Protein AF-A0A2U9QY41-F1 (afdb_monomer)

InterPro domains:
  IPR001680 WD40 repeat [PS50082] (68-99)
  IPR001680 WD40 repeat [SM00320] (6-50)
  IPR001680 WD40 repeat [SM00320] (61-100)
  IPR001680 WD40 repeat [SM00320] (115-162)
  IPR001680 WD40 repeat [SM00320] (165-204)
  IPR001680 WD40 repeat [SM00320] (346-385)
  IPR015943 WD40/YVTN repeat-like-containing domain superfamily [G3DSA:2.130.10.10] (5-254)
  IPR015943 WD40/YVTN repeat-like-containing domain superfamily [G3DSA:2.130.10.10] (294-390)
  IPR036322 WD40-repeat-containing domain superfamily [SSF50978] (14-386)
  IPR045145 Chromatin assembly factor 1 subunit Cac2/CHAF1B/FAS2 [PTHR15271] (7-205)
  IPR055410 CAF1B/HIR1, beta-propeller domain [PF24105] (12-386)

pLDDT: mean 88.95, std 13.66, range [40.69, 98.75]

Radius of gyration: 20.65 Å; Cα contacts (8 Å, |Δi|>4): 1100; chains: 1; bounding box: 47×62×73 Å

Secondary structure (DSSP, 8-state):
-EEEEEEEEE-S-SSGGGPPEEEEEEPPPPTT---EEEEEETTS-EEEEEEEE-TTS-EEEEEEEEEE---SS-EEEEEE-TTSSEEEEEETTS-EEEEEE-SS----TT--SS-----EEEEEEE-PPTTS----EEEEEE-TTSSEEEEEETTSEEEEEETTT--EEEEEE--SS-EEEEEE-TTSS-EEEEETTSEEEEEEEETTEEEEEEEEESSB--TTS--S--B-EE-TTSSEEEEEEEEEEEEEEEETTEEEEEEEEEEEEEEHHHHHSSSS---SEEEEESS---EEEEEEEEE---TT---TT-PPPSS--S-TT--EEEEEEE-SSEEEEEETTT--EEEEEE--SSS-EEEEEEEETTEEEEEETTS-EEEEEEEEE-

Organism: Pichia kudriavzevii (NCBI:txid4909)

Foldseek 3Di:
DAKDKDKFWAPDQLDPPLFFFQEKEWQPDDPPDFTKMWTWTQNQKIWIKGFDADPVRDGPHIDTADIDNDGPGGWNYWYQAPNRQKIWTFFQQLKIWIWGWDPDDDDDPPPPDDDHHTDIDTQEIADDDPPDDRWGWNYWEAALVRQWIWTWTQCQKIWIAGGRHNDTLEMDSQANGTFQEWEAQNVRAWIWTDGLQQKIWIWGADPSYIDTDAMDGPQFHHPPPPASHFYWYAANVRFKTKTFRGWDFPDWDDDPVDTDTDIWGWIFMFTPCQVNPPYHRDGPDIDTDPATWGHKDKDNDFDDDPPVPPPVPPQAFSDDPPDPPPTKTKMWIDGQFKIWIAIPGRRDTSDMDGRSDPTGWNYKYASHVQWIWTTGSSSIIMIMGIDDDD

Structure (mmCIF, N/CA/C/O backbone):
data_AF-A0A2U9QY41-F1
#
_entry.id   AF-A0A2U9QY41-F1
#
loop_
_atom_site.group_PDB
_atom_site.id
_atom_site.type_symbol
_atom_site.label_atom_id
_atom_site.label_alt_id
_atom_site.label_comp_id
_atom_site.label_asym_id
_atom_site.label_entity_id
_atom_site.label_seq_id
_atom_site.pdbx_PDB_ins_code
_atom_site.Cartn_x
_atom_site.Cartn_y
_atom_site.Cartn_z
_atom_site.occupancy
_atom_site.B_iso_or_equiv
_atom_site.auth_seq_id
_atom_site.auth_comp_id
_atom_site.auth_asym_id
_atom_site.auth_atom_id
_atom_site.pdbx_PDB_model_num
ATOM 1 N N . MET A 1 1 ? -12.806 -30.308 -2.531 1.00 54.72 1 MET A N 1
ATOM 2 C CA . MET A 1 1 ? -12.185 -29.032 -2.144 1.00 54.72 1 MET A CA 1
ATOM 3 C C . MET A 1 1 ? -12.555 -27.880 -3.059 1.00 54.72 1 MET A C 1
ATOM 5 O O . MET A 1 1 ? -12.173 -27.876 -4.226 1.00 54.72 1 MET A O 1
ATOM 9 N N . GLY A 1 2 ? -13.315 -26.924 -2.525 1.00 68.69 2 GLY A N 1
ATOM 10 C CA . GLY A 1 2 ? -13.665 -25.660 -3.178 1.00 68.69 2 GLY A CA 1
ATOM 11 C C . GLY A 1 2 ? -13.060 -24.473 -2.426 1.00 68.69 2 GLY A C 1
ATOM 12 O O . GLY A 1 2 ? -12.772 -24.569 -1.234 1.00 68.69 2 GLY A O 1
ATOM 13 N N . ILE A 1 3 ? -12.848 -23.359 -3.124 1.00 81.00 3 ILE A N 1
ATOM 14 C CA . ILE A 1 3 ? -12.461 -22.090 -2.499 1.00 81.00 3 ILE A CA 1
ATOM 15 C C . ILE A 1 3 ? -13.745 -21.325 -2.216 1.00 81.00 3 ILE A C 1
ATOM 17 O O . ILE A 1 3 ? -14.503 -21.027 -3.139 1.00 81.00 3 ILE A O 1
ATOM 21 N N . VAL A 1 4 ? -13.989 -21.016 -0.947 1.00 84.62 4 VAL A N 1
ATOM 22 C CA . VAL A 1 4 ? -15.112 -20.182 -0.525 1.00 84.62 4 VAL A CA 1
ATOM 23 C C . VAL A 1 4 ? -14.602 -18.770 -0.311 1.00 84.62 4 VAL A C 1
ATOM 25 O O . VAL A 1 4 ? -13.657 -18.535 0.447 1.00 84.62 4 VAL A O 1
ATOM 28 N N . VAL A 1 5 ? -15.239 -17.829 -1.001 1.00 89.00 5 VAL A N 1
ATOM 29 C CA . VAL A 1 5 ? -14.925 -16.408 -0.906 1.00 89.00 5 VAL A CA 1
ATOM 30 C C . VAL A 1 5 ? -16.165 -15.665 -0.456 1.00 89.00 5 VAL A C 1
ATOM 32 O O . VAL A 1 5 ? -17.196 -15.715 -1.126 1.00 89.00 5 VAL A O 1
ATOM 35 N N . THR A 1 6 ? -16.058 -14.961 0.667 1.00 90.50 6 THR A N 1
ATOM 36 C CA . THR A 1 6 ? -17.101 -14.054 1.152 1.00 90.50 6 THR A CA 1
ATOM 37 C C . THR A 1 6 ? -16.565 -12.631 1.161 1.00 90.50 6 THR A C 1
ATOM 39 O O . THR A 1 6 ? -15.405 -12.388 1.490 1.00 90.50 6 THR A O 1
ATOM 42 N N . ALA A 1 7 ? -17.393 -11.675 0.752 1.00 90.12 7 ALA A N 1
ATOM 43 C CA . ALA A 1 7 ? -17.046 -10.262 0.754 1.00 90.12 7 ALA A CA 1
ATOM 44 C C . ALA A 1 7 ? -18.138 -9.480 1.480 1.00 90.12 7 ALA A C 1
ATOM 46 O O . ALA A 1 7 ? -19.325 -9.678 1.219 1.00 90.12 7 ALA A O 1
ATOM 47 N N . LYS A 1 8 ? -17.734 -8.602 2.398 1.00 90.62 8 LYS A N 1
ATOM 48 C CA . LYS A 1 8 ? -18.638 -7.767 3.188 1.00 90.62 8 LYS A CA 1
ATOM 49 C C . LYS A 1 8 ? -18.110 -6.341 3.251 1.00 90.62 8 LYS A C 1
ATOM 51 O O . LYS A 1 8 ? -17.019 -6.107 3.771 1.00 90.62 8 LYS A O 1
ATOM 56 N N . THR A 1 9 ? -18.908 -5.391 2.777 1.00 90.50 9 THR A N 1
ATOM 57 C CA . THR A 1 9 ? -18.647 -3.962 2.977 1.00 90.50 9 THR A CA 1
ATOM 58 C C . THR A 1 9 ? -18.956 -3.581 4.420 1.00 90.50 9 THR A C 1
ATOM 60 O O . THR A 1 9 ? -20.021 -3.902 4.953 1.00 90.50 9 THR A O 1
ATOM 63 N N . LEU A 1 10 ? -18.019 -2.898 5.069 1.00 89.94 10 LEU A N 1
ATOM 64 C CA . LEU A 1 10 ? -18.165 -2.397 6.430 1.00 89.94 10 LEU A CA 1
ATOM 65 C C . LEU A 1 10 ? -18.702 -0.964 6.338 1.00 89.94 10 LEU A C 1
ATOM 67 O O . LEU A 1 10 ? -17.944 0.007 6.312 1.00 89.94 10 LEU A O 1
ATOM 71 N N . ALA A 1 11 ? -20.026 -0.860 6.217 1.00 82.31 11 ALA A N 1
ATOM 72 C CA . ALA A 1 11 ? -20.740 0.394 5.991 1.00 82.31 11 ALA A CA 1
ATOM 73 C C . ALA A 1 11 ? -20.851 1.233 7.278 1.00 82.31 11 ALA A C 1
ATOM 75 O O . ALA A 1 11 ? -21.855 1.189 7.985 1.00 82.31 11 ALA A O 1
ATOM 76 N N . LEU A 1 12 ? -19.798 1.989 7.574 1.00 86.44 12 LEU A N 1
ATOM 77 C CA . LEU A 1 12 ? -19.740 3.027 8.605 1.00 86.44 12 LEU A CA 1
ATOM 78 C C . LEU A 1 12 ? -18.948 4.225 8.071 1.00 86.44 12 LEU A C 1
ATOM 80 O O . LEU A 1 12 ? -18.279 4.116 7.045 1.00 86.44 12 LEU A O 1
ATOM 84 N N . HIS A 1 13 ? -18.991 5.351 8.776 1.00 84.19 13 HIS A N 1
ATOM 85 C CA . HIS A 1 13 ? -18.144 6.495 8.454 1.00 84.19 13 HIS A CA 1
ATOM 86 C C . HIS A 1 13 ? -16.722 6.246 8.958 1.00 84.19 13 HIS A C 1
ATOM 88 O O . HIS A 1 13 ? -16.451 6.326 10.153 1.00 84.19 13 HIS A O 1
ATOM 94 N N . TRP A 1 14 ? -15.825 5.910 8.033 1.00 90.81 14 TRP A N 1
ATOM 95 C CA . TRP A 1 14 ? -14.406 5.718 8.329 1.00 90.81 14 TRP A CA 1
ATOM 96 C C . TRP A 1 14 ? -13.652 7.038 8.442 1.00 90.81 14 TRP A C 1
ATOM 98 O O . TRP A 1 14 ? -12.623 7.092 9.090 1.00 90.81 14 TRP A O 1
ATOM 108 N N . HIS A 1 15 ? -14.124 8.088 7.783 1.00 92.25 15 HIS A N 1
ATOM 109 C CA . HIS A 1 15 ? -13.533 9.421 7.787 1.00 92.25 15 HIS A CA 1
ATOM 110 C C . HIS A 1 15 ? -14.660 10.459 7.692 1.00 92.25 15 HIS A C 1
ATOM 112 O O . HIS A 1 15 ? -15.788 10.125 7.297 1.00 92.25 15 HIS A O 1
ATOM 118 N N . ASP A 1 16 ? -14.376 11.703 8.075 1.00 88.56 16 ASP A N 1
ATOM 119 C CA . ASP A 1 16 ? -15.396 12.746 8.195 1.00 88.56 16 ASP A CA 1
ATOM 120 C C . ASP A 1 16 ? -16.038 13.040 6.844 1.00 88.56 16 ASP A C 1
ATOM 122 O O . ASP A 1 16 ? -15.373 13.019 5.808 1.00 88.56 16 ASP A O 1
ATOM 126 N N . GLY A 1 17 ? -17.349 13.293 6.827 1.00 83.94 17 GLY A N 1
ATOM 127 C CA . GLY A 1 17 ? -18.067 13.656 5.601 1.00 83.94 17 GLY A CA 1
ATOM 128 C C . GLY A 1 17 ? -17.997 12.614 4.475 1.00 83.94 17 GLY A C 1
ATOM 129 O O . GLY A 1 17 ? -18.189 12.981 3.320 1.00 83.94 17 GLY A O 1
ATOM 130 N N . ALA A 1 18 ? -17.713 11.343 4.796 1.00 82.38 18 ALA A N 1
ATOM 131 C CA . ALA A 1 18 ? -17.460 10.276 3.820 1.00 82.38 18 ALA A CA 1
ATOM 132 C C . ALA A 1 18 ? -16.294 10.586 2.857 1.00 82.38 18 ALA A C 1
ATOM 134 O O . ALA A 1 18 ? -16.312 10.184 1.694 1.00 82.38 18 ALA A O 1
ATOM 135 N N . ASN A 1 19 ? -15.272 11.301 3.344 1.00 92.62 19 ASN A N 1
ATOM 136 C CA . ASN A 1 19 ? -14.043 11.526 2.591 1.00 92.62 19 ASN A CA 1
ATOM 137 C C . ASN A 1 19 ? -13.367 10.205 2.192 1.00 92.62 19 ASN A C 1
ATOM 139 O O . ASN A 1 19 ? -13.440 9.195 2.897 1.00 92.62 19 ASN A O 1
ATOM 143 N N . ALA A 1 20 ? -12.669 10.245 1.057 1.00 94.50 20 ALA A N 1
ATOM 144 C CA . ALA A 1 20 ? -11.948 9.108 0.504 1.00 94.50 20 ALA A CA 1
ATOM 145 C C . ALA A 1 20 ? -10.934 8.527 1.500 1.00 94.50 20 ALA A C 1
ATOM 147 O O . ALA A 1 20 ? -10.209 9.268 2.168 1.00 94.50 20 ALA A O 1
ATOM 148 N N . ILE A 1 21 ? -10.825 7.196 1.529 1.00 97.06 21 ILE A N 1
ATOM 149 C CA . ILE A 1 21 ? -9.721 6.506 2.199 1.00 97.06 21 ILE A CA 1
ATOM 150 C C . ILE A 1 21 ? -8.624 6.310 1.163 1.00 97.06 21 ILE A C 1
ATOM 152 O O . ILE A 1 21 ? -8.821 5.589 0.187 1.00 97.06 21 ILE A O 1
ATOM 156 N N . TYR A 1 22 ? -7.460 6.923 1.354 1.00 97.81 22 TYR A N 1
ATOM 157 C CA . TYR A 1 22 ? -6.345 6.809 0.409 1.00 97.81 22 TYR A CA 1
ATOM 158 C C . TYR A 1 22 ? -5.411 5.650 0.727 1.00 97.81 22 TYR A C 1
ATOM 160 O O . TYR A 1 22 ? -4.769 5.100 -0.174 1.00 97.81 22 TYR A O 1
ATOM 168 N N . SER A 1 23 ? -5.340 5.251 1.997 1.00 98.25 23 SER A N 1
ATOM 169 C CA . SER A 1 23 ? -4.481 4.157 2.418 1.00 98.25 23 SER A CA 1
ATOM 170 C C . SER A 1 23 ? -5.023 3.407 3.621 1.00 98.25 23 SER A C 1
ATOM 172 O O . SER A 1 23 ? -5.647 3.986 4.508 1.00 98.25 23 SER A O 1
ATOM 174 N N . ILE A 1 24 ? -4.742 2.107 3.653 1.00 98.62 24 ILE A N 1
ATOM 175 C CA . ILE A 1 24 ? -5.069 1.216 4.760 1.00 98.62 24 ILE A CA 1
ATOM 176 C C . ILE A 1 24 ? -3.862 0.336 5.081 1.00 98.62 24 ILE A C 1
ATOM 178 O O . ILE A 1 24 ? -3.178 -0.154 4.181 1.00 98.62 24 ILE A O 1
ATOM 182 N N . SER A 1 25 ? -3.601 0.109 6.366 1.00 98.69 25 SER A N 1
ATOM 183 C CA . SER A 1 25 ? -2.572 -0.824 6.826 1.00 98.69 25 SER A CA 1
ATOM 184 C C . SER A 1 25 ? -3.072 -1.608 8.023 1.00 98.69 25 SER A C 1
ATOM 186 O O . SER A 1 25 ? -3.479 -1.021 9.022 1.00 98.69 25 SER A O 1
ATOM 188 N N . ALA A 1 26 ? -2.994 -2.933 7.953 1.00 98.12 26 ALA A N 1
ATOM 189 C CA . ALA A 1 26 ? -3.167 -3.774 9.122 1.00 98.12 26 ALA A CA 1
ATOM 190 C C . ALA A 1 26 ? -1.881 -3.815 9.944 1.00 98.12 26 ALA A C 1
ATOM 192 O O . ALA A 1 26 ? -0.781 -3.845 9.387 1.00 98.12 26 ALA A O 1
ATOM 193 N N . GLN A 1 27 ? -2.030 -3.789 11.263 1.00 97.44 27 GLN A N 1
ATOM 194 C CA . GLN A 1 27 ? -0.928 -4.026 12.179 1.00 97.44 27 GLN A CA 1
ATOM 195 C C . GLN A 1 27 ? -0.601 -5.526 12.157 1.00 97.44 27 GLN A C 1
ATOM 197 O O . GLN A 1 27 ? -1.528 -6.335 12.273 1.00 97.44 27 GLN A O 1
ATOM 202 N N . PRO A 1 28 ? 0.677 -5.919 12.004 1.00 94.31 28 PRO A N 1
ATOM 203 C CA . PRO A 1 28 ? 1.091 -7.309 12.135 1.00 94.31 28 PRO A CA 1
ATOM 204 C C . PRO A 1 28 ? 0.547 -7.940 13.418 1.00 94.31 28 PRO A C 1
ATOM 206 O O . PRO A 1 28 ? 0.744 -7.416 14.513 1.00 94.31 28 PRO A O 1
ATOM 209 N N . LEU A 1 29 ? -0.157 -9.060 13.264 1.00 89.44 29 LEU A N 1
ATOM 210 C CA . LEU A 1 29 ? -0.800 -9.757 14.371 1.00 89.44 29 LEU A CA 1
ATOM 211 C C . LEU A 1 29 ? 0.253 -10.435 15.260 1.00 89.44 29 LEU A C 1
ATOM 213 O O . LEU A 1 29 ? 0.983 -11.306 14.787 1.00 89.44 29 LEU A O 1
ATOM 217 N N . LYS A 1 30 ? 0.293 -10.061 16.541 1.00 85.25 30 LYS A N 1
ATOM 218 C CA . LYS A 1 30 ? 1.031 -10.771 17.596 1.00 85.25 30 LYS A CA 1
ATOM 219 C C . LYS A 1 30 ? 0.087 -11.689 18.369 1.00 85.25 30 LYS A C 1
ATOM 221 O O . LYS A 1 30 ? -1.122 -11.450 18.410 1.00 85.25 30 LYS A O 1
ATOM 226 N N . ASP A 1 31 ? 0.635 -12.733 18.983 1.00 76.38 31 ASP A N 1
ATOM 227 C CA . ASP A 1 31 ? -0.154 -13.697 19.751 1.00 76.38 31 ASP A CA 1
ATOM 228 C C . ASP A 1 31 ? -0.981 -12.999 20.841 1.00 76.38 31 ASP A C 1
ATOM 230 O O . ASP A 1 31 ? -0.456 -12.260 21.672 1.00 76.38 31 ASP A O 1
ATOM 234 N N . GLY A 1 32 ? -2.297 -13.229 20.822 1.00 72.06 32 GLY A N 1
ATOM 235 C CA . GLY A 1 32 ? -3.241 -12.649 21.781 1.00 72.06 32 GLY A CA 1
ATOM 236 C C . GLY A 1 32 ? -3.687 -11.211 21.489 1.00 72.06 32 GLY A C 1
ATOM 237 O O . GLY A 1 32 ? -4.564 -10.708 22.193 1.00 72.06 32 GLY A O 1
ATOM 238 N N . GLU A 1 33 ? -3.155 -10.548 20.457 1.00 82.19 33 GLU A N 1
ATOM 239 C CA . GLU A 1 33 ? -3.606 -9.208 20.073 1.00 82.19 33 GLU A CA 1
ATOM 240 C C . GLU A 1 33 ? -4.844 -9.236 19.163 1.00 82.19 33 GLU A C 1
ATOM 242 O O . GLU A 1 33 ? -5.096 -10.170 18.403 1.00 82.19 33 GLU A O 1
ATOM 247 N N . SER A 1 34 ? -5.651 -8.176 19.236 1.00 87.31 34 SER A N 1
ATOM 248 C CA . SER A 1 34 ? -6.787 -7.975 18.334 1.00 87.31 34 SER A CA 1
ATOM 249 C C . SER A 1 34 ? -6.334 -7.451 16.972 1.00 87.31 34 SER A C 1
ATOM 251 O O . SER A 1 34 ? -5.420 -6.632 16.910 1.00 87.31 34 SER A O 1
ATOM 253 N N . LEU A 1 35 ? -7.059 -7.799 15.905 1.00 94.19 35 LEU A N 1
ATOM 254 C CA . LEU A 1 35 ? -6.845 -7.247 14.564 1.00 94.19 35 LEU A CA 1
ATOM 255 C C . LEU A 1 35 ? -7.038 -5.725 14.560 1.00 94.19 35 LEU A C 1
ATOM 257 O O . LEU A 1 35 ? -8.168 -5.238 14.621 1.00 94.19 35 LEU A O 1
ATOM 261 N N . ARG A 1 36 ? -5.936 -4.981 14.478 1.00 96.56 36 ARG A N 1
ATOM 262 C CA . ARG A 1 36 ? -5.928 -3.518 14.423 1.00 96.56 36 ARG A CA 1
ATOM 263 C C . ARG A 1 36 ? -5.543 -3.044 13.029 1.00 96.56 36 ARG A C 1
ATOM 265 O O . ARG A 1 36 ? -4.669 -3.624 12.387 1.00 96.56 36 ARG A O 1
ATOM 272 N N . ILE A 1 37 ? -6.186 -1.978 12.571 1.00 97.94 37 ILE A N 1
ATOM 273 C CA . ILE A 1 37 ? -5.891 -1.341 11.289 1.00 97.94 37 ILE A CA 1
ATOM 274 C C . ILE A 1 37 ? -5.798 0.174 11.448 1.00 97.94 37 ILE A C 1
ATOM 276 O O . ILE A 1 37 ? -6.450 0.753 12.316 1.00 97.94 37 ILE A O 1
ATOM 280 N N . ALA A 1 38 ? -5.003 0.797 10.586 1.00 98.56 38 ALA A N 1
ATOM 281 C CA . ALA A 1 38 ? -4.915 2.239 10.421 1.00 98.56 38 ALA A CA 1
ATOM 282 C C . ALA A 1 38 ? -5.437 2.627 9.034 1.00 98.56 38 ALA A C 1
ATOM 284 O O . ALA A 1 38 ? -5.114 1.955 8.048 1.00 98.56 38 ALA A O 1
ATOM 285 N N . THR A 1 39 ? -6.210 3.707 8.957 1.00 98.62 39 THR A N 1
ATOM 286 C CA . THR A 1 39 ? -6.671 4.320 7.704 1.00 98.62 39 THR A CA 1
ATOM 287 C C . THR A 1 39 ? -6.175 5.756 7.613 1.00 98.62 39 THR A C 1
ATOM 289 O O . THR A 1 39 ? -6.230 6.484 8.599 1.00 98.62 39 THR A O 1
ATOM 292 N N . GLY A 1 40 ? -5.669 6.151 6.444 1.00 98.12 40 GLY A N 1
ATOM 293 C CA . GLY A 1 40 ? -5.345 7.539 6.106 1.00 98.12 40 GLY A CA 1
ATOM 294 C C . GLY A 1 40 ? -6.353 8.071 5.093 1.00 98.12 40 GLY A C 1
ATOM 295 O O . GLY A 1 40 ? -6.619 7.400 4.087 1.00 98.12 40 GLY A O 1
ATOM 296 N N . GLY A 1 41 ? -6.932 9.238 5.377 1.00 95.12 41 GLY A N 1
ATOM 297 C CA . GLY A 1 41 ? -8.044 9.790 4.608 1.00 95.12 41 GLY A CA 1
ATOM 298 C C . GLY A 1 41 ? -7.783 11.167 4.005 1.00 95.12 41 GLY A C 1
ATOM 299 O O . GLY A 1 41 ? -6.806 11.853 4.317 1.00 95.12 41 GLY A O 1
ATOM 300 N N . GLY A 1 42 ? -8.703 11.575 3.129 1.00 95.94 42 GLY A N 1
ATOM 301 C CA . GLY A 1 42 ? -8.740 12.914 2.533 1.00 95.94 42 GLY A CA 1
ATOM 302 C C . GLY A 1 42 ? -9.169 14.030 3.489 1.00 95.94 42 GLY A C 1
ATOM 303 O O . GLY A 1 42 ? -9.086 15.195 3.124 1.00 95.94 42 GLY A O 1
ATOM 304 N N . ASP A 1 43 ? -9.583 13.685 4.707 1.00 95.44 43 ASP A N 1
ATOM 305 C CA . ASP A 1 43 ? -9.905 14.613 5.797 1.00 95.44 43 ASP A CA 1
ATOM 306 C C . ASP A 1 43 ? -8.689 14.955 6.680 1.00 95.44 43 ASP A C 1
ATOM 308 O O . ASP A 1 43 ? -8.850 15.505 7.763 1.00 95.44 43 ASP A O 1
ATOM 312 N N . ASN A 1 44 ? -7.476 14.634 6.212 1.00 96.50 44 ASN A N 1
ATOM 313 C CA . ASN A 1 44 ? -6.186 14.879 6.873 1.00 96.50 44 ASN A CA 1
ATOM 314 C C . ASN A 1 44 ? -5.915 14.008 8.110 1.00 96.50 44 ASN A C 1
ATOM 316 O O . ASN A 1 44 ? -4.858 14.126 8.729 1.00 96.50 44 ASN A O 1
ATOM 320 N N . ASN A 1 45 ? -6.829 13.105 8.453 1.00 96.50 45 ASN A N 1
ATOM 321 C CA . ASN A 1 45 ? -6.740 12.325 9.676 1.00 96.50 45 ASN A CA 1
ATOM 322 C C . ASN A 1 45 ? -6.201 10.918 9.422 1.00 96.50 45 ASN A C 1
ATOM 324 O O . ASN A 1 45 ? -6.374 10.328 8.348 1.00 96.50 45 ASN A O 1
ATOM 328 N N . ILE A 1 46 ? -5.576 10.354 10.457 1.00 98.12 46 ILE A N 1
ATOM 329 C CA . ILE A 1 46 ? -5.317 8.916 10.549 1.00 98.12 46 ILE A CA 1
ATOM 330 C C . ILE A 1 46 ? -6.245 8.353 11.615 1.00 98.12 46 ILE A C 1
ATOM 332 O O . ILE A 1 46 ? -6.247 8.835 12.745 1.00 98.12 46 ILE A O 1
ATOM 336 N N . ARG A 1 47 ? -7.000 7.304 11.292 1.00 97.19 47 ARG A N 1
ATOM 337 C CA . ARG A 1 47 ? -7.873 6.639 12.266 1.00 97.19 47 ARG A CA 1
ATOM 338 C C . ARG A 1 47 ? -7.448 5.212 12.525 1.00 97.19 47 ARG A C 1
ATOM 340 O O . ARG A 1 47 ? -7.018 4.497 11.620 1.00 97.19 47 ARG A O 1
ATOM 347 N N . ILE A 1 48 ? -7.581 4.809 13.783 1.00 97.56 48 ILE A N 1
ATOM 348 C CA . ILE A 1 48 ? -7.219 3.482 14.265 1.00 97.56 48 ILE A CA 1
ATOM 349 C C . ILE A 1 48 ? -8.488 2.722 14.624 1.00 97.56 48 ILE A C 1
ATOM 351 O O . ILE A 1 48 ? -9.343 3.211 15.365 1.00 97.56 48 ILE A O 1
ATOM 355 N N . TRP A 1 49 ? -8.577 1.492 14.128 1.00 97.12 49 TRP A N 1
ATOM 356 C CA . TRP A 1 49 ? -9.755 0.645 14.260 1.00 97.12 49 TRP A CA 1
ATOM 357 C C . TRP A 1 49 ? -9.371 -0.745 14.734 1.00 97.12 49 TRP A C 1
ATOM 359 O O . TRP A 1 49 ? -8.316 -1.271 14.379 1.00 97.12 49 TRP A O 1
ATOM 369 N N . ARG A 1 50 ? -10.271 -1.378 15.481 1.00 96.12 50 ARG A N 1
ATOM 370 C CA . ARG A 1 50 ? -10.223 -2.802 15.806 1.00 96.12 50 ARG A CA 1
ATOM 371 C C . ARG A 1 50 ? -11.279 -3.535 14.994 1.00 96.12 50 ARG A C 1
ATOM 373 O O . ARG A 1 50 ? -12.455 -3.190 15.072 1.00 96.12 50 ARG A O 1
ATOM 380 N N . LEU A 1 51 ? -10.883 -4.560 14.251 1.00 95.44 51 LEU A N 1
ATOM 381 C CA . LEU A 1 51 ? -11.830 -5.455 13.595 1.00 95.44 51 LEU A CA 1
ATOM 382 C C . LEU A 1 51 ? -12.402 -6.433 14.619 1.00 95.44 51 LEU A C 1
ATOM 384 O O . LEU A 1 51 ? -11.668 -7.003 15.428 1.00 95.44 51 LEU A O 1
ATOM 388 N N . LEU A 1 52 ? -13.710 -6.638 14.557 1.00 93.75 52 LEU A N 1
ATOM 389 C CA . LEU A 1 52 ? -14.418 -7.644 15.333 1.00 93.75 52 LEU A CA 1
ATOM 390 C C . LEU A 1 52 ? -14.687 -8.827 14.409 1.00 93.75 52 LEU A C 1
ATOM 392 O O . LEU A 1 52 ? -15.139 -8.642 13.277 1.00 93.75 52 LEU A O 1
ATOM 396 N N . THR A 1 53 ? -14.342 -10.030 14.864 1.00 90.50 53 THR A N 1
ATOM 397 C CA . THR A 1 53 ? -14.605 -11.255 14.112 1.00 90.50 53 THR A CA 1
ATOM 398 C C . THR A 1 53 ? -15.534 -12.171 14.877 1.00 90.50 53 THR A C 1
ATOM 400 O O . THR A 1 53 ? -15.322 -12.406 16.068 1.00 90.50 53 THR A O 1
ATOM 403 N N . ASN A 1 54 ? -16.494 -12.756 14.167 1.00 89.69 54 ASN A N 1
ATOM 404 C CA . ASN A 1 54 ? -17.396 -13.757 14.720 1.00 89.69 54 ASN A CA 1
ATOM 405 C C . ASN A 1 54 ? -16.681 -15.097 14.985 1.00 89.69 54 ASN A C 1
ATOM 407 O O . ASN A 1 54 ? -15.508 -15.283 14.652 1.00 89.69 54 ASN A O 1
ATOM 411 N N . SER A 1 55 ? -17.410 -16.070 15.538 1.00 85.62 55 SER A N 1
ATOM 412 C CA . SER A 1 55 ? -16.905 -17.429 15.801 1.00 85.62 55 SER A CA 1
ATOM 413 C C . SER A 1 55 ? -16.398 -18.149 14.552 1.00 85.62 55 SER A C 1
ATOM 415 O O . SER A 1 55 ? -15.524 -19.006 14.644 1.00 85.62 55 SER A O 1
ATOM 417 N N . ASN A 1 56 ? -16.919 -17.789 13.378 1.00 83.25 56 ASN A N 1
ATOM 418 C CA . ASN A 1 56 ? -16.470 -18.341 12.108 1.00 83.25 56 ASN A CA 1
ATOM 419 C C . ASN A 1 56 ? -15.197 -17.650 11.616 1.00 83.25 56 ASN A C 1
ATOM 421 O O . ASN A 1 56 ? -14.638 -18.097 10.626 1.00 83.25 56 ASN A O 1
ATOM 425 N N . GLY A 1 57 ? -14.731 -16.562 12.235 1.00 81.88 57 GLY A N 1
ATOM 426 C CA . GLY A 1 57 ? -13.591 -15.772 11.776 1.00 81.88 57 GLY A CA 1
ATOM 427 C C . GLY A 1 57 ? -13.916 -14.797 10.633 1.00 81.88 57 GLY A C 1
ATOM 428 O O . GLY A 1 57 ? -13.022 -14.356 9.908 1.00 81.88 57 GLY A O 1
ATOM 429 N N . GLU A 1 58 ? -15.180 -14.481 10.394 1.00 88.31 58 GLU A N 1
ATOM 430 C CA . GLU A 1 58 ? -15.555 -13.405 9.472 1.00 88.31 58 GLU A CA 1
ATOM 431 C C . GLU A 1 58 ? -15.612 -12.078 10.213 1.00 88.31 58 GLU A C 1
ATOM 433 O O . GLU A 1 58 ? -15.977 -12.049 11.385 1.00 88.31 58 GLU A O 1
ATOM 438 N N . VAL A 1 59 ? -15.257 -10.986 9.532 1.00 91.94 59 VAL A N 1
ATOM 439 C CA . VAL A 1 59 ? -15.372 -9.644 10.110 1.00 91.94 59 VAL A CA 1
ATOM 440 C C . VAL A 1 59 ? -16.848 -9.270 10.148 1.00 91.94 59 VAL A C 1
ATOM 442 O O . VAL A 1 59 ? -17.484 -9.116 9.103 1.00 91.94 59 VAL A O 1
ATOM 445 N N . ASP A 1 60 ? -17.408 -9.138 11.344 1.00 90.31 60 ASP A N 1
ATOM 446 C CA . ASP A 1 60 ? -18.820 -8.823 11.537 1.00 90.31 60 ASP A CA 1
ATOM 447 C C . ASP A 1 60 ? -19.060 -7.400 12.048 1.00 90.31 60 ASP A C 1
ATOM 449 O O . ASP A 1 60 ? -20.142 -6.865 11.801 1.00 90.31 60 ASP A O 1
ATOM 453 N N . GLY A 1 61 ? -18.034 -6.753 12.600 1.00 91.94 61 GLY A N 1
ATOM 454 C CA . GLY A 1 61 ? -18.063 -5.352 12.996 1.00 91.94 61 GLY A CA 1
ATOM 455 C C . GLY A 1 61 ? -16.676 -4.722 13.073 1.00 91.94 61 GLY A C 1
ATOM 456 O O . GLY A 1 61 ? -15.648 -5.373 12.881 1.00 91.94 61 GLY A O 1
ATOM 457 N N . VAL A 1 62 ? -16.654 -3.429 13.376 1.00 94.81 62 VAL A N 1
ATOM 458 C CA . VAL A 1 62 ? -15.433 -2.679 13.676 1.00 94.81 62 VAL A CA 1
ATOM 459 C C . VAL A 1 62 ? -15.677 -1.769 14.865 1.00 94.81 62 VAL A C 1
ATOM 461 O O . VAL A 1 62 ? -16.797 -1.316 15.094 1.00 94.81 62 VAL A O 1
ATOM 464 N N . LYS A 1 63 ? -14.619 -1.506 15.623 1.00 95.00 63 LYS A N 1
ATOM 465 C CA . LYS A 1 63 ? -14.623 -0.582 16.748 1.00 95.00 63 LYS A CA 1
ATOM 466 C C . LYS A 1 63 ? -13.614 0.526 16.479 1.00 95.00 63 LYS A C 1
ATOM 468 O O . LYS A 1 63 ? -12.440 0.237 16.254 1.00 95.00 63 LYS A O 1
ATOM 473 N N . TYR A 1 64 ? -14.074 1.768 16.507 1.00 95.06 64 TYR A N 1
ATOM 474 C CA . TYR A 1 64 ? -13.207 2.942 16.501 1.00 95.06 64 TYR A CA 1
ATOM 475 C C . TYR A 1 64 ? -12.355 2.972 17.780 1.00 95.06 64 TYR A C 1
ATOM 477 O O . TYR A 1 64 ? -12.868 2.662 18.856 1.00 95.06 64 TYR A O 1
ATOM 485 N N . LEU A 1 65 ? -11.056 3.268 17.662 1.00 95.12 65 LEU A N 1
ATOM 486 C CA . LEU A 1 65 ? -10.129 3.319 18.801 1.00 95.12 65 LEU A CA 1
ATOM 487 C C . LEU A 1 65 ? -9.527 4.708 19.021 1.00 95.12 65 LEU A C 1
ATOM 489 O O . LEU A 1 65 ? -9.326 5.092 20.172 1.00 95.12 65 LEU A O 1
ATOM 493 N N . SER A 1 66 ? -9.166 5.408 17.943 1.00 94.69 66 SER A N 1
ATOM 494 C CA . SER A 1 66 ? -8.390 6.648 18.019 1.00 94.69 66 SER A CA 1
ATOM 495 C C . SER A 1 66 ? -8.455 7.447 16.717 1.00 94.69 66 SER A C 1
ATOM 497 O O . SER A 1 66 ? -8.533 6.854 15.633 1.00 94.69 66 SER A O 1
ATOM 499 N N . ASN A 1 67 ? -8.320 8.766 16.836 1.00 94.06 67 ASN A N 1
ATOM 500 C CA . ASN A 1 67 ? -8.073 9.706 15.749 1.00 94.06 67 ASN A CA 1
ATOM 501 C C . ASN A 1 67 ? -6.729 10.407 15.996 1.00 94.06 67 ASN A C 1
ATOM 503 O O . ASN A 1 67 ? -6.442 10.848 17.106 1.00 94.06 67 ASN A O 1
ATOM 507 N N . ILE A 1 68 ? -5.894 10.490 14.962 1.00 95.25 68 ILE A N 1
ATOM 508 C CA . ILE A 1 68 ? -4.579 11.128 14.994 1.00 95.25 68 ILE A CA 1
ATOM 509 C C . ILE A 1 68 ? -4.605 12.298 14.005 1.00 95.25 68 ILE A C 1
ATOM 511 O O . ILE A 1 68 ? -4.387 12.128 12.802 1.00 95.25 68 ILE A O 1
ATOM 515 N N . SER A 1 69 ? -4.828 13.495 14.544 1.00 94.31 69 SER A N 1
ATOM 516 C CA . SER A 1 69 ? -4.960 14.750 13.791 1.00 94.31 69 SER A CA 1
ATOM 517 C C . SER A 1 69 ? -3.644 15.535 13.800 1.00 94.31 69 SER A C 1
ATOM 519 O O . SER A 1 69 ? -3.503 16.533 14.506 1.00 94.31 69 SER A O 1
ATOM 521 N N . LYS A 1 70 ? -2.620 15.035 13.093 1.00 95.31 70 LYS A N 1
ATOM 522 C CA . LYS A 1 70 ? -1.260 15.632 13.081 1.00 95.31 70 LYS A CA 1
ATOM 523 C C . LYS A 1 70 ? -0.777 16.131 11.718 1.00 95.31 70 LYS A C 1
ATOM 525 O O . LYS A 1 70 ? 0.315 16.708 11.652 1.00 95.31 70 LYS A O 1
ATOM 530 N N . HIS A 1 71 ? -1.563 15.888 10.675 1.00 95.75 71 HIS A N 1
ATOM 531 C CA . HIS A 1 71 ? -1.322 16.364 9.320 1.00 95.75 71 HIS A CA 1
ATOM 532 C C . HIS A 1 71 ? -2.231 17.544 8.990 1.00 95.75 71 HIS A C 1
ATOM 534 O O . HIS A 1 71 ? -3.378 17.593 9.427 1.00 95.75 71 HIS A O 1
ATOM 540 N N . ASP A 1 72 ? -1.725 18.463 8.168 1.00 94.56 72 ASP A N 1
ATOM 541 C CA . ASP A 1 72 ? -2.474 19.655 7.737 1.00 94.56 72 ASP A CA 1
ATOM 542 C C . ASP A 1 72 ? -3.163 19.456 6.374 1.00 94.56 72 ASP A C 1
ATOM 544 O O . ASP A 1 72 ? -3.896 20.325 5.894 1.00 94.56 72 ASP A O 1
ATOM 548 N N . ARG A 1 73 ? -2.888 18.326 5.711 1.00 95.94 73 ARG A N 1
ATOM 549 C CA . ARG A 1 73 ? -3.440 17.935 4.408 1.00 95.94 73 ARG A CA 1
ATOM 550 C C . ARG A 1 73 ? -3.651 16.423 4.337 1.00 95.94 73 ARG A C 1
ATOM 552 O O . ARG A 1 73 ? -3.217 15.684 5.222 1.00 95.94 73 ARG A O 1
ATOM 559 N N . ALA A 1 74 ? -4.281 15.974 3.254 1.00 96.50 74 ALA A N 1
ATOM 560 C CA . ALA A 1 74 ? -4.654 14.588 3.018 1.00 96.50 74 ALA A CA 1
ATOM 561 C C . ALA A 1 74 ? -3.522 13.594 3.313 1.00 96.50 74 ALA A C 1
ATOM 563 O O . ALA A 1 74 ? -2.366 13.807 2.940 1.00 96.50 74 ALA A O 1
ATOM 564 N N . VAL A 1 75 ? -3.872 12.483 3.963 1.00 98.19 75 VAL A N 1
ATOM 565 C CA . VAL A 1 75 ? -2.923 11.420 4.303 1.00 98.19 75 VAL A CA 1
ATOM 566 C C . VAL A 1 75 ? -2.955 10.355 3.213 1.00 98.19 75 VAL A C 1
ATOM 568 O O . VAL A 1 75 ? -3.816 9.477 3.196 1.00 98.19 75 VAL A O 1
ATOM 571 N N . ASN A 1 76 ? -1.993 10.421 2.296 1.00 97.94 76 ASN A N 1
ATOM 572 C CA . ASN A 1 76 ? -1.927 9.556 1.116 1.00 97.94 76 ASN A CA 1
ATOM 573 C C . ASN A 1 76 ? -1.484 8.125 1.421 1.00 97.94 76 ASN A C 1
ATOM 575 O O . ASN A 1 76 ? -1.789 7.195 0.666 1.00 97.94 76 ASN A O 1
ATOM 579 N N . CYS A 1 77 ? -0.708 7.927 2.487 1.00 98.19 77 CYS A N 1
ATOM 580 C CA . CYS A 1 77 ? -0.170 6.617 2.823 1.00 98.19 77 CYS A CA 1
ATOM 581 C C . CYS A 1 77 ? -0.032 6.429 4.331 1.00 98.19 77 CYS A C 1
ATOM 583 O O . CYS A 1 77 ? 0.491 7.305 5.010 1.00 98.19 77 CYS A O 1
ATOM 585 N N . VAL A 1 78 ? -0.452 5.266 4.836 1.00 98.75 78 VAL A N 1
ATOM 586 C CA . VAL A 1 78 ? -0.171 4.798 6.200 1.00 98.75 78 VAL A CA 1
ATOM 587 C C . VAL A 1 78 ? 0.397 3.382 6.151 1.00 98.75 78 VAL A C 1
ATOM 589 O O . VAL A 1 78 ? -0.084 2.544 5.385 1.00 98.75 78 VAL A O 1
ATOM 592 N N . ARG A 1 79 ? 1.436 3.092 6.939 1.00 98.50 79 ARG A N 1
ATOM 593 C CA . ARG A 1 79 ? 2.113 1.783 6.959 1.00 98.50 79 ARG A CA 1
ATOM 594 C C . ARG A 1 79 ? 2.603 1.431 8.354 1.00 98.50 79 ARG A C 1
ATOM 596 O O . ARG A 1 79 ? 3.466 2.122 8.893 1.00 98.50 79 ARG A O 1
ATOM 603 N N . PHE A 1 80 ? 2.127 0.317 8.898 1.00 98.50 80 PHE A N 1
ATOM 604 C CA . PHE A 1 80 ? 2.810 -0.324 10.020 1.00 98.50 80 PHE A CA 1
ATOM 605 C C . PHE A 1 80 ? 4.154 -0.896 9.560 1.00 98.50 80 PHE A C 1
ATOM 607 O O . PHE A 1 80 ? 4.276 -1.373 8.427 1.00 98.50 80 PHE A O 1
ATOM 614 N N . ASN A 1 81 ? 5.164 -0.843 10.425 1.00 97.56 81 ASN A N 1
ATOM 615 C CA . ASN A 1 81 ? 6.407 -1.576 10.203 1.00 97.56 81 ASN A CA 1
ATOM 616 C C . ASN A 1 81 ? 6.192 -3.090 10.414 1.00 97.56 81 ASN A C 1
ATOM 618 O O . ASN A 1 81 ? 5.141 -3.528 10.883 1.00 97.56 81 ASN A O 1
ATOM 622 N N . GLY A 1 82 ? 7.199 -3.907 10.090 1.00 94.31 82 GLY A N 1
ATOM 623 C CA . GLY A 1 82 ? 7.096 -5.369 10.202 1.00 94.31 82 GLY A CA 1
ATOM 624 C C . GLY A 1 82 ? 6.859 -5.890 11.627 1.00 94.31 82 GLY A C 1
ATOM 625 O O . GLY A 1 82 ? 6.300 -6.970 11.790 1.00 94.31 82 GLY A O 1
ATOM 626 N N . GLN A 1 83 ? 7.242 -5.118 12.649 1.00 94.12 83 GLN A N 1
ATOM 627 C CA . GLN A 1 83 ? 7.032 -5.452 14.064 1.00 94.12 83 GLN A CA 1
ATOM 628 C C . GLN A 1 83 ? 5.688 -4.948 14.616 1.00 94.12 83 GLN A C 1
ATOM 630 O O . GLN A 1 83 ? 5.290 -5.332 15.717 1.00 94.12 83 GLN A O 1
ATOM 635 N N . GLY A 1 84 ? 4.990 -4.086 13.876 1.00 95.50 84 GLY A N 1
ATOM 636 C CA . GLY A 1 84 ? 3.722 -3.476 14.258 1.00 95.50 84 GLY A CA 1
ATOM 637 C C . GLY A 1 84 ? 3.790 -2.466 15.402 1.00 95.50 84 GLY A C 1
ATOM 638 O O . GLY A 1 84 ? 2.744 -2.011 15.842 1.00 95.50 84 GLY A O 1
ATOM 639 N N . ASP A 1 85 ? 4.961 -2.111 15.918 1.00 95.06 85 ASP A N 1
ATOM 640 C CA . ASP A 1 85 ? 5.119 -1.147 17.015 1.00 95.06 85 ASP A CA 1
ATOM 641 C C . ASP A 1 85 ? 5.167 0.312 16.534 1.00 95.06 85 ASP A C 1
ATOM 643 O O . ASP A 1 85 ? 4.793 1.215 17.285 1.00 95.06 85 ASP A O 1
ATOM 647 N N . LEU A 1 86 ? 5.552 0.536 15.273 1.00 97.38 86 LEU A N 1
ATOM 648 C CA . LEU A 1 86 ? 5.563 1.853 14.639 1.00 97.38 86 LEU A CA 1
ATOM 649 C C . LEU A 1 86 ? 4.577 1.931 13.474 1.00 97.38 86 LEU A C 1
ATOM 651 O O . LEU A 1 86 ? 4.530 1.056 12.604 1.00 97.38 86 LEU A O 1
ATOM 655 N N . LEU A 1 87 ? 3.839 3.037 13.428 1.00 98.62 87 LEU A N 1
ATOM 656 C CA . LEU A 1 87 ? 2.999 3.447 12.310 1.00 98.62 87 LEU A CA 1
ATOM 657 C C . LEU A 1 87 ? 3.631 4.656 11.621 1.00 98.62 87 LEU A C 1
ATOM 659 O O . LEU A 1 87 ? 3.829 5.690 12.251 1.00 98.62 87 LEU A O 1
ATOM 663 N N . ALA A 1 88 ? 3.916 4.539 10.328 1.00 98.50 88 ALA A N 1
ATOM 664 C CA . ALA A 1 88 ? 4.320 5.660 9.491 1.00 98.50 88 ALA A CA 1
ATOM 665 C C . ALA A 1 88 ? 3.145 6.207 8.689 1.00 98.50 88 ALA A C 1
ATOM 667 O O . ALA A 1 88 ? 2.235 5.466 8.314 1.00 98.50 88 ALA A O 1
ATOM 668 N N . SER A 1 89 ? 3.222 7.490 8.366 1.00 98.62 89 SER A N 1
ATOM 669 C CA . SER A 1 89 ? 2.257 8.208 7.539 1.00 98.62 89 SER A CA 1
ATOM 670 C C . SER A 1 89 ? 2.970 9.156 6.584 1.00 98.62 89 SER A C 1
ATOM 672 O O . SER A 1 89 ? 4.049 9.639 6.911 1.00 98.62 89 SER A O 1
ATOM 674 N N . GLY A 1 90 ? 2.397 9.394 5.406 1.00 97.62 90 GLY A N 1
ATOM 675 C CA . GLY A 1 90 ? 2.870 10.371 4.426 1.00 97.62 90 GLY A CA 1
ATOM 676 C C . GLY A 1 90 ? 1.700 11.181 3.874 1.00 97.62 90 GLY A C 1
ATOM 677 O O . GLY A 1 90 ? 0.643 10.609 3.589 1.00 97.62 90 GLY A O 1
ATOM 678 N N . SER A 1 91 ? 1.886 12.494 3.741 1.00 97.12 91 SER A N 1
ATOM 679 C CA . SER A 1 91 ? 0.815 13.449 3.427 1.00 97.12 91 SER A CA 1
ATOM 680 C C . SER A 1 91 ? 1.187 14.428 2.308 1.00 97.12 91 SER A C 1
ATOM 682 O O . SER A 1 91 ? 2.361 14.653 1.990 1.00 97.12 91 SER A O 1
ATOM 684 N N . ASP A 1 92 ? 0.158 15.048 1.734 1.00 95.50 92 ASP A N 1
ATOM 685 C CA . ASP A 1 92 ? 0.261 16.213 0.852 1.00 95.50 92 ASP A CA 1
ATOM 686 C C . ASP A 1 92 ? 0.906 17.433 1.533 1.00 95.50 92 ASP A C 1
ATOM 688 O O . ASP A 1 92 ? 1.408 18.332 0.862 1.00 95.50 92 ASP A O 1
ATOM 692 N N . ASP A 1 93 ? 0.947 17.489 2.868 1.00 94.56 93 ASP A N 1
ATOM 693 C CA . ASP A 1 93 ? 1.686 18.534 3.594 1.00 94.56 93 ASP A CA 1
ATOM 694 C C . ASP A 1 93 ? 3.219 18.378 3.476 1.00 94.56 93 ASP A C 1
ATOM 696 O O . ASP A 1 93 ? 3.984 19.237 3.923 1.00 94.56 93 ASP A O 1
ATOM 700 N N . GLY A 1 94 ? 3.666 17.295 2.832 1.00 93.31 94 GLY A N 1
ATOM 701 C CA . GLY A 1 94 ? 5.059 16.954 2.584 1.00 93.31 94 GLY A CA 1
ATOM 702 C C . GLY A 1 94 ? 5.792 16.391 3.795 1.00 93.31 94 GLY A C 1
ATOM 703 O O . GLY A 1 94 ? 7.019 16.276 3.769 1.00 93.31 94 GLY A O 1
ATOM 704 N N . SER A 1 95 ? 5.067 16.048 4.858 1.00 95.12 95 SER A N 1
ATOM 705 C CA . SER A 1 95 ? 5.621 15.377 6.022 1.00 95.12 95 SER A CA 1
ATOM 706 C C . SER A 1 95 ? 5.467 13.860 5.948 1.00 95.12 95 SER A C 1
ATOM 708 O O . SER A 1 95 ? 4.530 13.314 5.358 1.00 95.12 95 SER A O 1
ATOM 710 N N . VAL A 1 96 ? 6.419 13.181 6.585 1.00 96.62 96 VAL A N 1
ATOM 711 C CA . VAL A 1 96 ? 6.343 11.771 6.950 1.00 96.62 96 VAL A CA 1
ATOM 712 C C . VAL A 1 96 ? 6.407 11.684 8.464 1.00 96.62 96 VAL A C 1
ATOM 714 O O . VAL A 1 96 ? 7.436 12.033 9.039 1.00 96.62 96 VAL A O 1
ATOM 717 N N . LEU A 1 97 ? 5.337 11.242 9.119 1.00 97.69 97 LEU A N 1
ATOM 718 C CA . LEU A 1 97 ? 5.246 11.201 10.583 1.00 97.69 97 LEU A CA 1
ATOM 719 C C . LEU A 1 97 ? 5.201 9.767 11.100 1.00 97.69 97 LEU A C 1
ATOM 721 O O . LEU A 1 97 ? 4.648 8.882 10.442 1.00 97.69 97 LEU A O 1
ATOM 725 N N . LEU A 1 98 ? 5.782 9.560 12.281 1.00 98.00 98 LEU A N 1
ATOM 726 C CA . LEU A 1 98 ? 5.888 8.269 12.947 1.00 98.00 98 LEU A CA 1
ATOM 727 C C . LEU A 1 98 ? 5.190 8.286 14.295 1.00 98.00 98 LEU A C 1
ATOM 729 O O . LEU A 1 98 ? 5.421 9.175 15.116 1.00 98.00 98 LEU A O 1
ATOM 733 N N . PHE A 1 99 ? 4.405 7.248 14.541 1.00 97.94 99 PHE A N 1
ATOM 734 C CA . PHE A 1 99 ? 3.611 7.105 15.747 1.00 97.94 99 PHE A CA 1
ATOM 735 C C . PHE A 1 99 ? 3.869 5.764 16.417 1.00 97.94 99 PHE A C 1
ATOM 737 O O . PHE A 1 99 ? 3.992 4.743 15.737 1.00 97.94 99 PHE A O 1
ATOM 744 N N . CYS A 1 100 ? 3.883 5.759 17.746 1.00 96.50 100 CYS A N 1
ATOM 745 C CA . CYS A 1 100 ? 3.781 4.537 18.535 1.00 96.50 100 CYS A CA 1
ATOM 746 C C . CYS A 1 100 ? 2.539 4.595 19.425 1.00 96.50 100 CYS A C 1
ATOM 748 O O . CYS A 1 100 ? 2.026 5.670 19.750 1.00 96.50 100 CYS A O 1
ATOM 750 N N . ARG A 1 101 ? 2.038 3.425 19.813 1.00 95.62 101 ARG A N 1
ATOM 751 C CA . ARG A 1 101 ? 0.917 3.335 20.745 1.00 95.62 101 ARG A CA 1
ATOM 752 C C . ARG A 1 101 ? 1.391 3.688 22.158 1.00 95.62 101 ARG A C 1
ATOM 754 O O . ARG A 1 101 ? 2.372 3.125 22.632 1.00 95.62 101 ARG A O 1
ATOM 761 N N . SER A 1 102 ? 0.663 4.576 22.825 1.00 95.12 102 SER A N 1
ATOM 762 C CA . SER A 1 102 ? 0.861 4.898 24.240 1.00 95.12 102 SER A CA 1
ATOM 763 C C . SER A 1 102 ? 0.225 3.834 25.141 1.00 95.12 102 SER A C 1
ATOM 765 O O . SER A 1 102 ? -0.818 3.266 24.801 1.00 95.12 102 SER A O 1
ATOM 767 N N . GLU A 1 103 ? 0.835 3.578 26.300 1.00 92.19 103 GLU A N 1
ATOM 768 C CA . GLU A 1 103 ? 0.250 2.732 27.353 1.00 92.19 103 GLU A CA 1
ATOM 769 C C . GLU A 1 103 ? -0.918 3.432 28.063 1.00 92.19 103 GLU A C 1
ATOM 771 O O . GLU A 1 103 ? -1.870 2.783 28.493 1.00 92.19 103 GLU A O 1
ATOM 776 N N . GLU A 1 104 ? -0.868 4.763 28.131 1.00 92.88 104 GLU A N 1
ATOM 777 C CA . GLU A 1 104 ? -1.896 5.603 28.737 1.00 92.88 104 GLU A CA 1
ATOM 778 C C . GLU A 1 104 ? -2.721 6.334 27.675 1.00 92.88 104 GLU A C 1
ATOM 780 O O . GLU A 1 104 ? -2.237 6.633 26.575 1.00 92.88 104 GLU A O 1
ATOM 785 N N . ILE A 1 105 ? -3.965 6.669 28.023 1.00 92.25 105 ILE A N 1
ATOM 786 C CA . ILE A 1 105 ? -4.792 7.560 27.209 1.00 92.25 105 ILE A CA 1
ATOM 787 C C . ILE A 1 105 ? -4.294 8.992 27.398 1.00 92.25 105 ILE A C 1
ATOM 789 O O . ILE A 1 105 ? -4.497 9.608 28.442 1.00 92.25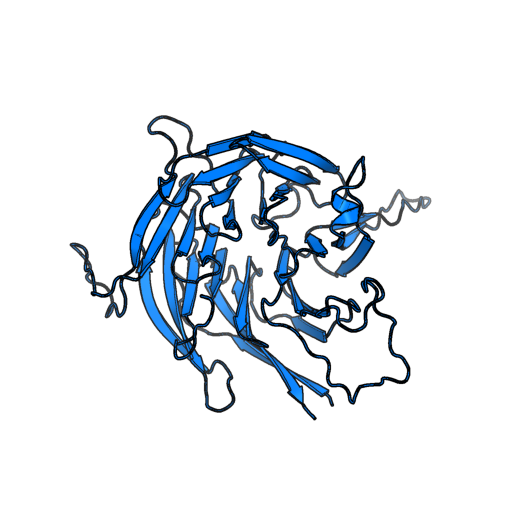 105 ILE A O 1
ATOM 793 N N . VAL A 1 106 ? -3.656 9.515 26.358 1.00 88.31 106 VAL A N 1
ATOM 794 C CA . VAL A 1 106 ? -3.243 10.912 26.241 1.00 88.31 106 VAL A CA 1
ATOM 795 C C . VAL A 1 106 ? -4.390 11.686 25.600 1.00 88.31 106 VAL A C 1
ATOM 797 O O . VAL A 1 106 ? -4.818 11.325 24.504 1.00 88.31 106 VAL A O 1
ATOM 800 N N . ARG A 1 107 ? -4.875 12.727 26.285 1.00 81.19 107 ARG A N 1
ATOM 801 C CA . ARG A 1 107 ? -5.876 13.673 25.770 1.00 81.19 107 ARG A CA 1
ATOM 802 C C . ARG A 1 107 ? -5.225 15.021 25.517 1.00 81.19 107 ARG A C 1
ATOM 804 O O . ARG A 1 107 ? -4.490 15.514 26.377 1.00 81.19 107 ARG A O 1
ATOM 811 N N . GLU A 1 108 ? -5.495 15.611 24.364 1.00 76.25 108 GLU A N 1
ATOM 812 C CA . GLU A 1 108 ? -5.033 16.955 24.032 1.00 76.25 108 GLU A CA 1
ATOM 813 C C . GLU A 1 108 ? -6.074 18.004 24.449 1.00 76.25 108 GLU A C 1
ATOM 815 O O . GLU A 1 108 ? -7.249 17.715 24.683 1.00 76.25 108 GLU A O 1
ATOM 820 N N . PHE A 1 109 ? -5.627 19.247 24.634 1.00 69.88 109 PHE A N 1
ATOM 821 C CA . PHE A 1 109 ? -6.523 20.335 25.013 1.00 69.88 109 PHE A CA 1
ATOM 822 C C . PHE A 1 109 ? -7.527 20.594 23.880 1.00 69.88 109 PHE A C 1
ATOM 824 O O . PHE A 1 109 ? -7.118 20.975 22.785 1.00 69.88 109 PHE A O 1
ATOM 831 N N . GLY A 1 110 ? -8.822 20.422 24.160 1.00 68.69 110 GLY A N 1
ATOM 832 C CA . GLY A 1 110 ? -9.896 20.553 23.167 1.00 68.69 110 GLY A CA 1
ATOM 833 C C . GLY A 1 110 ? -10.420 19.229 22.595 1.00 68.69 110 G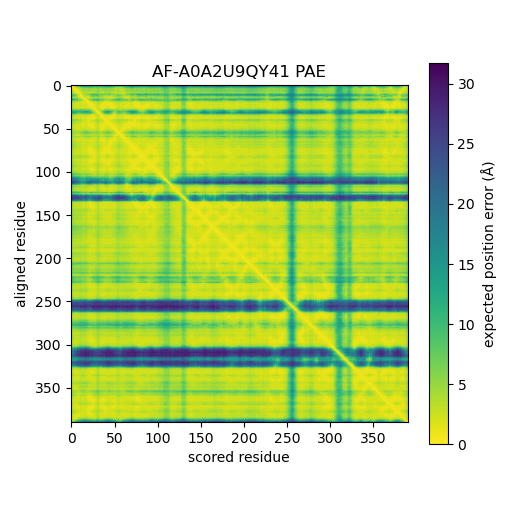LY A C 1
ATOM 834 O O . GLY A 1 110 ? -11.229 19.278 21.673 1.00 68.69 110 GLY A O 1
ATOM 835 N N . ASP A 1 111 ? -10.000 18.072 23.126 1.00 66.81 111 ASP A N 1
ATOM 836 C CA . ASP A 1 111 ? -10.621 16.772 22.822 1.00 66.81 111 ASP A CA 1
ATOM 837 C C . ASP A 1 111 ? -12.043 16.693 23.414 1.00 66.81 111 ASP A C 1
ATOM 839 O O . ASP A 1 111 ? -12.249 16.189 24.522 1.00 66.81 111 ASP A O 1
ATOM 843 N N . ASP A 1 112 ? -13.022 17.200 22.664 1.00 64.44 112 ASP A N 1
ATOM 844 C CA . ASP A 1 112 ? -14.459 17.065 22.948 1.00 64.44 112 ASP A CA 1
ATOM 845 C C . ASP A 1 112 ? -15.110 15.893 22.167 1.00 64.44 112 ASP A C 1
ATOM 847 O O . ASP A 1 112 ? -16.323 15.689 22.254 1.00 64.44 112 ASP A O 1
ATOM 851 N N . GLU A 1 113 ? -14.329 15.131 21.386 1.00 64.19 113 GLU A N 1
ATOM 852 C CA . GLU A 1 113 ? -14.811 13.999 20.572 1.00 64.19 113 GLU A CA 1
ATOM 853 C C . GLU A 1 113 ? -15.075 12.713 21.388 1.00 64.19 113 GLU A C 1
ATOM 855 O O . GLU A 1 113 ? -14.770 12.629 22.580 1.00 64.19 113 GLU A O 1
ATOM 860 N N . ASP A 1 114 ? -15.686 11.723 20.719 1.00 62.62 114 ASP A N 1
ATOM 861 C CA . ASP A 1 114 ? -16.060 10.388 21.209 1.00 62.62 114 ASP A CA 1
ATOM 862 C C . ASP A 1 114 ? -15.037 9.732 22.157 1.00 62.62 114 ASP A C 1
ATOM 864 O O . ASP A 1 114 ? -13.851 10.046 22.161 1.00 62.62 114 ASP A O 1
ATOM 868 N N . GLU A 1 115 ? -15.486 8.737 22.932 1.00 79.44 115 GLU A N 1
ATOM 869 C CA . GLU A 1 115 ? -14.644 7.966 23.856 1.00 79.44 115 GLU A CA 1
ATOM 870 C C . GLU A 1 115 ? -13.375 7.411 23.162 1.00 79.44 115 GLU A C 1
ATOM 872 O O . GLU A 1 115 ? -13.403 6.356 22.527 1.00 79.44 115 GLU A O 1
ATOM 877 N N . ILE A 1 116 ? -12.245 8.122 23.288 1.00 86.62 116 ILE A N 1
ATOM 878 C CA . ILE A 1 116 ? -10.928 7.675 22.819 1.00 86.62 116 ILE A CA 1
ATOM 879 C C . ILE A 1 116 ? -10.520 6.455 23.648 1.00 86.62 116 ILE A C 1
ATOM 881 O O . ILE A 1 116 ? -10.408 6.528 24.874 1.00 86.62 116 ILE A O 1
ATOM 885 N N . LEU A 1 117 ? -10.272 5.331 22.973 1.00 93.19 117 LEU A N 1
ATOM 886 C CA . LEU A 1 117 ? -9.954 4.053 23.617 1.00 93.19 117 LEU A CA 1
ATOM 887 C C . LEU A 1 117 ? -8.465 3.719 23.596 1.00 93.19 117 LEU A C 1
ATOM 889 O O . LEU A 1 117 ? -8.029 2.850 24.350 1.00 93.19 117 LEU A O 1
ATOM 893 N N . GLU A 1 118 ? -7.695 4.354 22.712 1.00 93.44 118 GLU A N 1
ATOM 894 C CA . GLU A 1 118 ? -6.241 4.221 22.610 1.00 93.44 118 GLU A CA 1
ATOM 895 C C . GLU A 1 118 ? -5.632 5.552 22.139 1.00 93.44 118 GLU A C 1
ATOM 897 O O . GLU A 1 118 ? -6.245 6.268 21.348 1.00 93.44 118 GLU A O 1
ATOM 902 N N . SER A 1 119 ? -4.403 5.854 22.561 1.00 94.31 119 SER A N 1
ATOM 903 C CA . SER A 1 119 ? -3.659 7.035 22.099 1.00 94.31 119 SER A CA 1
ATOM 904 C C . SER A 1 119 ? -2.401 6.627 21.343 1.00 94.31 119 SER A C 1
ATOM 906 O O . SER A 1 119 ? -1.736 5.646 21.685 1.00 94.31 119 SER A O 1
ATOM 908 N N . TRP A 1 120 ? -2.070 7.403 20.315 1.00 96.06 120 TRP A N 1
ATOM 909 C CA . TRP A 1 120 ? -0.893 7.208 19.476 1.00 96.06 120 TRP A CA 1
ATOM 910 C C . TRP A 1 120 ? -0.062 8.483 19.488 1.00 96.06 120 TRP A C 1
ATOM 912 O O . TRP A 1 120 ? -0.528 9.544 19.080 1.00 96.06 120 TRP A O 1
ATOM 922 N N . VAL A 1 121 ? 1.162 8.381 19.994 1.00 95.50 121 VAL A N 1
ATOM 923 C CA . VAL A 1 121 ? 2.037 9.531 20.218 1.00 95.50 121 VAL A CA 1
ATOM 924 C C . VAL A 1 121 ? 3.009 9.689 19.062 1.00 95.50 121 VAL A C 1
ATOM 926 O O . VAL A 1 121 ? 3.554 8.710 18.553 1.00 95.50 121 VAL A O 1
ATOM 929 N N . LEU A 1 122 ? 3.222 10.936 18.643 1.00 95.56 122 LEU A N 1
ATOM 930 C CA . LEU A 1 122 ? 4.225 11.284 17.643 1.00 95.56 122 LEU A CA 1
ATOM 931 C C . LEU A 1 122 ? 5.619 11.052 18.240 1.00 95.56 122 LEU A C 1
ATOM 933 O O . LEU A 1 122 ? 6.009 11.742 19.178 1.00 95.56 122 LEU A O 1
ATOM 937 N N . VAL A 1 123 ? 6.369 10.103 17.683 1.00 95.25 123 VAL A N 1
ATOM 938 C CA . VAL A 1 123 ? 7.726 9.753 18.150 1.00 95.25 123 VAL A CA 1
ATOM 939 C C . VAL A 1 123 ? 8.832 10.287 17.253 1.00 95.25 123 VAL A C 1
ATOM 941 O O . VAL A 1 123 ? 9.992 10.324 17.650 1.00 95.25 123 VAL A O 1
ATOM 944 N N . GLY A 1 124 ? 8.488 10.716 16.044 1.00 91.81 124 GLY A N 1
ATOM 945 C CA . GLY A 1 124 ? 9.449 11.236 15.089 1.00 91.81 124 GLY A CA 1
ATOM 946 C C . GLY A 1 124 ? 8.802 11.517 13.747 1.00 91.81 124 GLY A C 1
ATOM 947 O O . GLY A 1 124 ? 7.592 11.375 13.567 1.00 91.81 124 GLY A O 1
ATOM 948 N N . GLY A 1 125 ? 9.620 11.926 12.788 1.00 89.88 125 GLY A N 1
ATOM 949 C CA . GLY A 1 125 ? 9.159 12.159 11.432 1.00 89.88 125 GLY A CA 1
ATOM 950 C C . GLY A 1 125 ? 9.999 13.178 10.686 1.00 89.88 125 GLY A C 1
ATOM 951 O O . GLY A 1 125 ? 10.623 14.057 11.279 1.00 89.88 125 GLY A O 1
ATOM 952 N N . HIS A 1 126 ? 9.983 13.066 9.366 1.00 91.12 126 HIS A N 1
ATOM 953 C CA . HIS A 1 126 ? 10.537 14.070 8.483 1.00 91.12 126 HIS A CA 1
ATOM 954 C C . HIS A 1 126 ? 9.474 15.124 8.189 1.00 91.12 126 HIS A C 1
ATOM 956 O O . HIS A 1 126 ? 8.477 14.851 7.527 1.00 91.12 126 HIS A O 1
ATOM 962 N N . ARG A 1 127 ? 9.703 16.350 8.649 1.00 87.25 127 ARG A N 1
ATOM 963 C CA . ARG A 1 127 ? 9.023 17.539 8.131 1.00 87.25 127 ARG A CA 1
ATOM 964 C C . ARG A 1 127 ? 10.069 18.260 7.288 1.00 87.25 127 ARG A C 1
ATOM 966 O O . ARG A 1 127 ? 11.183 18.466 7.770 1.00 87.25 127 ARG A O 1
ATOM 973 N N . GLY A 1 128 ? 9.763 18.567 6.028 1.00 69.25 128 GLY A N 1
ATOM 974 C CA . GLY A 1 128 ? 10.699 19.305 5.178 1.00 69.25 128 GLY A CA 1
ATOM 975 C C . GLY A 1 128 ? 11.195 20.587 5.864 1.00 69.25 128 GLY A C 1
ATOM 976 O O . GLY A 1 128 ? 10.557 21.120 6.776 1.00 69.25 128 GLY A O 1
ATOM 977 N N . SER A 1 129 ? 12.380 21.060 5.480 1.00 60.91 129 SER A N 1
ATOM 978 C CA . SER A 1 129 ? 13.010 22.203 6.145 1.00 60.91 129 SER A CA 1
ATOM 979 C C . SER A 1 129 ? 12.140 23.459 6.047 1.00 60.91 129 SER A C 1
ATOM 981 O O . SER A 1 129 ? 11.675 23.821 4.963 1.00 60.91 129 SER A O 1
ATOM 983 N N . ALA A 1 130 ? 11.952 24.147 7.177 1.00 51.31 130 ALA A N 1
ATOM 984 C CA . ALA A 1 130 ? 11.201 25.397 7.235 1.00 51.31 130 ALA A CA 1
ATOM 985 C C . ALA A 1 130 ? 11.731 26.400 6.191 1.00 51.31 130 ALA A C 1
ATOM 987 O O . ALA A 1 130 ? 12.924 26.697 6.155 1.00 51.31 130 ALA A O 1
ATOM 988 N N . GLY A 1 131 ? 10.844 26.901 5.326 1.00 46.22 131 GLY A N 1
ATOM 989 C CA . GLY A 1 131 ? 11.190 27.842 4.251 1.00 46.22 131 GLY A CA 1
ATOM 990 C C . GLY A 1 131 ? 11.557 27.209 2.901 1.00 46.22 131 GLY A C 1
ATOM 991 O O . GLY A 1 131 ? 11.830 27.946 1.955 1.00 46.22 131 GLY A O 1
ATOM 992 N N . MET A 1 132 ? 11.530 25.878 2.767 1.00 55.97 132 MET A N 1
ATOM 993 C CA . MET A 1 132 ? 11.653 25.180 1.480 1.00 55.97 132 MET A CA 1
ATOM 994 C C . MET A 1 132 ? 10.298 24.639 1.003 1.00 55.97 132 MET A C 1
ATOM 996 O O . MET A 1 132 ? 9.383 24.419 1.792 1.00 55.97 132 MET A O 1
ATOM 1000 N N . SER A 1 133 ? 10.155 24.425 -0.310 1.00 61.12 133 SER A N 1
ATOM 1001 C CA . SER A 1 133 ? 8.946 23.824 -0.890 1.00 61.12 133 SER A CA 1
ATOM 1002 C C . SER A 1 133 ? 8.778 22.392 -0.379 1.00 61.12 133 SER A C 1
ATOM 1004 O O . SER A 1 133 ? 9.503 21.496 -0.814 1.00 61.12 133 SER A O 1
ATOM 1006 N N . MET A 1 134 ? 7.802 22.198 0.511 1.00 76.38 134 MET A N 1
ATOM 1007 C CA . MET A 1 134 ? 7.314 20.884 0.930 1.00 76.38 134 MET A CA 1
ATOM 1008 C C . MET A 1 134 ? 6.800 20.139 -0.304 1.00 76.38 134 MET A C 1
ATOM 1010 O O . MET A 1 134 ? 6.090 20.718 -1.130 1.00 76.38 134 MET A O 1
ATOM 1014 N N . LYS A 1 135 ? 7.229 18.888 -0.475 1.00 88.56 135 LYS A N 1
ATOM 1015 C CA . LYS A 1 135 ? 6.850 18.051 -1.616 1.00 88.56 135 LYS A CA 1
ATOM 1016 C C . LYS A 1 135 ? 5.871 17.002 -1.128 1.00 88.56 135 LYS A C 1
ATOM 1018 O O . LYS A 1 135 ? 6.229 16.242 -0.237 1.00 88.56 135 LYS A O 1
ATOM 1023 N N . GLU A 1 136 ? 4.684 16.964 -1.724 1.00 94.50 136 GLU A N 1
ATOM 1024 C CA . GLU A 1 136 ? 3.653 15.969 -1.411 1.00 94.50 136 GLU A CA 1
ATOM 1025 C C . GLU A 1 136 ? 4.245 14.556 -1.459 1.00 94.50 136 GLU A C 1
ATOM 1027 O O . GLU A 1 136 ? 4.984 14.213 -2.394 1.00 94.50 136 GLU A O 1
ATOM 1032 N N . VAL A 1 137 ? 3.931 13.754 -0.442 1.00 96.62 137 VAL A N 1
ATOM 1033 C CA . VAL A 1 137 ? 4.371 12.362 -0.321 1.00 96.62 137 VAL A CA 1
ATOM 1034 C C . VAL A 1 137 ? 3.227 11.455 -0.756 1.00 96.62 137 VAL A C 1
ATOM 1036 O O . VAL A 1 137 ? 2.175 11.448 -0.121 1.00 96.62 137 VAL A O 1
ATOM 1039 N N . TYR A 1 138 ? 3.425 10.665 -1.813 1.00 97.38 138 TYR A N 1
ATOM 1040 C CA . TYR A 1 138 ? 2.376 9.788 -2.355 1.00 97.38 138 TYR A CA 1
ATOM 1041 C C . TYR A 1 138 ? 2.444 8.354 -1.831 1.00 97.38 138 TYR A C 1
ATOM 1043 O O . TYR A 1 138 ? 1.410 7.711 -1.642 1.00 97.38 138 TYR A O 1
ATOM 1051 N N . ASP A 1 139 ? 3.643 7.833 -1.573 1.00 98.19 139 ASP A N 1
ATOM 1052 C CA . ASP A 1 139 ? 3.807 6.486 -1.031 1.00 98.19 139 ASP A CA 1
ATOM 1053 C C . ASP A 1 139 ? 5.062 6.385 -0.163 1.00 98.19 139 ASP A C 1
ATOM 1055 O O . ASP A 1 139 ? 6.037 7.117 -0.365 1.00 98.19 139 ASP A O 1
ATOM 1059 N N . ILE A 1 140 ? 5.025 5.460 0.795 1.00 98.31 140 ILE A N 1
ATOM 1060 C CA . ILE A 1 140 ? 6.116 5.174 1.728 1.00 98.31 140 ILE A CA 1
ATOM 1061 C C . ILE A 1 140 ? 6.282 3.660 1.893 1.00 98.31 140 ILE A C 1
ATOM 1063 O O . ILE A 1 140 ? 5.305 2.909 1.829 1.00 98.31 140 ILE A O 1
ATOM 1067 N N . ALA A 1 141 ? 7.508 3.206 2.151 1.00 98.50 141 ALA A N 1
ATOM 1068 C CA . ALA A 1 141 ? 7.784 1.819 2.514 1.00 98.50 141 ALA A CA 1
ATOM 1069 C C . ALA A 1 141 ? 8.921 1.718 3.538 1.00 98.50 141 ALA A C 1
ATOM 1071 O O . ALA A 1 141 ? 9.944 2.393 3.426 1.00 98.50 141 ALA A O 1
ATOM 1072 N N . TRP A 1 142 ? 8.727 0.857 4.536 1.00 98.50 142 TRP A N 1
ATOM 1073 C CA . TRP A 1 142 ? 9.706 0.570 5.583 1.00 98.50 142 TRP A CA 1
ATOM 1074 C C . TRP A 1 142 ? 10.863 -0.270 5.059 1.00 98.50 142 TRP A C 1
ATOM 1076 O O . TRP A 1 142 ? 10.643 -1.202 4.286 1.00 98.50 142 TRP A O 1
ATOM 1086 N N . SER A 1 143 ? 12.072 0.002 5.546 1.00 98.06 143 SER A N 1
ATOM 1087 C CA . SER A 1 143 ? 13.150 -0.980 5.498 1.00 98.06 143 SER A CA 1
ATOM 1088 C C . SER A 1 143 ? 12.801 -2.205 6.359 1.00 98.06 143 SER A C 1
ATOM 1090 O O . SER A 1 143 ? 12.029 -2.088 7.317 1.00 98.06 143 SER A O 1
ATOM 1092 N N . PRO A 1 144 ? 13.368 -3.390 6.069 1.00 96.44 144 PRO A N 1
ATOM 1093 C CA . PRO A 1 144 ? 13.024 -4.627 6.783 1.00 96.44 144 PRO A CA 1
ATOM 1094 C C . PRO A 1 144 ? 13.325 -4.582 8.286 1.00 96.44 144 PRO A C 1
ATOM 1096 O O . PRO A 1 144 ? 12.640 -5.216 9.083 1.00 96.44 144 PRO A O 1
ATOM 1099 N N . ASP A 1 145 ? 14.340 -3.809 8.671 1.00 96.19 145 ASP A N 1
ATOM 1100 C CA . ASP A 1 145 ? 14.761 -3.582 10.055 1.00 96.19 145 ASP A CA 1
ATOM 1101 C C . ASP A 1 145 ? 14.013 -2.425 10.746 1.00 96.19 145 ASP A C 1
ATOM 1103 O O . ASP A 1 145 ? 14.329 -2.089 11.885 1.00 96.19 145 ASP A O 1
ATOM 1107 N N . ALA A 1 146 ? 13.046 -1.805 10.059 1.00 96.75 146 ALA A N 1
ATOM 1108 C CA . ALA A 1 146 ? 12.271 -0.649 10.506 1.00 96.75 146 ALA A CA 1
ATOM 1109 C C . ALA A 1 146 ? 13.094 0.595 10.896 1.00 96.75 146 ALA A C 1
ATOM 1111 O O . ALA A 1 146 ? 12.570 1.510 11.530 1.00 96.75 146 ALA A O 1
ATOM 1112 N N . ARG A 1 147 ? 14.375 0.667 10.516 1.00 96.56 147 ARG A N 1
ATOM 1113 C CA . ARG A 1 147 ? 15.230 1.825 10.820 1.00 96.56 147 ARG A CA 1
ATOM 1114 C C . ARG A 1 147 ? 15.047 2.970 9.837 1.00 96.56 147 ARG A C 1
ATOM 1116 O O . ARG A 1 147 ? 15.305 4.119 10.185 1.00 96.56 147 ARG A O 1
ATOM 1123 N N . LEU A 1 148 ? 14.643 2.661 8.611 1.00 97.69 148 LEU A N 1
ATOM 1124 C CA . LEU A 1 148 ? 14.552 3.608 7.513 1.00 97.69 148 LEU A CA 1
ATOM 1125 C C . LEU A 1 148 ? 13.178 3.537 6.844 1.00 97.69 148 LEU A C 1
ATOM 1127 O O . LEU A 1 148 ? 12.500 2.509 6.845 1.00 97.69 148 LEU A O 1
ATOM 1131 N N . LEU A 1 149 ? 12.801 4.641 6.215 1.00 97.69 149 LEU A N 1
ATOM 1132 C CA . LEU A 1 149 ? 11.658 4.740 5.316 1.00 97.69 149 LEU A CA 1
ATOM 1133 C C . LEU A 1 149 ? 12.126 5.252 3.967 1.00 97.69 149 LEU A C 1
ATOM 1135 O O . LEU A 1 149 ? 12.867 6.231 3.910 1.00 97.69 149 LEU A O 1
ATOM 1139 N N . CYS A 1 150 ? 11.679 4.625 2.883 1.00 97.75 150 CYS A N 1
ATOM 1140 C CA . CYS A 1 150 ? 11.760 5.235 1.566 1.00 97.75 150 CYS A CA 1
ATOM 1141 C C . CYS A 1 150 ? 10.426 5.901 1.244 1.00 97.75 150 CYS A C 1
ATOM 1143 O O . CYS A 1 150 ? 9.366 5.417 1.644 1.00 97.75 150 CYS A O 1
ATOM 1145 N N . LEU A 1 151 ? 10.487 7.031 0.550 1.00 96.44 151 LEU A N 1
ATOM 1146 C CA . LEU A 1 151 ? 9.325 7.844 0.208 1.00 96.44 151 LEU A CA 1
ATOM 1147 C C . LEU A 1 151 ? 9.394 8.285 -1.250 1.00 96.44 151 LEU A C 1
ATOM 1149 O O . LEU A 1 151 ? 10.479 8.565 -1.764 1.00 96.44 151 LEU A O 1
ATOM 1153 N N . GLY A 1 152 ? 8.240 8.325 -1.910 1.00 97.25 152 GLY A N 1
ATOM 1154 C CA . GLY A 1 152 ? 8.072 8.836 -3.268 1.00 97.25 152 GLY A CA 1
ATOM 1155 C C . GLY A 1 152 ? 7.287 10.143 -3.268 1.00 97.25 152 GLY A C 1
ATOM 1156 O O . GLY A 1 152 ? 6.220 10.217 -2.657 1.00 97.25 152 GLY A O 1
ATOM 1157 N N . THR A 1 153 ? 7.812 11.166 -3.944 1.00 96.38 153 THR A N 1
ATOM 1158 C CA . THR A 1 153 ? 7.239 12.520 -3.937 1.00 96.38 153 THR A CA 1
ATOM 1159 C C . THR A 1 153 ? 6.645 12.942 -5.281 1.00 96.38 153 THR A C 1
ATOM 1161 O O . THR A 1 153 ? 6.987 12.414 -6.348 1.00 96.38 153 THR A O 1
ATOM 1164 N N . MET A 1 154 ? 5.805 13.981 -5.239 1.00 95.38 154 MET A N 1
ATOM 1165 C CA . MET A 1 154 ? 5.230 14.634 -6.423 1.00 95.38 154 MET A CA 1
ATOM 1166 C C . MET A 1 154 ? 6.284 15.121 -7.425 1.00 95.38 154 MET A C 1
ATOM 1168 O O . MET A 1 154 ? 6.065 15.067 -8.632 1.00 95.38 154 MET A O 1
ATOM 1172 N N . ASP A 1 155 ? 7.448 15.579 -6.963 1.00 93.81 155 ASP A N 1
ATOM 1173 C CA . ASP A 1 155 ? 8.462 16.149 -7.853 1.00 93.81 155 ASP A CA 1
ATOM 1174 C C . ASP A 1 155 ? 9.349 15.106 -8.551 1.00 93.81 155 ASP A C 1
ATOM 1176 O O . ASP A 1 155 ? 10.279 15.492 -9.260 1.00 93.81 155 ASP A O 1
ATOM 1180 N N . GLY A 1 156 ? 9.067 13.810 -8.392 1.00 95.75 156 GLY A N 1
ATOM 1181 C CA . GLY A 1 156 ? 9.826 12.720 -9.015 1.00 95.75 156 GLY A CA 1
ATOM 1182 C C . GLY A 1 156 ? 11.057 12.275 -8.224 1.00 95.75 156 GLY A C 1
ATOM 1183 O O . GLY A 1 156 ? 11.904 11.536 -8.742 1.00 95.75 156 GLY A O 1
ATOM 1184 N N . THR A 1 157 ? 11.171 12.722 -6.975 1.00 96.75 157 THR A N 1
ATOM 1185 C CA . THR A 1 157 ? 12.254 12.354 -6.065 1.00 96.75 157 THR A CA 1
ATOM 1186 C C . THR A 1 157 ? 11.886 11.110 -5.259 1.00 96.75 157 THR A C 1
ATOM 1188 O O . THR A 1 157 ? 10.739 10.905 -4.863 1.00 96.75 157 THR A O 1
ATOM 1191 N N . VAL A 1 158 ? 12.884 10.263 -5.012 1.00 98.25 158 VAL A N 1
ATOM 1192 C CA . VAL A 1 158 ? 12.824 9.220 -3.986 1.00 98.25 158 VAL A CA 1
ATOM 1193 C C . VAL A 1 158 ? 13.757 9.634 -2.860 1.00 98.25 158 VAL A C 1
ATOM 1195 O O . VAL A 1 158 ? 14.920 9.963 -3.111 1.00 98.25 158 VAL A O 1
ATOM 1198 N N . GLY A 1 159 ? 13.240 9.652 -1.636 1.00 96.56 159 GLY A N 1
ATOM 1199 C CA . GLY A 1 159 ? 13.997 9.959 -0.425 1.00 96.56 159 GLY A CA 1
ATOM 1200 C C . GLY A 1 159 ? 14.145 8.740 0.478 1.00 96.56 159 GLY A C 1
ATOM 1201 O O . GLY A 1 159 ? 13.320 7.831 0.426 1.00 96.56 159 GLY A O 1
ATOM 1202 N N . VAL A 1 160 ? 15.182 8.741 1.315 1.00 97.81 160 VAL A N 1
ATOM 1203 C CA . VAL A 1 160 ? 15.347 7.819 2.445 1.00 97.81 160 VAL A CA 1
ATOM 1204 C C . VAL A 1 160 ? 15.456 8.635 3.724 1.00 97.81 160 VAL A C 1
ATOM 1206 O O . VAL A 1 160 ? 16.302 9.524 3.818 1.00 97.81 160 VAL A O 1
ATOM 1209 N N . VAL A 1 161 ? 14.608 8.327 4.699 1.00 96.38 161 VAL A N 1
ATOM 1210 C CA . VAL A 1 161 ? 14.526 8.994 6.001 1.00 96.38 161 VAL A CA 1
ATOM 1211 C C . VAL A 1 161 ? 14.897 8.007 7.098 1.00 96.38 161 VAL A C 1
ATOM 1213 O O . VAL A 1 161 ? 14.479 6.851 7.055 1.00 96.38 161 VAL A O 1
ATOM 1216 N N . ASP A 1 162 ? 15.663 8.466 8.082 1.00 95.69 162 ASP A N 1
ATOM 1217 C CA . ASP A 1 162 ? 15.923 7.718 9.308 1.00 95.69 162 ASP A CA 1
ATOM 1218 C C . ASP A 1 162 ? 14.735 7.843 10.263 1.00 95.69 162 ASP A C 1
ATOM 1220 O O . ASP A 1 162 ? 14.321 8.945 10.625 1.00 95.69 162 ASP A O 1
ATOM 1224 N N . ALA A 1 163 ? 14.176 6.704 10.665 1.00 94.81 163 ALA A N 1
ATOM 1225 C CA . ALA A 1 163 ? 12.959 6.665 11.461 1.00 94.81 163 ALA A CA 1
ATOM 1226 C C . ALA A 1 163 ? 13.166 7.186 12.892 1.00 94.81 163 ALA A C 1
ATOM 1228 O O . ALA A 1 163 ? 12.253 7.751 13.482 1.00 94.81 163 ALA A O 1
ATOM 1229 N N . SER A 1 164 ? 14.365 7.035 13.456 1.00 93.38 164 SER A N 1
ATOM 1230 C CA . SER A 1 164 ? 14.635 7.465 14.832 1.00 93.38 164 SER A CA 1
ATOM 1231 C C . SER A 1 164 ? 14.797 8.980 14.959 1.00 93.38 164 SER A C 1
ATOM 1233 O O . SER A 1 164 ? 14.324 9.587 15.913 1.00 93.38 164 SER A O 1
ATOM 1235 N N . SER A 1 165 ? 15.457 9.598 13.981 1.00 91.94 165 SER A N 1
ATOM 1236 C CA . SER A 1 165 ? 15.809 11.019 13.997 1.00 91.94 165 SER A CA 1
ATOM 1237 C C . SER A 1 165 ? 14.892 11.889 13.137 1.00 91.94 165 SER A C 1
ATOM 1239 O O . SER A 1 165 ? 14.919 13.110 13.269 1.00 91.94 165 SER A O 1
ATOM 1241 N N . GLY A 1 166 ? 14.116 11.298 12.221 1.00 90.62 166 GLY A N 1
ATOM 1242 C CA . GLY A 1 166 ? 13.368 12.036 11.197 1.00 90.62 166 GLY A CA 1
ATOM 1243 C C . GLY A 1 166 ? 14.256 12.698 10.135 1.00 90.62 166 GLY A C 1
ATOM 1244 O O . GLY A 1 166 ? 13.771 13.471 9.302 1.00 90.62 166 GLY A O 1
ATOM 1245 N N . ALA A 1 167 ? 15.563 12.424 10.150 1.00 91.94 167 ALA A N 1
ATOM 1246 C CA . ALA A 1 167 ? 16.513 13.036 9.237 1.00 91.94 167 ALA A CA 1
ATOM 1247 C C . ALA A 1 167 ? 16.372 12.456 7.827 1.00 91.94 167 ALA A C 1
ATOM 1249 O O . ALA A 1 167 ? 16.324 11.240 7.635 1.00 91.94 167 ALA A O 1
ATOM 1250 N N . LEU A 1 168 ? 16.368 13.334 6.825 1.00 93.31 168 LEU A N 1
ATOM 1251 C CA . LEU A 1 168 ? 16.483 12.936 5.427 1.00 93.31 168 LEU A CA 1
ATOM 1252 C C . LEU A 1 168 ? 17.935 12.536 5.146 1.00 93.31 168 LEU A C 1
ATOM 1254 O O . LEU A 1 168 ? 18.821 13.385 5.104 1.00 93.31 168 LEU A O 1
ATOM 1258 N N . VAL A 1 169 ? 18.172 11.237 4.981 1.00 95.44 169 VAL A N 1
ATOM 1259 C CA . VAL A 1 169 ? 19.510 10.649 4.834 1.00 95.44 169 VAL A CA 1
ATOM 1260 C C . VAL A 1 169 ? 20.020 10.787 3.405 1.00 95.44 169 VAL A C 1
ATOM 1262 O O . VAL A 1 169 ? 21.190 11.085 3.181 1.00 95.44 169 VAL A O 1
ATOM 1265 N N . SER A 1 170 ? 19.152 10.549 2.421 1.00 96.00 170 SER A N 1
ATOM 1266 C CA . SER A 1 170 ? 19.533 10.560 1.009 1.00 96.00 170 SER A CA 1
ATOM 1267 C C . SER A 1 170 ? 18.343 10.864 0.115 1.00 96.00 170 SER A C 1
ATOM 1269 O O . SER A 1 170 ? 17.209 10.521 0.448 1.00 96.00 170 SER A O 1
ATOM 1271 N N . THR A 1 171 ? 18.602 11.465 -1.044 1.00 95.62 171 THR A N 1
ATOM 1272 C CA . THR A 1 171 ? 17.597 11.688 -2.085 1.00 95.62 171 THR A CA 1
ATOM 1273 C C . THR A 1 171 ? 18.173 11.433 -3.465 1.00 95.62 171 THR A C 1
ATOM 1275 O O . THR A 1 171 ? 19.363 11.619 -3.717 1.00 95.62 171 THR A O 1
ATOM 1278 N N . VAL A 1 172 ? 17.308 11.026 -4.390 1.00 97.12 172 VAL A N 1
ATOM 1279 C CA . VAL A 1 172 ? 17.645 10.917 -5.807 1.00 97.12 172 VAL A CA 1
ATOM 1280 C C . VAL A 1 172 ? 16.450 11.334 -6.655 1.00 97.12 172 VAL A C 1
ATOM 1282 O O . VAL A 1 172 ? 15.320 10.907 -6.417 1.00 97.12 172 VAL A O 1
ATOM 1285 N N . ARG A 1 173 ? 16.687 12.147 -7.691 1.00 96.94 173 ARG A N 1
ATOM 1286 C CA . ARG A 1 173 ? 15.673 12.441 -8.713 1.00 96.94 173 ARG A CA 1
ATOM 1287 C C . ARG A 1 173 ? 15.525 11.231 -9.639 1.00 96.94 173 ARG A C 1
ATOM 1289 O O . ARG A 1 173 ? 16.146 11.160 -10.697 1.00 96.94 173 ARG A O 1
ATOM 1296 N N . ALA A 1 174 ? 14.757 10.240 -9.192 1.00 96.94 174 ALA A N 1
ATOM 1297 C CA . ALA A 1 174 ? 14.595 8.956 -9.871 1.00 96.94 174 ALA A CA 1
ATOM 1298 C C . ALA A 1 174 ? 13.689 9.038 -11.110 1.00 96.94 174 ALA A C 1
ATOM 1300 O O . ALA A 1 174 ? 13.863 8.252 -12.052 1.00 96.94 174 ALA A O 1
ATOM 1301 N N . HIS A 1 175 ? 12.734 9.970 -11.120 1.00 97.62 175 HIS A N 1
ATOM 1302 C CA . HIS A 1 175 ? 11.697 10.082 -12.140 1.00 97.62 175 HIS A CA 1
ATOM 1303 C C . HIS A 1 175 ? 11.577 11.508 -12.688 1.00 97.62 175 HIS A C 1
ATOM 1305 O O . HIS A 1 175 ? 11.909 12.488 -12.022 1.00 97.62 175 HIS A O 1
ATOM 1311 N N . ALA A 1 176 ? 11.131 11.618 -13.943 1.00 96.81 176 ALA A N 1
ATOM 1312 C CA . ALA A 1 176 ? 10.840 12.915 -14.565 1.00 96.81 176 ALA A CA 1
ATOM 1313 C C . ALA A 1 176 ? 9.498 13.505 -14.096 1.00 96.81 176 ALA A C 1
ATOM 1315 O O . ALA A 1 176 ? 9.297 14.710 -14.206 1.00 96.81 176 ALA A O 1
ATOM 1316 N N . GLN A 1 177 ? 8.625 12.649 -13.565 1.00 95.69 177 GLN A N 1
ATOM 1317 C CA . GLN A 1 177 ? 7.294 12.949 -13.039 1.00 95.69 177 GLN A CA 1
ATOM 1318 C C . GLN A 1 177 ? 7.132 12.321 -11.656 1.00 95.69 177 GLN A C 1
ATOM 1320 O O . GLN A 1 177 ? 8.022 11.597 -11.206 1.00 95.69 177 GLN A O 1
ATOM 1325 N N . ASN A 1 178 ? 5.993 12.566 -11.015 1.00 95.56 178 ASN A N 1
ATOM 1326 C CA . ASN A 1 178 ? 5.666 12.063 -9.687 1.00 95.56 178 ASN A CA 1
ATOM 1327 C C . ASN A 1 178 ? 5.959 10.571 -9.468 1.00 95.56 178 ASN A C 1
ATOM 1329 O O . ASN A 1 178 ? 5.712 9.724 -10.331 1.00 95.56 178 ASN A O 1
ATOM 1333 N N . VAL A 1 179 ? 6.452 10.250 -8.271 1.00 97.81 179 VAL A N 1
ATOM 1334 C CA . VAL A 1 179 ? 6.655 8.873 -7.811 1.00 97.81 179 VAL A CA 1
ATOM 1335 C C . VAL A 1 179 ? 5.404 8.422 -7.073 1.00 97.81 179 VAL A C 1
ATOM 1337 O O . VAL A 1 179 ? 5.099 8.932 -6.004 1.00 97.81 179 VAL A O 1
ATOM 1340 N N . GLN A 1 180 ? 4.674 7.471 -7.648 1.00 97.31 180 GLN A N 1
ATOM 1341 C CA . GLN A 1 180 ? 3.337 7.072 -7.182 1.00 97.31 180 GLN A CA 1
ATOM 1342 C C . GLN A 1 180 ? 3.330 5.716 -6.470 1.00 97.31 180 GLN A C 1
ATOM 1344 O O . GLN A 1 180 ? 2.292 5.251 -5.998 1.00 97.31 180 GLN A O 1
ATOM 1349 N N . GLY A 1 181 ? 4.484 5.054 -6.429 1.00 97.94 181 GLY A N 1
ATOM 1350 C CA . GLY A 1 181 ? 4.685 3.835 -5.671 1.00 97.94 181 GLY A CA 1
ATOM 1351 C C . GLY A 1 181 ? 6.148 3.650 -5.322 1.00 97.94 181 GLY A C 1
ATOM 1352 O O . GLY A 1 181 ? 7.023 3.863 -6.167 1.00 97.94 181 GLY A O 1
ATOM 1353 N N . VAL A 1 182 ? 6.403 3.216 -4.092 1.00 98.69 182 VAL A N 1
ATOM 1354 C CA . VAL A 1 182 ? 7.728 2.789 -3.635 1.00 98.69 182 VAL A CA 1
ATOM 1355 C C . VAL A 1 182 ? 7.626 1.452 -2.912 1.00 98.69 182 VAL A C 1
ATOM 1357 O O . VAL A 1 182 ? 6.616 1.132 -2.290 1.00 98.69 182 VAL A O 1
ATOM 1360 N N . SER A 1 183 ? 8.670 0.638 -3.003 1.00 98.31 183 SER A N 1
ATOM 1361 C CA . SER A 1 183 ? 8.748 -0.620 -2.271 1.00 98.31 183 SER A CA 1
ATOM 1362 C C . SER A 1 183 ? 10.184 -0.914 -1.872 1.00 98.31 183 SER A C 1
ATOM 1364 O O . SER A 1 183 ? 11.091 -0.881 -2.709 1.00 98.31 183 SER A O 1
ATOM 1366 N N . TRP A 1 184 ? 10.379 -1.200 -0.588 1.00 98.31 184 TRP A N 1
ATOM 1367 C CA . TRP A 1 184 ? 11.648 -1.674 -0.058 1.00 98.31 184 TRP A CA 1
ATOM 1368 C C . TRP A 1 184 ? 11.680 -3.199 -0.131 1.00 98.31 184 TRP A C 1
ATOM 1370 O O . TRP A 1 184 ? 10.725 -3.877 0.246 1.00 98.31 184 TRP A O 1
ATOM 1380 N N . ASP A 1 185 ? 12.774 -3.731 -0.651 1.00 96.94 185 ASP A N 1
ATOM 1381 C CA . ASP A 1 185 ? 13.037 -5.161 -0.691 1.00 96.94 185 ASP A CA 1
ATOM 1382 C C . ASP A 1 185 ? 13.129 -5.758 0.725 1.00 96.94 185 ASP A C 1
ATOM 1384 O O . ASP A 1 185 ? 13.882 -5.227 1.545 1.00 96.94 185 ASP A O 1
ATOM 1388 N N . PRO A 1 186 ? 12.444 -6.878 1.025 1.00 96.19 186 PRO A N 1
ATOM 1389 C CA . PRO A 1 186 ? 12.529 -7.541 2.328 1.00 96.19 186 PRO A CA 1
ATOM 1390 C C . PRO A 1 186 ? 13.934 -8.060 2.675 1.00 96.19 186 PRO A C 1
ATOM 1392 O O . PRO A 1 186 ? 14.217 -8.270 3.851 1.00 96.19 186 PRO A O 1
ATOM 1395 N N . LEU A 1 187 ? 14.825 -8.241 1.692 1.00 95.31 187 LEU A N 1
ATOM 1396 C CA . LEU A 1 187 ? 16.236 -8.578 1.933 1.00 95.31 187 LEU A CA 1
ATOM 1397 C C . LEU A 1 187 ? 17.128 -7.337 2.131 1.00 95.31 187 LEU A C 1
ATOM 1399 O O . LEU A 1 187 ? 18.311 -7.470 2.430 1.00 95.31 187 LEU A O 1
ATOM 1403 N N . GLY A 1 188 ? 16.569 -6.132 1.990 1.00 95.50 188 GLY A N 1
ATOM 1404 C CA . GLY A 1 188 ? 17.244 -4.863 2.261 1.00 95.50 188 GLY A CA 1
ATOM 1405 C C . GLY A 1 188 ? 18.213 -4.391 1.176 1.00 95.50 188 GLY A C 1
ATOM 1406 O O . GLY A 1 188 ? 18.855 -3.361 1.365 1.00 95.50 188 GLY A O 1
ATOM 1407 N N . GLU A 1 189 ? 18.320 -5.086 0.041 1.00 94.81 189 GLU A N 1
ATOM 1408 C CA . GLU A 1 189 ? 19.319 -4.758 -0.986 1.00 94.81 189 GLU A CA 1
ATOM 1409 C C . GLU A 1 189 ? 18.822 -3.695 -1.975 1.00 94.81 189 GLU A C 1
ATOM 1411 O O . GLU A 1 189 ? 19.617 -2.907 -2.500 1.00 94.81 189 GLU A O 1
ATOM 1416 N N . TYR A 1 190 ? 17.508 -3.658 -2.228 1.00 97.44 190 TYR A N 1
ATOM 1417 C CA . TYR A 1 190 ? 16.919 -2.822 -3.273 1.00 97.44 190 TYR A CA 1
ATOM 1418 C C . TYR A 1 190 ? 15.770 -1.941 -2.783 1.00 97.44 190 TYR A C 1
ATOM 1420 O O . TYR A 1 190 ? 14.942 -2.327 -1.961 1.00 97.44 190 TYR A O 1
ATOM 1428 N N . ILE A 1 191 ? 15.672 -0.760 -3.383 1.00 98.44 191 ILE A N 1
ATOM 1429 C CA . ILE A 1 191 ? 14.483 0.090 -3.335 1.00 98.44 191 ILE A CA 1
ATOM 1430 C C . ILE A 1 191 ? 13.974 0.210 -4.764 1.00 98.44 191 ILE A C 1
ATOM 1432 O O . ILE A 1 191 ? 14.754 0.446 -5.689 1.00 98.44 191 ILE A O 1
ATOM 1436 N N . VAL A 1 192 ? 12.670 0.044 -4.953 1.00 98.38 192 VAL A N 1
ATOM 1437 C CA . VAL A 1 192 ? 12.046 0.145 -6.270 1.00 98.38 192 VAL A CA 1
ATOM 1438 C C . VAL A 1 192 ? 10.978 1.217 -6.259 1.00 98.38 192 VAL A C 1
ATOM 1440 O O . VAL A 1 192 ? 10.158 1.265 -5.345 1.00 98.38 192 VAL A O 1
ATOM 1443 N N . SER A 1 193 ? 10.978 2.062 -7.283 1.00 98.44 193 SER A N 1
ATOM 1444 C CA . SER A 1 193 ? 9.994 3.126 -7.451 1.00 98.44 193 SER A CA 1
ATOM 1445 C C . SER A 1 193 ? 9.313 3.063 -8.813 1.00 98.44 193 SER A C 1
ATOM 1447 O O . SER A 1 193 ? 9.921 2.678 -9.814 1.00 98.44 193 SER A O 1
ATOM 1449 N N . LEU A 1 194 ? 8.040 3.451 -8.845 1.00 97.94 194 LEU A N 1
ATOM 1450 C CA . LEU A 1 194 ? 7.205 3.512 -10.041 1.00 97.94 194 LEU A CA 1
ATOM 1451 C C . LEU A 1 194 ? 6.639 4.927 -10.187 1.00 97.94 194 LEU A C 1
ATOM 1453 O O . LEU A 1 194 ? 6.016 5.450 -9.262 1.00 97.94 194 LEU A O 1
ATOM 1457 N N . GLY A 1 195 ? 6.867 5.547 -11.346 1.00 96.06 195 GLY A N 1
ATOM 1458 C CA . GLY A 1 195 ? 6.505 6.945 -11.584 1.00 96.06 195 GLY A CA 1
ATOM 1459 C C . GLY A 1 195 ? 5.541 7.166 -12.749 1.00 96.06 195 GLY A C 1
ATOM 1460 O O . GLY A 1 195 ? 5.377 6.311 -13.625 1.00 96.06 195 GLY A O 1
ATOM 1461 N N . GLY A 1 196 ? 4.949 8.363 -12.786 1.00 95.88 196 GLY A N 1
ATOM 1462 C CA . GLY A 1 196 ? 4.121 8.852 -13.896 1.00 95.88 196 GLY A CA 1
ATOM 1463 C C . GLY A 1 196 ? 4.892 9.011 -15.215 1.00 95.88 196 GLY A C 1
ATOM 1464 O O . GLY A 1 196 ? 4.295 9.054 -16.289 1.00 95.88 196 GLY A O 1
ATOM 1465 N N . ASP A 1 197 ? 6.231 8.978 -15.164 1.00 95.19 197 ASP A N 1
ATOM 1466 C CA . ASP A 1 197 ? 7.129 9.017 -16.326 1.00 95.19 197 ASP A CA 1
ATOM 1467 C C . ASP A 1 197 ? 7.172 7.694 -17.116 1.00 95.19 197 ASP A C 1
ATOM 1469 O O . ASP A 1 197 ? 7.962 7.545 -18.054 1.00 95.19 197 ASP A O 1
ATOM 1473 N N . ARG A 1 198 ? 6.281 6.748 -16.779 1.00 95.69 198 ARG A N 1
ATOM 1474 C CA . ARG A 1 198 ? 6.153 5.410 -17.378 1.00 95.69 198 ARG A CA 1
ATOM 1475 C C . ARG A 1 198 ? 7.343 4.509 -17.104 1.00 95.69 198 ARG A C 1
ATOM 1477 O O . ARG A 1 198 ? 7.615 3.605 -17.905 1.00 95.69 198 ARG A O 1
ATOM 1484 N N . CYS A 1 199 ? 8.072 4.770 -16.025 1.00 95.75 199 CYS A N 1
ATOM 1485 C CA . CYS A 1 199 ? 9.262 4.020 -15.687 1.00 95.75 199 CYS A CA 1
ATOM 1486 C C . CYS A 1 199 ? 9.172 3.376 -14.309 1.00 95.75 199 CYS A C 1
ATOM 1488 O O . CYS A 1 199 ? 8.635 3.956 -13.368 1.00 95.75 199 CYS A O 1
ATOM 1490 N N . ILE A 1 200 ? 9.793 2.206 -14.200 1.00 97.12 200 ILE A N 1
ATOM 1491 C CA . ILE A 1 200 ? 10.208 1.605 -12.937 1.00 97.12 200 ILE A CA 1
ATOM 1492 C C . ILE A 1 200 ? 11.712 1.830 -12.772 1.00 97.12 200 ILE A C 1
ATOM 1494 O O . ILE A 1 200 ? 12.470 1.691 -13.739 1.00 97.12 200 ILE A O 1
ATOM 1498 N N . ASN A 1 201 ? 12.142 2.217 -11.576 1.00 97.50 201 ASN A N 1
ATOM 1499 C CA . ASN A 1 201 ? 13.540 2.485 -11.256 1.00 97.50 201 ASN A CA 1
ATOM 1500 C C . ASN A 1 201 ? 13.985 1.589 -10.097 1.00 97.50 201 ASN A C 1
ATOM 1502 O O . ASN A 1 201 ? 13.326 1.545 -9.061 1.00 97.50 201 ASN A O 1
ATOM 1506 N N . ILE A 1 202 ? 15.087 0.870 -10.294 1.00 97.69 202 ILE A N 1
ATOM 1507 C CA . ILE A 1 202 ? 15.718 -0.004 -9.309 1.00 97.69 202 ILE A CA 1
ATOM 1508 C C . ILE A 1 202 ? 16.909 0.744 -8.734 1.00 97.69 202 ILE A C 1
ATOM 1510 O O . ILE A 1 202 ? 17.780 1.214 -9.473 1.00 97.69 202 ILE A O 1
ATOM 1514 N N . MET A 1 203 ? 16.949 0.851 -7.414 1.00 97.81 203 MET A N 1
ATOM 1515 C CA . MET A 1 203 ? 17.972 1.577 -6.680 1.00 97.81 203 MET A CA 1
ATOM 1516 C C . MET A 1 203 ? 18.590 0.693 -5.606 1.00 97.81 203 MET A C 1
ATOM 1518 O O . MET A 1 203 ? 17.953 -0.230 -5.101 1.00 97.81 203 MET A O 1
ATOM 1522 N N . THR A 1 204 ? 19.819 1.016 -5.228 1.00 97.19 204 THR A N 1
ATOM 1523 C CA . THR A 1 204 ? 20.468 0.487 -4.029 1.00 97.19 204 THR A CA 1
ATOM 1524 C C . THR A 1 204 ? 20.642 1.607 -3.018 1.00 97.19 204 THR A C 1
ATOM 1526 O O . THR A 1 204 ? 20.837 2.769 -3.386 1.00 97.19 204 THR A O 1
ATOM 1529 N N . PHE A 1 205 ? 20.587 1.252 -1.739 1.00 97.31 205 PHE A N 1
ATOM 1530 C CA . PHE A 1 205 ? 20.904 2.156 -0.644 1.00 97.31 205 PHE A CA 1
ATOM 1531 C C . PHE A 1 205 ? 22.032 1.551 0.185 1.00 97.31 205 PHE A C 1
ATOM 1533 O O . PHE A 1 205 ? 21.855 0.523 0.830 1.00 97.31 205 PHE A O 1
ATOM 1540 N N . SER A 1 206 ? 23.214 2.160 0.133 1.00 95.00 206 SER A N 1
ATOM 1541 C CA . SER A 1 206 ? 24.383 1.686 0.875 1.00 95.00 206 SER A CA 1
ATOM 1542 C C . SER A 1 206 ? 25.220 2.864 1.339 1.00 95.00 206 SER A C 1
ATOM 1544 O O . SER A 1 206 ? 25.376 3.845 0.612 1.00 95.00 206 SER A O 1
ATOM 1546 N N . MET A 1 207 ? 25.733 2.778 2.570 1.00 93.06 207 MET A N 1
ATOM 1547 C CA . MET A 1 207 ? 26.561 3.820 3.189 1.00 93.06 207 MET A CA 1
ATOM 1548 C C . MET A 1 207 ? 25.913 5.219 3.145 1.00 93.06 207 MET A C 1
ATOM 1550 O O . MET A 1 207 ? 26.592 6.219 2.933 1.00 93.06 207 MET A O 1
ATOM 1554 N N . GLY A 1 208 ? 24.586 5.292 3.309 1.00 93.56 208 GLY A N 1
ATOM 1555 C CA . GLY A 1 208 ? 23.837 6.554 3.283 1.00 93.56 208 GLY A CA 1
ATOM 1556 C C . GLY A 1 208 ? 23.577 7.125 1.884 1.00 93.56 208 GLY A C 1
ATOM 1557 O O . GLY A 1 208 ? 23.044 8.225 1.767 1.00 93.56 208 GLY A O 1
ATOM 1558 N N . ILE A 1 209 ? 23.927 6.405 0.816 1.00 96.12 209 ILE A N 1
ATOM 1559 C CA . ILE A 1 209 ? 23.772 6.875 -0.562 1.00 96.12 209 ILE A CA 1
ATOM 1560 C C . ILE A 1 209 ? 22.708 6.044 -1.271 1.00 96.12 209 ILE A C 1
ATOM 1562 O O . ILE A 1 209 ? 22.857 4.832 -1.435 1.00 96.12 209 ILE A O 1
ATOM 1566 N N . LEU A 1 210 ? 21.658 6.721 -1.736 1.00 97.75 210 LEU A N 1
ATOM 1567 C CA . LEU A 1 210 ? 20.658 6.168 -2.638 1.00 97.75 210 LEU A CA 1
ATOM 1568 C C . LEU A 1 210 ? 21.109 6.352 -4.091 1.00 97.75 210 LEU A C 1
ATOM 1570 O O . LEU A 1 210 ? 21.363 7.472 -4.536 1.00 97.75 210 LEU A O 1
ATOM 1574 N N . LYS A 1 211 ? 21.191 5.260 -4.855 1.00 96.88 211 LYS A N 1
ATOM 1575 C CA . LYS A 1 211 ? 21.659 5.293 -6.246 1.00 96.88 211 LYS A CA 1
ATOM 1576 C C . LYS A 1 211 ? 20.779 4.454 -7.162 1.00 96.88 211 LYS A C 1
ATOM 1578 O O . LYS A 1 211 ? 20.543 3.283 -6.892 1.00 96.88 211 LYS A O 1
ATOM 1583 N N . SER A 1 212 ? 20.368 5.033 -8.290 1.00 95.31 212 SER A N 1
ATOM 1584 C CA . SER A 1 212 ? 19.726 4.297 -9.389 1.00 95.31 212 SER A CA 1
ATOM 1585 C C . SER A 1 212 ? 20.730 3.381 -10.094 1.00 95.31 212 SER A C 1
ATOM 1587 O O . SER A 1 212 ? 21.835 3.811 -10.439 1.00 95.31 212 SER A O 1
ATOM 1589 N N . ILE A 1 213 ? 20.342 2.120 -10.297 1.00 94.69 213 ILE A N 1
ATOM 1590 C CA . ILE A 1 213 ? 21.166 1.084 -10.937 1.00 94.69 213 ILE A CA 1
ATOM 1591 C C . ILE A 1 213 ? 20.544 0.527 -12.222 1.00 94.69 213 ILE A C 1
ATOM 1593 O O . ILE A 1 213 ? 21.275 0.121 -13.122 1.00 94.69 213 ILE A O 1
ATOM 1597 N N . SER A 1 214 ? 19.214 0.533 -12.344 1.00 94.19 214 SER A N 1
ATOM 1598 C CA . SER A 1 214 ? 18.507 0.128 -13.562 1.00 94.19 214 SER A CA 1
ATOM 1599 C C . SER A 1 214 ? 17.194 0.888 -13.682 1.00 94.19 214 SER A C 1
ATOM 1601 O O . SER A 1 214 ? 16.520 1.144 -12.687 1.00 94.19 214 SER A O 1
ATOM 1603 N N . LYS A 1 215 ? 16.813 1.253 -14.907 1.00 94.00 215 LYS A N 1
ATOM 1604 C CA . LYS A 1 215 ? 15.549 1.933 -15.191 1.00 94.00 215 LYS A CA 1
ATOM 1605 C C . LYS A 1 215 ? 14.926 1.352 -16.456 1.00 94.00 215 LYS A C 1
ATOM 1607 O O . LYS A 1 215 ? 15.561 1.331 -17.509 1.00 94.00 215 LYS A O 1
ATOM 1612 N N . SER A 1 216 ? 13.673 0.919 -16.352 1.00 94.19 216 SER A N 1
ATOM 1613 C CA . SER A 1 216 ? 12.874 0.419 -17.478 1.00 94.19 216 SER A CA 1
ATOM 1614 C C . SER A 1 216 ? 11.697 1.342 -17.716 1.00 94.19 216 SER A C 1
ATOM 1616 O O . SER A 1 216 ? 10.957 1.637 -16.786 1.00 94.19 216 SER A O 1
ATOM 1618 N N . CYS A 1 217 ? 11.516 1.789 -18.957 1.00 94.12 217 CYS A N 1
ATOM 1619 C CA . CYS A 1 217 ? 10.561 2.835 -19.318 1.00 94.12 217 CYS A CA 1
ATOM 1620 C C . CYS A 1 217 ? 9.632 2.417 -20.458 1.00 94.12 217 CYS A C 1
ATOM 1622 O O . CYS A 1 217 ? 9.944 1.500 -21.215 1.00 94.12 217 CYS A O 1
ATOM 1624 N N . LYS A 1 218 ? 8.537 3.171 -20.633 1.00 89.94 218 LYS A N 1
ATOM 1625 C CA . LYS A 1 218 ? 7.548 3.047 -21.729 1.00 89.94 218 LYS A CA 1
ATOM 1626 C C . LYS A 1 218 ? 6.726 1.753 -21.719 1.00 89.94 218 LYS A C 1
ATOM 1628 O O . LYS A 1 218 ? 6.014 1.487 -22.682 1.00 89.94 218 LYS A O 1
ATOM 1633 N N . ILE A 1 219 ? 6.811 0.988 -20.638 1.00 91.12 219 ILE A N 1
ATOM 1634 C CA . ILE A 1 219 ? 6.039 -0.242 -20.433 1.00 91.12 219 ILE A CA 1
ATOM 1635 C C . ILE A 1 219 ? 4.902 -0.042 -19.415 1.00 91.12 219 ILE A C 1
ATOM 1637 O O . ILE A 1 219 ? 4.079 -0.927 -19.238 1.00 91.12 219 ILE A O 1
ATOM 1641 N N . PHE A 1 220 ? 4.823 1.127 -18.771 1.00 95.50 220 PHE A N 1
ATOM 1642 C CA . PHE A 1 220 ? 3.761 1.483 -17.826 1.00 95.50 220 PHE A CA 1
ATOM 1643 C C . PHE A 1 220 ? 2.892 2.631 -18.355 1.00 95.50 220 PHE A C 1
ATOM 1645 O O . PHE A 1 220 ? 3.310 3.382 -19.244 1.00 95.50 220 PHE A O 1
ATOM 1652 N N . TYR A 1 221 ? 1.702 2.797 -17.776 1.00 94.81 221 TYR A N 1
ATOM 1653 C CA . TYR A 1 221 ? 0.853 3.973 -17.983 1.00 94.81 221 TYR A CA 1
ATOM 1654 C C . TYR A 1 221 ? 1.585 5.277 -17.670 1.00 94.81 221 TYR A C 1
ATOM 1656 O O . TYR A 1 221 ? 2.469 5.313 -16.815 1.00 94.81 221 TYR A O 1
ATOM 1664 N N . GLY A 1 222 ? 1.238 6.350 -18.381 1.00 92.19 222 GLY A N 1
ATOM 1665 C CA . GLY A 1 222 ? 1.763 7.691 -18.117 1.00 92.19 222 GLY A CA 1
ATOM 1666 C C . GLY A 1 222 ? 0.839 8.482 -17.210 1.00 92.19 222 GLY A C 1
ATOM 1667 O O . GLY A 1 222 ? -0.028 7.915 -16.553 1.00 92.19 222 GLY A O 1
ATOM 1668 N N . GLU A 1 223 ? 1.000 9.796 -17.223 1.00 86.44 223 GLU A N 1
ATOM 1669 C CA . GLU A 1 223 ? 0.177 10.772 -16.491 1.00 86.44 223 GLU A CA 1
ATOM 1670 C C . GLU A 1 223 ? -1.317 10.715 -16.859 1.00 86.44 223 GLU A C 1
ATOM 1672 O O . GLU A 1 223 ? -2.161 11.178 -16.107 1.00 86.44 223 GLU A O 1
ATOM 1677 N N . ASN A 1 224 ? -1.658 10.110 -18.000 1.00 86.88 224 ASN A N 1
ATOM 1678 C CA . ASN A 1 224 ? -3.035 9.947 -18.461 1.00 86.88 224 ASN A CA 1
ATOM 1679 C C . ASN A 1 224 ? -3.854 8.915 -17.669 1.00 86.88 224 ASN A C 1
ATOM 1681 O O . ASN A 1 224 ? -5.061 8.820 -17.872 1.00 86.88 224 ASN A O 1
ATOM 1685 N N . LEU A 1 225 ? -3.215 8.103 -16.823 1.00 91.00 225 LEU A N 1
ATOM 1686 C CA . LEU A 1 225 ? -3.932 7.250 -15.885 1.00 91.00 225 LEU A CA 1
ATOM 1687 C C . LEU A 1 225 ? -4.259 8.069 -14.635 1.00 91.00 225 LEU A C 1
ATOM 1689 O O . LEU A 1 225 ? -3.362 8.356 -13.842 1.00 91.00 225 LEU A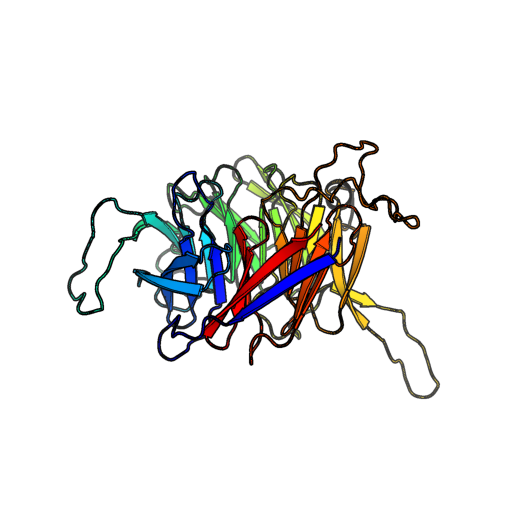 O 1
ATOM 1693 N N . GLU A 1 226 ? -5.538 8.403 -14.470 1.00 87.44 226 GLU A N 1
ATOM 1694 C CA . GLU A 1 226 ? -6.086 9.168 -13.344 1.00 87.44 226 GLU A CA 1
ATOM 1695 C C . GLU A 1 226 ? -6.036 8.361 -12.036 1.00 87.44 226 GLU A C 1
ATOM 1697 O O . GLU A 1 226 ? -7.021 7.803 -11.561 1.00 87.44 226 GLU A O 1
ATOM 1702 N N . THR A 1 227 ? -4.845 8.252 -11.460 1.00 88.44 227 THR A N 1
ATOM 1703 C CA . THR A 1 227 ? -4.610 7.661 -10.143 1.00 88.44 227 THR A CA 1
ATOM 1704 C C . THR A 1 227 ? -3.436 8.363 -9.488 1.00 88.44 227 THR A C 1
ATOM 1706 O O . THR A 1 227 ? -2.481 8.731 -10.172 1.00 88.44 227 THR A O 1
ATOM 1709 N N . LEU A 1 228 ? -3.475 8.496 -8.165 1.00 85.31 228 LEU A N 1
ATOM 1710 C CA . LEU A 1 228 ? -2.337 8.936 -7.357 1.00 85.31 228 LEU A CA 1
ATOM 1711 C C . LEU A 1 228 ? -1.507 7.752 -6.837 1.00 85.31 228 LEU A C 1
ATOM 1713 O O . LEU A 1 228 ? -0.390 7.948 -6.366 1.00 85.31 228 LEU A O 1
ATOM 1717 N N . PHE A 1 229 ? -2.015 6.521 -6.978 1.00 88.50 229 PHE A N 1
ATOM 1718 C CA . PHE A 1 229 ? -1.468 5.329 -6.333 1.00 88.50 229 PHE A CA 1
ATOM 1719 C C . PHE A 1 229 ? -1.088 4.264 -7.365 1.00 88.50 229 PHE A C 1
ATOM 1721 O O . PHE A 1 229 ? -1.928 3.786 -8.131 1.00 88.50 229 PHE A O 1
ATOM 1728 N N . ARG A 1 230 ? 0.190 3.868 -7.362 1.00 96.06 230 ARG A N 1
ATOM 1729 C CA . ARG A 1 230 ? 0.743 2.781 -8.189 1.00 96.06 230 ARG A CA 1
ATOM 1730 C C . ARG A 1 230 ? 1.562 1.828 -7.336 1.00 96.06 230 ARG A C 1
ATOM 1732 O O . ARG A 1 230 ? 2.774 1.681 -7.490 1.00 96.06 230 ARG A O 1
ATOM 1739 N N . ARG A 1 231 ? 0.882 1.213 -6.377 1.00 97.25 231 ARG A N 1
ATOM 1740 C CA . ARG A 1 231 ? 1.502 0.517 -5.249 1.00 97.25 231 ARG A CA 1
ATOM 1741 C C . ARG A 1 231 ? 2.014 -0.860 -5.677 1.00 97.25 231 ARG A C 1
ATOM 1743 O O . ARG A 1 231 ? 1.267 -1.835 -5.698 1.00 97.25 231 ARG A O 1
ATOM 1750 N N . LEU A 1 232 ? 3.292 -0.922 -6.031 1.00 98.38 232 LEU A N 1
ATOM 1751 C CA . LEU A 1 232 ? 4.056 -2.153 -6.245 1.00 98.38 232 LEU A CA 1
ATOM 1752 C C . LEU A 1 232 ? 4.473 -2.806 -4.918 1.00 98.38 232 LEU A C 1
ATOM 1754 O O . LEU A 1 232 ? 4.475 -2.164 -3.866 1.00 98.38 232 LEU A O 1
ATOM 1758 N N . THR A 1 233 ? 4.812 -4.094 -4.953 1.00 98.19 233 THR A N 1
ATOM 1759 C CA . THR A 1 233 ? 5.196 -4.839 -3.745 1.00 98.19 233 THR A CA 1
ATOM 1760 C C . THR A 1 233 ? 6.121 -6.010 -4.063 1.00 98.19 233 THR A C 1
ATOM 1762 O O . THR A 1 233 ? 5.997 -6.663 -5.105 1.00 98.19 233 THR A O 1
ATOM 1765 N N . TRP A 1 234 ? 7.054 -6.276 -3.153 1.00 97.81 234 TRP A N 1
ATOM 1766 C CA . TRP A 1 234 ? 7.847 -7.498 -3.143 1.00 97.81 234 TRP A CA 1
ATOM 1767 C C . TRP A 1 234 ? 7.071 -8.654 -2.507 1.00 97.81 234 TRP A C 1
ATOM 1769 O O . TRP A 1 234 ? 6.317 -8.465 -1.554 1.00 97.81 234 TRP A O 1
ATOM 1779 N N . SER A 1 235 ? 7.312 -9.872 -2.991 1.00 96.75 235 SER A N 1
ATOM 1780 C CA . SER A 1 235 ? 6.970 -11.091 -2.253 1.00 96.75 235 SER A CA 1
ATOM 1781 C C . SER A 1 235 ? 7.673 -11.082 -0.891 1.00 96.75 235 SER A C 1
ATOM 1783 O O . SER A 1 235 ? 8.823 -10.640 -0.862 1.00 96.75 235 SER A O 1
ATOM 1785 N N . PRO A 1 236 ? 7.095 -11.638 0.191 1.00 95.06 236 PRO A N 1
ATOM 1786 C CA . PRO A 1 236 ? 7.684 -11.559 1.534 1.00 95.06 236 PRO A CA 1
ATOM 1787 C C . PRO A 1 236 ? 9.105 -12.129 1.631 1.00 95.06 236 PRO A C 1
ATOM 1789 O O . PRO A 1 236 ? 9.913 -11.655 2.419 1.00 95.06 236 PRO A O 1
ATOM 1792 N N . GLN A 1 237 ? 9.429 -13.107 0.786 1.00 91.88 237 GLN A N 1
ATOM 1793 C CA . GLN A 1 237 ? 10.755 -13.726 0.701 1.00 91.88 237 GLN A CA 1
ATOM 1794 C C . GLN A 1 237 ? 11.747 -13.007 -0.240 1.00 91.88 237 GLN A C 1
ATOM 1796 O O . GLN A 1 237 ? 12.858 -13.480 -0.441 1.00 91.88 237 GLN A O 1
ATOM 1801 N N . GLY A 1 238 ? 11.351 -11.903 -0.883 1.00 93.56 238 GLY A N 1
ATOM 1802 C CA . GLY A 1 238 ? 12.226 -11.098 -1.754 1.00 93.56 238 GLY A CA 1
ATOM 1803 C C . GLY A 1 238 ? 12.542 -11.690 -3.132 1.00 93.56 238 GLY A C 1
ATOM 1804 O O . GLY A 1 238 ? 13.404 -11.171 -3.843 1.00 93.56 238 GLY A O 1
ATOM 1805 N N . SER A 1 239 ? 11.858 -12.766 -3.534 1.00 91.81 239 SER A N 1
ATOM 1806 C CA . SER A 1 239 ? 12.092 -13.450 -4.817 1.00 91.81 239 SER A CA 1
ATOM 1807 C C . SER A 1 239 ? 11.429 -12.773 -6.019 1.00 91.81 239 SER A C 1
ATOM 1809 O O . SER A 1 239 ? 11.982 -12.791 -7.121 1.00 91.81 239 SER A O 1
ATOM 1811 N N . LEU A 1 240 ? 10.249 -12.185 -5.810 1.00 95.06 240 LEU A N 1
ATOM 1812 C CA . LEU A 1 240 ? 9.428 -11.578 -6.850 1.00 95.06 240 LEU A CA 1
ATOM 1813 C C . LEU A 1 240 ? 9.120 -10.130 -6.490 1.00 95.06 240 LEU A C 1
ATOM 1815 O O . LEU A 1 240 ? 8.838 -9.822 -5.334 1.00 95.06 240 LEU A O 1
ATOM 1819 N N . LEU A 1 241 ? 9.096 -9.270 -7.500 1.00 97.69 241 LEU A N 1
ATOM 1820 C CA . LEU A 1 241 ? 8.489 -7.949 -7.437 1.00 97.69 241 LEU A CA 1
ATOM 1821 C C . LEU A 1 241 ? 7.313 -7.923 -8.405 1.00 97.69 241 LEU A C 1
ATOM 1823 O O . LEU A 1 241 ? 7.450 -8.310 -9.566 1.00 97.69 241 LEU A O 1
ATOM 1827 N N . VAL A 1 242 ? 6.175 -7.421 -7.943 1.00 98.50 242 VAL A N 1
ATOM 1828 C CA . VAL A 1 242 ? 4.966 -7.323 -8.754 1.00 98.50 242 VAL A CA 1
ATOM 1829 C C . VAL A 1 242 ? 4.567 -5.854 -8.877 1.00 98.50 242 VAL A C 1
ATOM 1831 O O . VAL A 1 242 ? 4.312 -5.178 -7.878 1.00 98.50 242 VAL A O 1
ATOM 1834 N N . ALA A 1 243 ? 4.560 -5.350 -10.112 1.00 98.38 243 ALA A N 1
ATOM 1835 C CA . ALA A 1 243 ? 4.349 -3.945 -10.438 1.00 98.38 243 ALA A CA 1
ATOM 1836 C C . ALA A 1 243 ? 3.018 -3.737 -11.193 1.00 98.38 243 ALA A C 1
ATOM 1838 O O . ALA A 1 243 ? 2.809 -4.365 -12.239 1.00 98.38 243 ALA A O 1
ATOM 1839 N N . PRO A 1 244 ? 2.123 -2.862 -10.695 1.00 98.12 244 PRO A N 1
ATOM 1840 C CA . PRO A 1 244 ? 0.871 -2.520 -11.364 1.00 98.12 244 PRO A CA 1
ATOM 1841 C C . PRO A 1 244 ? 1.093 -1.603 -12.579 1.00 98.12 244 PRO A C 1
ATOM 1843 O O . PRO A 1 244 ? 2.219 -1.228 -12.905 1.00 98.12 244 PRO A O 1
ATOM 1846 N N . CYS A 1 245 ? -0.003 -1.212 -13.235 1.00 97.00 245 CYS A N 1
ATOM 1847 C CA . CYS A 1 245 ? -0.039 -0.207 -14.302 1.00 97.00 245 CYS A CA 1
ATOM 1848 C C . CYS A 1 245 ? 0.793 -0.530 -15.559 1.00 97.00 245 CYS A C 1
ATOM 1850 O O . CYS A 1 245 ? 1.195 0.393 -16.270 1.00 97.00 245 CYS A O 1
ATOM 1852 N N . GLY A 1 246 ? 1.070 -1.802 -15.847 1.00 96.31 246 GLY A N 1
ATOM 1853 C CA . GLY A 1 246 ? 1.747 -2.234 -17.070 1.00 96.31 246 GLY A CA 1
ATOM 1854 C C . GLY A 1 246 ? 0.850 -2.129 -18.309 1.00 96.31 246 GLY A C 1
ATOM 1855 O O . GLY A 1 246 ? -0.374 -2.248 -18.215 1.00 96.31 246 GLY A O 1
ATOM 1856 N N . ILE A 1 247 ? 1.466 -1.928 -19.475 1.00 94.00 247 ILE A N 1
ATOM 1857 C CA . ILE A 1 247 ? 0.807 -1.873 -20.785 1.00 94.00 247 ILE A CA 1
ATOM 1858 C C . ILE A 1 247 ? 1.482 -2.860 -21.734 1.00 94.00 247 ILE A C 1
ATOM 1860 O O . ILE A 1 247 ? 2.638 -2.686 -22.120 1.00 94.00 247 ILE A O 1
ATOM 1864 N N . ILE A 1 248 ? 0.744 -3.872 -22.180 1.00 91.50 248 ILE A N 1
ATOM 1865 C CA . ILE A 1 248 ? 1.212 -4.798 -23.213 1.00 91.50 248 ILE A CA 1
ATOM 1866 C C . ILE A 1 248 ? 0.796 -4.245 -24.576 1.00 91.50 248 ILE A C 1
ATOM 1868 O O . ILE A 1 248 ? -0.388 -4.187 -24.899 1.00 91.50 248 ILE A O 1
ATOM 1872 N N . ASN A 1 249 ? 1.774 -3.833 -25.382 1.00 84.25 249 ASN A N 1
ATOM 1873 C CA . ASN A 1 249 ? 1.533 -3.374 -26.748 1.00 84.25 249 ASN A CA 1
ATOM 1874 C C . ASN A 1 249 ? 1.529 -4.573 -27.703 1.00 84.25 249 ASN A C 1
ATOM 1876 O O . ASN A 1 249 ? 2.593 -5.084 -28.056 1.00 84.25 249 ASN A O 1
ATOM 1880 N N . ASN A 1 250 ? 0.350 -4.990 -28.168 1.00 69.06 250 ASN A N 1
ATOM 1881 C CA . ASN A 1 250 ? 0.202 -6.097 -29.119 1.00 69.06 250 ASN A CA 1
ATOM 1882 C C . ASN A 1 250 ? 0.439 -5.641 -30.568 1.00 69.06 250 ASN A C 1
ATOM 1884 O O . ASN A 1 250 ? -0.404 -5.843 -31.434 1.00 69.06 250 ASN A O 1
ATOM 1888 N N . GLY A 1 251 ? 1.571 -4.982 -30.829 1.00 60.50 251 GLY A N 1
ATOM 1889 C CA . GLY A 1 251 ? 1.904 -4.465 -32.157 1.00 60.50 251 GLY A CA 1
ATOM 1890 C C . GLY A 1 251 ? 0.876 -3.475 -32.730 1.00 60.50 251 GLY A C 1
ATOM 1891 O O . GLY A 1 251 ? -0.119 -3.108 -32.109 1.00 60.50 251 GLY A O 1
ATOM 1892 N N . ALA A 1 252 ? 1.157 -2.992 -33.934 1.00 58.22 252 ALA A N 1
ATOM 1893 C CA . ALA A 1 252 ? 0.258 -2.151 -34.709 1.00 58.22 252 ALA A CA 1
ATOM 1894 C C . ALA A 1 252 ? -0.326 -2.999 -35.842 1.00 58.22 252 ALA A C 1
ATOM 1896 O O . ALA A 1 252 ? 0.419 -3.410 -36.728 1.00 58.22 252 ALA A O 1
ATOM 1897 N N . ASN A 1 253 ? -1.638 -3.241 -35.846 1.00 54.31 253 ASN A N 1
ATOM 1898 C CA . ASN A 1 253 ? -2.295 -3.759 -37.043 1.00 54.31 253 ASN A CA 1
ATOM 1899 C C . ASN A 1 253 ? -2.633 -2.569 -37.945 1.00 54.31 253 ASN A C 1
ATOM 1901 O O . ASN A 1 253 ? -3.556 -1.801 -37.670 1.00 54.31 253 ASN A O 1
ATOM 1905 N N . THR A 1 254 ? -1.862 -2.392 -39.018 1.00 53.84 254 THR A N 1
ATOM 1906 C CA . THR A 1 254 ? -2.196 -1.433 -40.074 1.00 53.84 254 THR A CA 1
ATOM 1907 C C . THR A 1 254 ? -3.354 -1.986 -40.887 1.00 53.84 254 THR A C 1
ATOM 1909 O O . THR A 1 254 ? -3.183 -2.911 -41.678 1.00 53.84 254 THR A O 1
ATOM 1912 N N . THR A 1 255 ? -4.538 -1.419 -40.686 1.00 55.94 255 THR A N 1
ATOM 1913 C CA . THR A 1 255 ? -5.676 -1.615 -41.588 1.00 55.94 255 THR A CA 1
A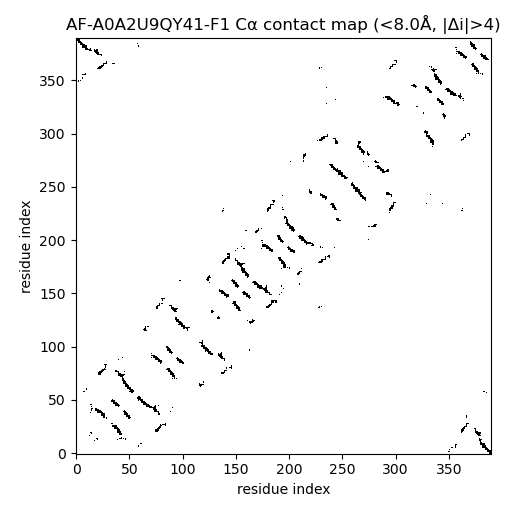TOM 1914 C C . THR A 1 255 ? -5.816 -0.385 -42.482 1.00 55.94 255 THR A C 1
ATOM 1916 O O . THR A 1 255 ? -5.357 0.701 -42.126 1.00 55.94 255 THR A O 1
ATOM 1919 N N . ASN A 1 256 ? -6.475 -0.531 -43.634 1.00 54.09 256 ASN A N 1
ATOM 1920 C CA . ASN A 1 256 ? -6.672 0.545 -44.620 1.00 54.09 256 ASN A CA 1
ATOM 1921 C C . ASN A 1 256 ? -7.456 1.775 -44.084 1.00 54.09 256 ASN A C 1
ATOM 1923 O O . ASN A 1 256 ? -7.684 2.713 -44.840 1.00 54.09 256 ASN A O 1
ATOM 1927 N N . GLY A 1 257 ? -7.865 1.783 -42.806 1.00 56.81 257 GLY A N 1
ATOM 1928 C CA . GLY A 1 257 ? -8.548 2.886 -42.119 1.00 56.81 257 GLY A CA 1
ATOM 1929 C C . GLY A 1 257 ? -7.779 3.515 -40.945 1.00 56.81 257 GLY A C 1
ATOM 1930 O O . GLY A 1 257 ? -8.357 4.326 -40.230 1.00 56.81 257 GLY A O 1
ATOM 1931 N N . GLY A 1 258 ? -6.506 3.158 -40.726 1.00 53.84 258 GLY A N 1
ATOM 1932 C CA . GLY A 1 258 ? -5.662 3.714 -39.660 1.00 53.84 258 GLY A CA 1
ATOM 1933 C C . GLY A 1 258 ? -4.994 2.656 -38.776 1.00 53.84 258 GLY A C 1
ATOM 1934 O O . GLY A 1 258 ? -5.324 1.468 -38.813 1.00 53.84 258 GLY A O 1
ATOM 1935 N N . THR A 1 259 ? -4.021 3.097 -37.976 1.00 49.56 259 THR A N 1
ATOM 1936 C CA . THR A 1 259 ? -3.295 2.246 -37.026 1.00 49.56 259 THR A CA 1
ATOM 1937 C C . THR A 1 259 ? -4.083 2.128 -35.725 1.00 49.56 259 THR A C 1
ATOM 1939 O O . THR A 1 259 ? -4.141 3.084 -34.954 1.00 49.56 259 THR A O 1
ATOM 1942 N N . ILE A 1 260 ? -4.659 0.957 -35.450 1.00 53.88 260 ILE A N 1
ATOM 1943 C CA . ILE A 1 260 ? -5.250 0.655 -34.141 1.00 53.88 260 ILE A CA 1
ATOM 1944 C C . ILE A 1 260 ? -4.195 -0.093 -33.326 1.00 53.88 260 ILE A C 1
ATOM 1946 O O . ILE A 1 260 ? -3.864 -1.241 -33.618 1.00 53.88 260 ILE A O 1
ATOM 1950 N N . THR A 1 261 ? -3.645 0.562 -32.306 1.00 55.03 261 THR A N 1
ATOM 1951 C CA . THR A 1 261 ? -2.824 -0.101 -31.287 1.00 55.03 261 THR A CA 1
ATOM 1952 C C . THR A 1 261 ? -3.745 -0.624 -30.190 1.00 55.03 261 THR A C 1
ATOM 1954 O O . THR A 1 261 ? -4.273 0.161 -29.402 1.00 55.03 261 THR A O 1
ATOM 1957 N N . THR A 1 262 ? -3.958 -1.937 -30.124 1.00 67.94 262 THR A N 1
ATOM 1958 C CA . THR A 1 262 ? -4.662 -2.557 -28.993 1.00 67.94 262 THR A CA 1
ATOM 1959 C C . THR A 1 262 ? -3.659 -2.780 -27.866 1.00 67.94 262 THR A C 1
ATOM 1961 O O . THR A 1 262 ? -2.867 -3.724 -27.911 1.00 67.94 262 THR A O 1
ATOM 1964 N N . ALA A 1 263 ? -3.648 -1.877 -26.889 1.00 81.88 263 ALA A N 1
ATOM 1965 C CA . ALA A 1 263 ? -2.854 -2.028 -25.677 1.00 81.88 263 ALA A CA 1
ATOM 1966 C C . ALA A 1 263 ? -3.689 -2.755 -24.610 1.00 81.88 263 ALA A C 1
ATOM 1968 O O . ALA A 1 263 ? -4.852 -2.410 -24.399 1.00 81.88 263 ALA A O 1
ATOM 1969 N N . GLU A 1 264 ? -3.119 -3.761 -23.950 1.00 92.44 264 GLU A N 1
ATOM 1970 C CA . GLU A 1 264 ? -3.776 -4.482 -22.852 1.00 92.44 264 GLU A CA 1
ATOM 1971 C C . GLU A 1 264 ? -3.218 -4.032 -21.498 1.00 92.44 264 GLU A C 1
ATOM 1973 O O . GLU A 1 264 ? -2.009 -3.836 -21.350 1.00 92.44 264 GLU A O 1
ATOM 1978 N N . ASN A 1 265 ? -4.089 -3.913 -20.491 1.00 96.06 265 ASN A N 1
ATOM 1979 C CA . ASN A 1 265 ? -3.656 -3.625 -19.125 1.00 96.06 265 ASN A CA 1
ATOM 1980 C C . ASN A 1 265 ? -2.983 -4.851 -18.524 1.00 96.06 265 ASN A C 1
ATOM 1982 O O . ASN A 1 265 ? -3.496 -5.967 -18.653 1.00 96.06 265 ASN A O 1
ATOM 1986 N N . ALA A 1 266 ? -1.894 -4.639 -17.795 1.00 97.06 266 ALA A N 1
ATOM 1987 C CA . ALA A 1 266 ? -1.193 -5.727 -17.150 1.00 97.06 266 ALA A CA 1
ATOM 1988 C C . ALA A 1 266 ? -0.605 -5.367 -15.792 1.00 97.06 266 ALA A C 1
ATOM 1990 O O . ALA A 1 266 ? -0.308 -4.214 -15.483 1.00 97.06 266 ALA A O 1
ATOM 1991 N N . VAL A 1 267 ? -0.389 -6.406 -15.000 1.00 98.12 267 VAL A N 1
ATOM 1992 C CA . VAL A 1 267 ? 0.622 -6.417 -13.950 1.00 98.12 267 VAL A CA 1
ATOM 1993 C C . VAL A 1 267 ? 1.876 -7.073 -14.510 1.00 98.12 267 VAL A C 1
ATOM 1995 O O . VAL A 1 267 ? 1.789 -8.100 -15.186 1.00 98.12 267 VAL A O 1
ATOM 1998 N N . TYR A 1 268 ? 3.036 -6.505 -14.201 1.00 97.88 268 TYR A N 1
ATOM 1999 C CA . TYR A 1 268 ? 4.329 -7.098 -14.515 1.00 97.88 268 TYR A CA 1
ATOM 2000 C C . TYR A 1 268 ? 4.949 -7.757 -13.301 1.00 97.88 268 TYR A C 1
ATOM 2002 O O . TYR A 1 268 ? 4.987 -7.180 -12.217 1.00 97.88 268 TYR A O 1
ATOM 2010 N N . ILE A 1 269 ? 5.469 -8.958 -13.510 1.00 97.62 269 ILE A N 1
ATOM 2011 C CA . ILE A 1 269 ? 6.143 -9.743 -12.486 1.00 97.62 269 ILE A CA 1
ATOM 2012 C C . ILE A 1 269 ? 7.611 -9.822 -12.875 1.00 97.62 269 ILE A C 1
ATOM 2014 O O . ILE A 1 269 ? 7.945 -10.227 -13.988 1.00 97.62 269 ILE A O 1
ATOM 2018 N N . PHE A 1 270 ? 8.483 -9.428 -11.960 1.00 95.69 270 PHE A N 1
ATOM 2019 C CA . PHE A 1 270 ? 9.929 -9.480 -12.104 1.00 95.69 270 PHE A CA 1
ATOM 2020 C C . PHE A 1 270 ? 10.479 -10.485 -11.100 1.00 95.69 270 PHE A C 1
ATOM 2022 O O . PHE A 1 270 ? 10.031 -10.517 -9.953 1.00 95.69 270 PHE A O 1
ATOM 2029 N N . THR A 1 271 ? 11.468 -11.280 -11.505 1.00 94.06 271 THR A N 1
ATOM 2030 C CA . THR A 1 271 ? 12.284 -11.991 -10.520 1.00 94.06 271 THR A CA 1
ATOM 2031 C C . THR A 1 271 ? 13.364 -11.055 -10.009 1.00 94.06 271 THR A C 1
ATOM 2033 O O . THR A 1 271 ? 13.803 -10.141 -10.708 1.00 94.06 271 THR A O 1
ATOM 2036 N N . ARG A 1 272 ? 13.872 -11.328 -8.809 1.00 91.75 272 ARG A N 1
ATOM 2037 C CA . ARG A 1 272 ? 15.047 -10.633 -8.278 1.00 91.75 272 ARG A CA 1
ATOM 2038 C C . ARG A 1 272 ? 16.213 -10.607 -9.276 1.00 91.75 272 ARG A C 1
ATOM 2040 O O . ARG A 1 272 ? 16.807 -9.560 -9.497 1.00 91.75 272 ARG A O 1
ATOM 2047 N N . ALA A 1 273 ? 16.490 -11.734 -9.934 1.00 88.31 273 ALA A N 1
ATOM 2048 C CA . ALA A 1 273 ? 17.542 -11.834 -10.946 1.00 88.31 273 ALA A CA 1
ATOM 2049 C C . ALA A 1 273 ? 17.267 -10.966 -12.191 1.00 88.31 273 ALA A C 1
ATOM 2051 O O . ALA A 1 273 ? 18.191 -10.381 -12.759 1.00 88.31 273 ALA A O 1
ATOM 2052 N N . SER A 1 274 ? 16.005 -10.839 -12.623 1.00 90.06 274 SER A N 1
ATOM 2053 C CA . SER A 1 274 ? 15.664 -10.027 -13.799 1.00 90.06 274 SER A CA 1
ATOM 2054 C C . SER A 1 274 ? 15.740 -8.520 -13.541 1.00 90.06 274 SER A C 1
ATOM 2056 O O . SER A 1 274 ? 15.897 -7.752 -14.492 1.00 90.06 274 SER A O 1
ATOM 2058 N N . LEU A 1 275 ? 15.667 -8.095 -12.276 1.00 87.62 275 LEU A N 1
ATOM 2059 C CA . LEU A 1 275 ? 15.845 -6.701 -11.857 1.00 87.62 275 LEU A CA 1
ATOM 2060 C C . LEU A 1 275 ? 17.313 -6.259 -11.836 1.00 87.62 275 LEU A C 1
ATOM 2062 O O . LEU A 1 275 ? 17.595 -5.073 -11.996 1.00 87.62 275 LEU A O 1
ATOM 2066 N N . THR A 1 276 ? 18.235 -7.199 -11.629 1.00 80.06 276 THR A N 1
ATOM 2067 C CA . THR A 1 276 ? 19.667 -6.925 -11.420 1.00 80.06 276 THR A CA 1
ATOM 2068 C C . THR A 1 276 ? 20.530 -7.267 -12.629 1.00 80.06 276 THR A C 1
ATOM 2070 O O . THR A 1 276 ? 21.697 -6.879 -12.689 1.00 80.06 276 THR A O 1
ATOM 2073 N N . THR A 1 277 ? 19.963 -7.967 -13.613 1.00 86.44 277 THR A N 1
ATOM 2074 C CA . THR A 1 277 ? 20.632 -8.244 -14.887 1.00 86.44 277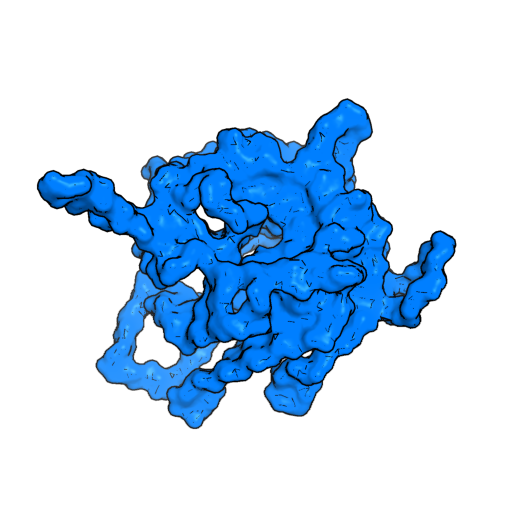 THR A CA 1
ATOM 2075 C C . THR A 1 277 ? 21.002 -6.923 -15.581 1.00 86.44 277 THR A C 1
ATOM 2077 O O . THR A 1 277 ? 20.153 -6.032 -15.657 1.00 86.44 277 THR A O 1
ATOM 2080 N N . PRO A 1 278 ? 22.231 -6.773 -16.120 1.00 84.69 278 PRO A N 1
ATOM 2081 C CA . PRO A 1 278 ? 22.642 -5.552 -16.804 1.00 84.69 278 PRO A CA 1
ATOM 2082 C C . PRO A 1 278 ? 21.661 -5.117 -17.899 1.00 84.69 278 PRO A C 1
ATOM 2084 O O . PRO A 1 278 ? 21.292 -5.897 -18.779 1.00 84.69 278 PRO A O 1
ATOM 2087 N N . GLY A 1 279 ? 21.284 -3.839 -17.863 1.00 87.25 279 GLY A N 1
ATOM 2088 C CA . GLY A 1 279 ? 20.317 -3.238 -18.777 1.00 87.25 279 GLY A CA 1
ATOM 2089 C C . GLY A 1 279 ? 18.949 -2.993 -18.131 1.00 87.25 279 GLY A C 1
ATOM 2090 O O . GLY A 1 279 ? 18.821 -3.026 -16.905 1.00 87.25 279 GLY A O 1
ATOM 2091 N N . PRO A 1 280 ? 17.922 -2.687 -18.943 1.00 87.19 280 PRO A N 1
ATOM 2092 C CA . PRO A 1 280 ? 16.573 -2.458 -18.441 1.00 87.19 280 PRO A CA 1
ATOM 2093 C C . PRO A 1 280 ? 15.999 -3.740 -17.826 1.00 87.19 280 PRO A C 1
ATOM 2095 O O . PRO A 1 280 ? 15.966 -4.777 -18.493 1.00 87.19 280 PRO A O 1
ATOM 2098 N N . ALA A 1 281 ? 15.510 -3.653 -16.587 1.00 88.25 281 ALA A N 1
ATOM 2099 C CA . ALA A 1 281 ? 14.763 -4.714 -15.919 1.00 88.25 281 ALA A CA 1
ATOM 2100 C C . ALA A 1 281 ? 13.637 -5.272 -16.808 1.00 88.25 281 ALA A C 1
ATOM 2102 O O . ALA A 1 281 ? 12.833 -4.513 -17.366 1.00 88.25 281 ALA A O 1
ATOM 2103 N N . ARG A 1 282 ? 13.566 -6.603 -16.923 1.00 89.69 282 ARG A N 1
ATOM 2104 C CA . ARG A 1 282 ? 12.587 -7.308 -17.765 1.00 89.69 282 ARG A CA 1
ATOM 2105 C C . ARG A 1 282 ? 11.593 -8.081 -16.913 1.00 89.69 282 ARG A C 1
ATOM 2107 O O . ARG A 1 282 ? 11.993 -8.832 -16.021 1.00 89.69 282 ARG A O 1
ATOM 2114 N N . ALA A 1 283 ? 10.310 -7.909 -17.212 1.00 92.75 283 ALA A N 1
ATOM 2115 C CA . ALA A 1 283 ? 9.265 -8.736 -16.629 1.00 92.75 283 ALA A CA 1
ATOM 2116 C C . ALA A 1 283 ? 9.418 -10.175 -17.142 1.00 92.75 283 ALA A C 1
ATOM 2118 O O . ALA A 1 283 ? 9.650 -10.395 -18.330 1.00 92.75 283 ALA A O 1
ATOM 2119 N N . VAL A 1 284 ? 9.305 -11.139 -16.236 1.00 92.44 284 VAL A N 1
ATOM 2120 C CA . VAL A 1 284 ? 9.369 -12.578 -16.527 1.00 92.44 284 VAL A CA 1
ATOM 2121 C C . VAL A 1 284 ? 7.984 -13.178 -16.754 1.00 92.44 284 VAL A C 1
ATOM 2123 O O . VAL A 1 284 ? 7.861 -14.197 -17.422 1.00 92.44 284 VAL A O 1
ATOM 2126 N N . ALA A 1 285 ? 6.942 -12.528 -16.235 1.00 94.00 285 ALA A N 1
ATOM 2127 C CA . ALA A 1 285 ? 5.553 -12.876 -16.483 1.00 94.00 285 ALA A CA 1
ATOM 2128 C C . ALA A 1 285 ? 4.671 -11.626 -16.467 1.00 94.00 285 ALA A C 1
ATOM 2130 O O . ALA A 1 285 ? 5.046 -10.570 -15.942 1.00 94.00 285 ALA A O 1
ATOM 2131 N N . MET A 1 286 ? 3.490 -11.754 -17.067 1.00 94.81 286 MET A N 1
ATOM 2132 C CA . MET A 1 286 ? 2.513 -10.679 -17.188 1.00 94.81 286 MET A CA 1
ATOM 2133 C C . MET A 1 286 ? 1.115 -11.244 -16.954 1.00 94.81 286 MET A C 1
ATOM 2135 O O . MET A 1 286 ? 0.747 -12.245 -17.566 1.00 94.81 286 MET A O 1
ATOM 2139 N N . LEU A 1 287 ? 0.331 -10.588 -16.101 1.00 96.50 287 LEU A N 1
ATOM 2140 C CA . LEU A 1 287 ? -1.074 -10.927 -15.865 1.00 96.50 287 LEU A CA 1
ATOM 2141 C C . LEU A 1 287 ? -1.950 -9.852 -16.497 1.00 96.50 287 LEU A C 1
ATOM 2143 O O . LEU A 1 287 ? -1.747 -8.672 -16.221 1.00 96.50 287 LEU A O 1
ATOM 2147 N N . LYS A 1 288 ? -2.894 -10.249 -17.354 1.00 96.31 288 LYS A N 1
ATOM 2148 C CA . LYS A 1 288 ? -3.748 -9.328 -18.117 1.00 96.31 288 LYS A CA 1
ATOM 2149 C C . LYS A 1 288 ? -5.014 -8.968 -17.348 1.00 96.31 288 LYS A C 1
ATOM 2151 O O . LYS A 1 288 ? -5.641 -9.834 -16.745 1.00 96.31 288 LYS A O 1
ATOM 2156 N N . PHE A 1 289 ? -5.429 -7.707 -17.439 1.00 96.19 289 PHE A N 1
ATOM 2157 C CA . PHE A 1 289 ? -6.613 -7.186 -16.759 1.00 96.19 289 PHE A CA 1
ATOM 2158 C C . PHE A 1 289 ? -7.505 -6.380 -17.706 1.00 96.19 289 PHE A C 1
ATOM 2160 O O . PHE A 1 289 ? -7.049 -5.728 -18.647 1.00 96.19 289 PHE A O 1
ATOM 2167 N N . ARG A 1 290 ? -8.814 -6.387 -17.427 1.00 94.00 290 ARG A N 1
ATOM 2168 C CA . ARG A 1 290 ? -9.792 -5.587 -18.184 1.00 94.00 290 ARG A CA 1
ATOM 2169 C C . ARG A 1 290 ? -9.649 -4.086 -17.933 1.00 94.00 290 ARG A C 1
ATOM 2171 O O . ARG A 1 290 ? -9.880 -3.299 -18.843 1.00 94.00 290 ARG A O 1
ATOM 2178 N N . LYS A 1 291 ? -9.263 -3.705 -16.715 1.00 94.94 291 LYS A N 1
ATOM 2179 C CA . LYS A 1 291 ? -8.983 -2.324 -16.306 1.00 94.94 291 LYS A CA 1
ATOM 2180 C C . LYS A 1 291 ? -7.538 -2.203 -15.810 1.00 94.94 291 LYS A C 1
ATOM 2182 O O . LYS A 1 291 ? -6.959 -3.227 -15.440 1.00 94.94 291 LYS A O 1
ATOM 2187 N N . PRO A 1 292 ? -6.957 -0.992 -15.783 1.00 96.31 292 PRO A N 1
ATOM 2188 C CA . PRO A 1 292 ? -5.626 -0.774 -15.231 1.00 96.31 292 PRO A CA 1
ATOM 2189 C C . PRO A 1 292 ? -5.531 -1.294 -13.787 1.00 96.31 292 PRO A C 1
ATOM 2191 O O . PRO A 1 292 ? -6.321 -0.865 -12.941 1.00 96.31 292 PRO A O 1
ATOM 2194 N N . PRO A 1 293 ? -4.600 -2.215 -13.481 1.00 97.69 293 PRO A N 1
ATOM 2195 C CA . PRO A 1 293 ? -4.299 -2.573 -12.102 1.00 97.69 293 PRO A CA 1
ATOM 2196 C C . PRO A 1 293 ? -3.540 -1.416 -11.448 1.00 97.69 293 PRO A C 1
ATOM 2198 O O . PRO A 1 293 ? -2.633 -0.856 -12.066 1.00 97.69 293 PRO A O 1
ATOM 2201 N N . LEU A 1 294 ? -3.907 -1.064 -10.218 1.00 97.25 294 LEU A N 1
ATOM 2202 C CA . LEU A 1 294 ? -3.417 0.114 -9.489 1.00 97.25 294 LEU A CA 1
ATOM 2203 C C . LEU A 1 294 ? -2.607 -0.268 -8.245 1.00 97.25 294 LEU A C 1
ATOM 2205 O O . LEU A 1 294 ? -1.612 0.377 -7.916 1.00 97.25 294 LEU A O 1
ATOM 2209 N N . VAL A 1 295 ? -3.014 -1.341 -7.565 1.00 98.31 295 VAL A N 1
ATOM 2210 C CA . VAL A 1 295 ? -2.451 -1.756 -6.276 1.00 98.31 295 VAL A CA 1
ATOM 2211 C C . VAL A 1 295 ? -2.143 -3.241 -6.303 1.00 98.31 295 VAL A C 1
ATOM 2213 O O . VAL A 1 295 ? -2.962 -4.044 -6.751 1.00 98.31 295 VAL A O 1
ATOM 2216 N N . VAL A 1 296 ? -0.976 -3.606 -5.780 1.00 98.62 296 VAL A N 1
ATOM 2217 C CA . VAL A 1 296 ? -0.593 -4.991 -5.525 1.00 98.62 296 VAL A CA 1
ATOM 2218 C C . VAL A 1 296 ? -0.140 -5.146 -4.074 1.00 98.62 296 VAL A C 1
ATOM 2220 O O . VAL A 1 296 ? 0.625 -4.325 -3.552 1.00 98.62 296 VAL A O 1
ATOM 2223 N N . ARG A 1 297 ? -0.597 -6.215 -3.410 1.00 98.50 297 ARG A N 1
ATOM 2224 C CA . ARG A 1 297 ? -0.198 -6.564 -2.037 1.00 98.50 297 ARG A CA 1
ATOM 2225 C C . ARG A 1 297 ? -0.030 -8.065 -1.857 1.00 98.50 297 ARG A C 1
ATOM 2227 O O . ARG A 1 297 ? -0.989 -8.821 -2.022 1.00 98.50 297 ARG A O 1
ATOM 2234 N N . PHE A 1 298 ? 1.167 -8.486 -1.455 1.00 97.94 298 PHE A N 1
ATOM 2235 C CA . PHE A 1 298 ? 1.395 -9.849 -0.987 1.00 97.94 298 PHE A CA 1
ATOM 2236 C C . PHE A 1 298 ? 0.815 -10.056 0.406 1.00 97.94 298 PHE A C 1
ATOM 2238 O O . PHE A 1 298 ? 0.900 -9.182 1.268 1.00 97.94 298 PHE A O 1
ATOM 2245 N N . SER A 1 299 ? 0.258 -11.243 0.619 1.00 96.62 299 SER A N 1
ATOM 2246 C CA . SER A 1 299 ? -0.024 -11.756 1.948 1.00 96.62 299 SER A CA 1
ATOM 2247 C C . SER A 1 299 ? 1.304 -12.051 2.643 1.00 96.62 299 SER A C 1
ATOM 2249 O O . SER A 1 299 ? 2.146 -12.721 2.041 1.00 96.62 299 SER A O 1
ATOM 2251 N N . PRO A 1 300 ? 1.524 -11.590 3.886 1.00 93.94 300 PRO A N 1
ATOM 2252 C CA . PRO A 1 300 ? 2.728 -11.942 4.635 1.00 93.94 300 PRO A CA 1
ATOM 2253 C C . PRO A 1 300 ? 2.693 -13.397 5.137 1.00 93.94 300 PRO A C 1
ATOM 2255 O O . PRO A 1 300 ? 3.706 -13.920 5.595 1.00 93.94 300 PRO A O 1
ATOM 2258 N N . TYR A 1 301 ? 1.539 -14.062 5.039 1.00 92.06 301 TYR A N 1
ATOM 2259 C CA . TYR A 1 301 ? 1.331 -15.432 5.489 1.00 92.06 301 TYR A CA 1
ATOM 2260 C C . TYR A 1 301 ? 1.652 -16.415 4.368 1.00 92.06 301 TYR A C 1
ATOM 2262 O O . TYR A 1 301 ? 1.218 -16.231 3.227 1.00 92.06 301 TYR A O 1
ATOM 2270 N N . ARG A 1 302 ? 2.390 -17.476 4.707 1.00 90.19 302 ARG A N 1
ATOM 2271 C CA . ARG A 1 302 ? 2.620 -18.584 3.780 1.00 90.19 302 ARG A CA 1
ATOM 2272 C C . ARG A 1 302 ? 1.288 -19.206 3.386 1.00 90.19 302 ARG A C 1
ATOM 2274 O O . ARG A 1 302 ? 0.384 -19.357 4.206 1.00 90.19 302 ARG A O 1
ATOM 2281 N N . PHE A 1 303 ? 1.196 -19.550 2.116 1.00 84.31 303 PHE A N 1
ATOM 2282 C CA . PHE A 1 303 ? 0.081 -20.257 1.536 1.00 84.31 303 PHE A CA 1
ATOM 2283 C C . PHE A 1 303 ? 0.492 -21.706 1.294 1.00 84.31 303 PHE A C 1
ATOM 2285 O O . PHE A 1 303 ? 1.452 -21.973 0.573 1.00 84.31 303 PHE A O 1
ATOM 2292 N N . GLU A 1 304 ? -0.242 -22.630 1.901 1.00 78.19 304 GLU A N 1
ATOM 2293 C CA . GLU A 1 304 ? -0.073 -24.064 1.700 1.00 78.19 304 GLU A CA 1
ATOM 2294 C C . GLU A 1 304 ? -1.261 -24.569 0.873 1.00 78.19 304 GLU A C 1
ATOM 2296 O O . GLU A 1 304 ? -2.380 -24.652 1.391 1.00 78.19 304 GLU A O 1
ATOM 2301 N N . PRO A 1 305 ? -1.065 -24.876 -0.422 1.00 62.47 305 PRO A N 1
ATOM 2302 C CA . PRO A 1 305 ? -2.085 -25.555 -1.205 1.00 62.47 305 PRO A CA 1
ATOM 2303 C C . PRO A 1 305 ? -2.361 -26.918 -0.563 1.00 62.47 305 PRO A C 1
ATOM 2305 O O . PRO A 1 305 ? -1.426 -27.642 -0.220 1.00 62.47 305 PRO A O 1
ATOM 2308 N N . SER A 1 306 ? -3.630 -27.293 -0.395 1.00 55.00 306 SER A N 1
ATOM 2309 C CA . SER A 1 306 ? -3.967 -28.606 0.164 1.00 55.00 306 SER A CA 1
ATOM 2310 C C . SER A 1 306 ? -3.335 -29.731 -0.670 1.00 55.00 306 SER A C 1
ATOM 2312 O O . SER A 1 306 ? -3.544 -29.818 -1.882 1.00 55.00 306 SER A O 1
ATOM 2314 N N . SER A 1 307 ? -2.582 -30.616 -0.014 1.00 48.69 307 SER A N 1
ATOM 2315 C CA . SER A 1 307 ? -1.825 -31.719 -0.625 1.00 48.69 307 SER A CA 1
ATOM 2316 C C . SER A 1 307 ? -2.688 -32.774 -1.333 1.00 48.69 307 SER A C 1
ATOM 2318 O O . SER A 1 307 ? -2.158 -33.590 -2.086 1.00 48.69 307 SER A O 1
ATOM 2320 N N . SER A 1 308 ? -4.013 -32.757 -1.147 1.00 43.69 308 SER A N 1
ATOM 2321 C CA . SER A 1 308 ? -4.959 -33.629 -1.862 1.00 43.69 308 SER A CA 1
ATOM 2322 C C . SER A 1 308 ? -5.310 -33.134 -3.268 1.00 43.69 308 SER A C 1
ATOM 2324 O O . SER A 1 308 ? -5.981 -33.835 -4.025 1.00 43.69 308 SER A O 1
ATOM 2326 N N . VAL A 1 309 ? -4.833 -31.949 -3.647 1.00 44.75 309 VAL A N 1
ATOM 2327 C CA . VAL A 1 309 ? -5.052 -31.355 -4.961 1.00 44.75 309 VAL A CA 1
ATOM 2328 C C . VAL A 1 309 ? -3.881 -31.701 -5.884 1.00 44.75 309 VAL A C 1
ATOM 2330 O O . VAL A 1 309 ? -3.222 -30.846 -6.468 1.00 44.75 309 VAL A O 1
ATOM 2333 N N . ALA A 1 310 ? -3.632 -33.000 -6.056 1.00 40.69 310 ALA A N 1
ATOM 2334 C CA . ALA A 1 310 ? -3.047 -33.480 -7.300 1.00 40.69 310 ALA A CA 1
ATOM 2335 C C . ALA A 1 310 ? -4.127 -33.312 -8.378 1.00 40.69 310 ALA A C 1
ATOM 2337 O O . ALA A 1 310 ? -4.866 -34.239 -8.703 1.00 40.69 310 ALA A O 1
ATOM 2338 N N . HIS A 1 311 ? -4.306 -32.082 -8.865 1.00 44.19 311 HIS A N 1
ATOM 2339 C CA . HIS A 1 311 ? -5.075 -31.874 -10.079 1.00 44.19 311 HIS A CA 1
ATOM 2340 C C . HIS A 1 311 ? -4.380 -32.679 -11.184 1.00 44.19 311 HIS A C 1
ATOM 2342 O O . HIS A 1 311 ? -3.171 -32.560 -11.371 1.00 44.19 311 HIS A O 1
ATOM 2348 N N . ASN A 1 312 ? -5.141 -33.494 -11.918 1.00 43.22 312 ASN A N 1
ATOM 2349 C CA . ASN A 1 312 ? -4.639 -34.224 -13.089 1.00 43.22 312 ASN A CA 1
ATOM 2350 C C . ASN A 1 312 ? -4.103 -33.281 -14.196 1.00 43.22 312 ASN A C 1
ATOM 2352 O O . ASN A 1 312 ? -3.465 -33.757 -15.127 1.00 43.22 312 ASN A O 1
ATOM 2356 N N . ASP A 1 313 ? -4.291 -31.965 -14.026 1.00 44.81 313 ASP A N 1
ATOM 2357 C CA . ASP A 1 313 ? -3.740 -30.854 -14.807 1.00 44.81 313 ASP A CA 1
ATOM 2358 C C . ASP A 1 313 ? -2.899 -29.909 -13.918 1.00 44.81 313 ASP A C 1
ATOM 2360 O O . ASP A 1 313 ? -3.117 -28.698 -13.900 1.00 44.81 313 ASP A O 1
ATOM 2364 N N . ALA A 1 314 ? -1.999 -30.437 -13.082 1.00 50.44 314 ALA A N 1
ATOM 2365 C CA . ALA A 1 314 ? -1.125 -29.606 -12.253 1.00 50.44 314 ALA A CA 1
ATOM 2366 C C . ALA A 1 314 ? -0.226 -28.734 -13.150 1.00 50.44 314 ALA A C 1
ATOM 2368 O O . ALA A 1 314 ? 0.799 -29.200 -13.649 1.00 50.44 314 ALA A O 1
ATOM 2369 N N . GLU A 1 315 ? -0.626 -27.479 -13.381 1.00 56.31 315 GLU A N 1
ATOM 2370 C CA . GLU A 1 315 ? 0.219 -26.481 -14.033 1.00 56.31 315 GLU A CA 1
ATOM 2371 C C . GLU A 1 315 ? 1.552 -26.418 -13.287 1.00 56.31 315 GLU A C 1
ATOM 2373 O O . GLU A 1 315 ? 1.604 -26.175 -12.077 1.00 56.31 315 GLU A O 1
ATOM 2378 N N . SER A 1 316 ? 2.637 -26.695 -14.009 1.00 57.81 316 SER A N 1
ATOM 2379 C CA . SER A 1 316 ? 3.979 -26.643 -13.448 1.00 57.81 316 SER A CA 1
ATOM 2380 C C . SER A 1 316 ? 4.232 -25.251 -12.869 1.00 57.81 316 SER A C 1
ATOM 2382 O O . SER A 1 316 ? 3.936 -24.259 -13.543 1.00 57.81 316 SER A O 1
ATOM 2384 N N . PRO A 1 317 ? 4.795 -25.145 -11.654 1.00 60.66 317 PRO A N 1
ATOM 2385 C CA . PRO A 1 317 ? 5.089 -23.849 -11.067 1.00 60.66 317 PRO A CA 1
ATOM 2386 C C . PRO A 1 317 ? 5.977 -23.027 -12.009 1.00 60.66 317 PRO A C 1
ATOM 2388 O O . PRO A 1 317 ? 7.009 -23.495 -12.492 1.00 60.66 317 PRO A O 1
ATOM 2391 N N . VAL A 1 318 ? 5.558 -21.788 -12.267 1.00 67.81 318 VAL A N 1
ATOM 2392 C CA . VAL A 1 318 ? 6.247 -20.831 -13.146 1.00 67.81 318 VAL A CA 1
ATOM 2393 C C . VAL A 1 318 ? 7.546 -20.359 -12.493 1.00 67.81 318 VAL A C 1
ATOM 2395 O O . VAL A 1 318 ? 8.547 -20.123 -13.170 1.00 67.81 318 VAL A O 1
ATOM 2398 N N . PHE A 1 319 ? 7.538 -20.254 -11.162 1.00 67.69 319 PHE A N 1
ATOM 2399 C CA . PHE A 1 319 ? 8.665 -19.799 -10.358 1.00 67.69 319 PHE A CA 1
ATOM 2400 C C . PHE A 1 319 ? 8.990 -20.816 -9.265 1.00 67.69 319 PHE A C 1
ATOM 2402 O O . PHE A 1 319 ? 8.598 -20.645 -8.115 1.00 67.69 319 PHE A O 1
ATOM 2409 N N . THR A 1 320 ? 9.719 -21.872 -9.620 1.00 57.25 320 THR A N 1
ATOM 2410 C CA . THR A 1 320 ? 10.437 -22.694 -8.635 1.00 57.25 320 THR A CA 1
ATOM 2411 C C . THR A 1 320 ? 11.920 -22.682 -8.943 1.00 57.25 320 THR A C 1
ATOM 2413 O O . THR A 1 320 ? 12.314 -22.962 -10.075 1.00 57.25 320 THR A O 1
ATOM 2416 N N . GLY A 1 321 ? 12.751 -22.438 -7.933 1.00 50.34 321 GLY A N 1
ATOM 2417 C CA . GLY A 1 321 ? 14.208 -22.579 -7.982 1.00 50.34 321 GLY A CA 1
ATOM 2418 C C . GLY A 1 321 ? 14.680 -24.036 -8.074 1.00 50.34 321 GLY A C 1
ATOM 2419 O O . GLY A 1 321 ? 15.791 -24.347 -7.658 1.00 50.34 321 GLY A O 1
ATOM 2420 N N . GLY A 1 322 ? 13.838 -24.943 -8.578 1.00 46.78 322 GLY A N 1
ATOM 2421 C CA . GLY A 1 322 ? 14.092 -26.382 -8.631 1.00 46.78 322 GLY A CA 1
ATOM 2422 C C . GLY A 1 322 ? 13.837 -27.131 -7.318 1.00 46.78 322 GLY A C 1
ATOM 2423 O O . GLY A 1 322 ? 14.018 -28.346 -7.301 1.00 46.78 322 GLY A O 1
ATOM 2424 N N . ASN A 1 323 ? 13.390 -26.458 -6.249 1.00 47.06 323 ASN A N 1
ATOM 2425 C CA . ASN A 1 323 ? 13.094 -27.080 -4.956 1.00 47.06 323 ASN A CA 1
ATOM 2426 C C . ASN A 1 323 ? 11.587 -27.111 -4.669 1.00 47.06 323 ASN A C 1
ATOM 2428 O O . ASN A 1 323 ? 10.880 -26.126 -4.857 1.00 47.06 323 ASN A O 1
ATOM 2432 N N . ARG A 1 324 ? 11.097 -28.254 -4.174 1.00 47.00 324 ARG A N 1
ATOM 2433 C CA . ARG A 1 324 ? 9.690 -28.450 -3.770 1.00 47.00 324 ARG A CA 1
ATOM 2434 C C . ARG A 1 324 ? 9.284 -27.656 -2.516 1.00 47.00 324 ARG A C 1
ATOM 2436 O O . ARG A 1 324 ? 8.094 -27.581 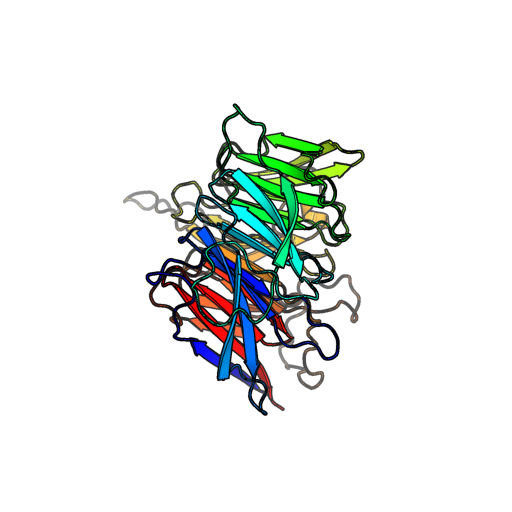-2.238 1.00 47.00 324 ARG A O 1
ATOM 2443 N N . ASP A 1 325 ? 10.248 -27.056 -1.817 1.00 54.28 325 ASP A N 1
ATOM 2444 C CA . ASP A 1 325 ? 10.051 -26.312 -0.563 1.00 54.28 325 ASP A CA 1
ATOM 2445 C C . ASP A 1 325 ? 9.959 -24.784 -0.756 1.00 54.28 325 ASP A C 1
ATOM 2447 O O . ASP A 1 325 ? 9.989 -24.033 0.223 1.00 54.28 325 ASP A O 1
ATOM 2451 N N . ASP A 1 326 ? 9.865 -24.296 -1.999 1.00 66.06 326 ASP A N 1
ATOM 2452 C CA . ASP A 1 326 ? 9.671 -22.867 -2.256 1.00 66.06 326 ASP A CA 1
ATOM 2453 C C . ASP A 1 326 ? 8.323 -22.418 -1.672 1.00 66.06 326 ASP A C 1
ATOM 2455 O O . ASP A 1 326 ? 7.253 -22.869 -2.091 1.00 66.06 326 ASP A O 1
ATOM 2459 N N . ALA A 1 327 ? 8.372 -21.526 -0.679 1.00 79.69 327 ALA A N 1
ATOM 2460 C CA . ALA A 1 327 ? 7.174 -21.059 0.000 1.00 79.69 327 ALA A CA 1
ATOM 2461 C C . ALA A 1 327 ? 6.253 -20.325 -0.987 1.00 79.69 327 ALA A C 1
ATOM 2463 O O . ALA A 1 327 ? 6.641 -19.348 -1.635 1.00 79.69 327 ALA A O 1
ATOM 2464 N N . CYS A 1 328 ? 5.009 -20.793 -1.090 1.00 86.81 328 CYS A N 1
ATOM 2465 C CA . CYS A 1 328 ? 3.982 -20.115 -1.862 1.00 86.81 328 CYS A CA 1
ATOM 2466 C C . CYS A 1 328 ? 3.326 -19.027 -1.011 1.00 86.81 328 CYS A C 1
ATOM 2468 O O . CYS A 1 328 ? 3.151 -19.170 0.197 1.00 86.81 328 CYS A O 1
ATOM 2470 N N . TYR A 1 329 ? 2.940 -17.933 -1.653 1.00 93.12 329 TYR A N 1
ATOM 2471 C CA . TYR A 1 329 ? 2.210 -16.829 -1.048 1.00 93.12 329 TYR A CA 1
ATOM 2472 C C . TYR A 1 329 ? 1.028 -16.461 -1.935 1.00 93.12 329 TYR A C 1
ATOM 2474 O O . TYR A 1 329 ? 1.056 -16.676 -3.148 1.00 93.12 329 TYR A O 1
ATOM 2482 N N . LEU A 1 330 ? 0.003 -15.863 -1.337 1.00 95.56 330 LEU A N 1
ATOM 2483 C CA . LEU A 1 330 ? -1.041 -15.189 -2.100 1.00 95.56 330 LEU A CA 1
ATOM 2484 C C . LEU A 1 330 ? -0.647 -13.734 -2.332 1.00 95.56 330 LEU A C 1
ATOM 2486 O O . LEU A 1 330 ? -0.096 -13.087 -1.441 1.00 95.56 330 LEU A O 1
ATOM 2490 N N . PHE A 1 331 ? -0.980 -13.190 -3.495 1.00 98.06 331 PHE A N 1
ATOM 2491 C CA . PHE A 1 331 ? -0.954 -11.749 -3.717 1.00 98.06 331 PHE A CA 1
ATOM 2492 C C . PHE A 1 331 ? -2.252 -11.278 -4.352 1.00 98.06 331 PHE A C 1
ATOM 2494 O O . PHE A 1 331 ? -2.826 -11.940 -5.213 1.00 98.06 331 PHE A O 1
ATOM 2501 N N . ALA A 1 332 ? -2.723 -10.124 -3.896 1.00 98.56 332 ALA A N 1
ATOM 2502 C CA . ALA A 1 332 ? -3.912 -9.474 -4.409 1.00 98.56 332 ALA A CA 1
ATOM 2503 C C . ALA A 1 332 ? -3.518 -8.355 -5.373 1.00 98.56 332 ALA A C 1
ATOM 2505 O O . ALA A 1 332 ? -2.582 -7.598 -5.105 1.00 98.56 332 ALA A O 1
ATOM 2506 N N . VAL A 1 333 ? -4.260 -8.242 -6.469 1.00 98.69 333 VAL A N 1
ATOM 2507 C CA . VAL A 1 333 ? -4.178 -7.164 -7.452 1.00 98.69 333 VAL A CA 1
ATOM 2508 C C . VAL A 1 333 ? -5.533 -6.474 -7.509 1.00 98.69 333 VAL A C 1
ATOM 2510 O O . VAL A 1 333 ? -6.533 -7.129 -7.804 1.00 98.69 333 VAL A O 1
ATOM 2513 N N . ALA A 1 334 ? -5.564 -5.165 -7.270 1.00 98.25 334 ALA A N 1
ATOM 2514 C CA . ALA A 1 334 ? -6.763 -4.356 -7.456 1.00 98.25 334 ALA A CA 1
ATOM 2515 C C . ALA A 1 334 ? -6.700 -3.530 -8.743 1.00 98.25 334 ALA A C 1
ATOM 2517 O O . ALA A 1 334 ? -5.710 -2.843 -9.010 1.00 98.25 334 ALA A O 1
ATOM 2518 N N . THR A 1 335 ? -7.783 -3.572 -9.516 1.00 97.19 335 THR A N 1
ATOM 2519 C CA . THR A 1 335 ? -8.161 -2.525 -10.476 1.00 97.19 335 THR A CA 1
ATOM 2520 C C . THR A 1 335 ? -9.033 -1.488 -9.767 1.00 97.19 335 THR A C 1
ATOM 2522 O O . THR A 1 335 ? -9.249 -1.579 -8.563 1.00 97.19 335 THR A O 1
ATOM 2525 N N . ALA A 1 336 ? -9.584 -0.522 -10.503 1.00 94.38 336 ALA A N 1
ATOM 2526 C CA . ALA A 1 336 ? -10.534 0.434 -9.934 1.00 94.38 336 ALA A CA 1
ATOM 2527 C C . ALA A 1 336 ? -11.764 -0.224 -9.261 1.00 94.38 336 ALA A C 1
ATOM 2529 O O . ALA A 1 336 ? -12.340 0.375 -8.369 1.00 94.38 336 ALA A O 1
ATOM 2530 N N . ASP A 1 337 ? -12.174 -1.428 -9.670 1.00 95.06 337 ASP A N 1
ATOM 2531 C CA . ASP A 1 337 ? -13.461 -2.044 -9.298 1.00 95.06 337 ASP A CA 1
ATOM 2532 C C . ASP A 1 337 ? -13.398 -3.547 -8.975 1.00 95.06 337 ASP A C 1
ATOM 2534 O O . ASP A 1 337 ? -14.405 -4.139 -8.576 1.00 95.06 337 ASP A O 1
ATOM 2538 N N . THR A 1 338 ? -12.247 -4.191 -9.172 1.00 97.06 338 THR A N 1
ATOM 2539 C CA . THR A 1 338 ? -12.069 -5.622 -8.914 1.00 97.06 338 THR A CA 1
ATOM 2540 C C . THR A 1 338 ? -10.802 -5.883 -8.128 1.00 97.06 338 THR A C 1
ATOM 2542 O O . THR A 1 338 ? -9.800 -5.194 -8.299 1.00 97.06 338 THR A O 1
ATOM 2545 N N . VAL A 1 339 ? -10.838 -6.927 -7.310 1.00 98.19 339 VAL A N 1
ATOM 2546 C CA . VAL A 1 339 ? -9.689 -7.496 -6.617 1.00 98.19 339 VAL A CA 1
ATOM 2547 C C . VAL A 1 339 ? -9.548 -8.943 -7.058 1.00 98.19 339 VAL A C 1
ATOM 2549 O O . VAL A 1 339 ? -10.458 -9.747 -6.867 1.00 98.19 339 VAL A O 1
ATOM 2552 N N . SER A 1 340 ? -8.414 -9.280 -7.661 1.00 98.12 340 SER A N 1
ATOM 2553 C CA . SER A 1 340 ? -8.070 -10.652 -8.042 1.00 98.12 340 SER A CA 1
ATOM 2554 C C . SER A 1 340 ? -6.905 -11.149 -7.199 1.00 98.12 340 SER A C 1
ATOM 2556 O O . SER A 1 340 ? -5.936 -10.419 -7.000 1.00 98.12 340 SER A O 1
ATOM 2558 N N . VAL A 1 341 ? -6.998 -12.376 -6.695 1.00 97.75 341 VAL A N 1
ATOM 2559 C CA . VAL A 1 341 ? -5.986 -12.999 -5.836 1.00 97.75 341 VAL A CA 1
ATOM 2560 C C . VAL A 1 341 ? -5.327 -14.137 -6.588 1.00 97.75 341 VAL A C 1
ATOM 2562 O O . VAL A 1 341 ? -6.013 -14.943 -7.210 1.00 97.75 341 VAL A O 1
ATOM 2565 N N . PHE A 1 342 ? -4.003 -14.201 -6.519 1.00 95.75 342 PHE A N 1
ATOM 2566 C CA . PHE A 1 342 ? -3.188 -15.151 -7.262 1.00 95.75 342 PHE A CA 1
ATOM 2567 C C . PHE A 1 342 ? -2.207 -15.877 -6.347 1.00 95.75 342 PHE A C 1
ATOM 2569 O O . PHE A 1 342 ? -1.737 -15.317 -5.354 1.00 95.75 342 PHE A O 1
ATOM 2576 N N . GLU A 1 343 ? -1.864 -17.103 -6.720 1.00 92.69 343 GLU A N 1
ATOM 2577 C CA . GLU A 1 343 ? -0.739 -17.845 -6.150 1.00 92.69 343 GLU A CA 1
ATOM 2578 C C . GLU A 1 343 ? 0.589 -17.335 -6.718 1.00 92.69 343 GLU A C 1
ATOM 2580 O O . GLU A 1 343 ? 0.719 -17.088 -7.915 1.00 92.69 343 GLU A O 1
ATOM 2585 N N . SER A 1 344 ? 1.613 -17.199 -5.877 1.00 91.12 344 SER A N 1
ATOM 2586 C CA . SER A 1 344 ? 2.907 -16.655 -6.297 1.00 91.12 344 SER A CA 1
ATOM 2587 C C . SER A 1 344 ? 3.735 -17.605 -7.160 1.00 91.12 344 SER A C 1
ATOM 2589 O O . SER A 1 344 ? 4.568 -17.133 -7.925 1.00 91.12 344 SER A O 1
ATOM 2591 N N . THR A 1 345 ? 3.555 -18.920 -7.022 1.00 85.44 345 THR A N 1
ATOM 2592 C CA . THR A 1 345 ? 4.376 -19.937 -7.705 1.00 85.44 345 THR A CA 1
ATOM 2593 C C . THR A 1 345 ? 3.798 -20.324 -9.063 1.00 85.44 345 THR A C 1
ATOM 2595 O O . THR A 1 345 ? 4.536 -20.388 -10.044 1.00 85.44 345 THR A O 1
ATOM 2598 N N . THR A 1 346 ? 2.487 -20.555 -9.132 1.00 86.12 346 THR A N 1
ATOM 2599 C CA . THR A 1 346 ? 1.759 -20.975 -10.343 1.00 86.12 346 THR A CA 1
ATOM 2600 C C . THR A 1 346 ? 1.171 -19.796 -11.117 1.00 86.12 346 THR A C 1
ATOM 2602 O O . THR A 1 346 ? 0.849 -19.941 -12.289 1.00 86.12 346 THR A O 1
ATOM 2605 N N . LEU A 1 347 ? 1.024 -18.624 -10.482 1.00 90.69 347 LEU A N 1
ATOM 2606 C CA . LEU A 1 347 ? 0.257 -17.484 -11.004 1.00 90.69 347 LEU A CA 1
ATOM 2607 C C . LEU A 1 347 ? -1.216 -17.789 -11.288 1.00 90.69 347 LEU A C 1
ATOM 2609 O O . LEU A 1 347 ? -1.901 -17.009 -11.956 1.00 90.69 347 LEU A O 1
ATOM 2613 N N . ARG A 1 348 ? -1.731 -18.889 -10.736 1.00 90.12 348 ARG A N 1
ATOM 2614 C CA . ARG A 1 348 ? -3.139 -19.246 -10.825 1.00 90.12 348 AR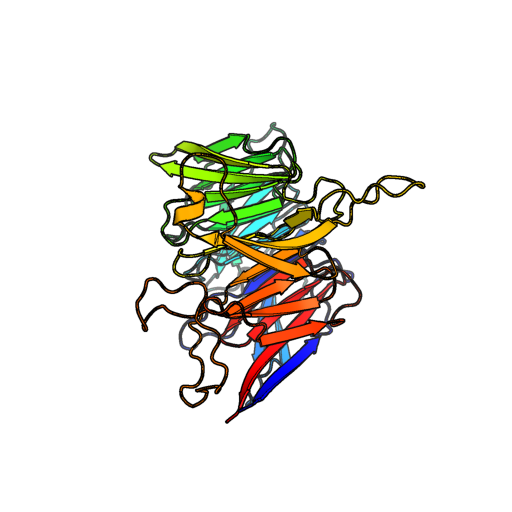G A CA 1
ATOM 2615 C C . ARG A 1 348 ? -3.984 -18.196 -10.113 1.00 90.12 348 ARG A C 1
ATOM 2617 O O . ARG A 1 348 ? -3.704 -17.837 -8.969 1.00 90.12 348 ARG A O 1
ATOM 2624 N N . CYS A 1 349 ? -5.050 -17.739 -10.769 1.00 92.94 349 CYS A N 1
ATOM 2625 C CA . CYS A 1 349 ? -6.072 -16.926 -10.116 1.00 92.94 349 CYS A CA 1
ATOM 2626 C C . CYS A 1 349 ? -6.889 -17.808 -9.161 1.00 92.94 349 CYS A C 1
ATOM 2628 O O . CYS A 1 349 ? -7.572 -18.738 -9.590 1.00 92.94 349 CYS A O 1
ATOM 2630 N N . VAL A 1 350 ? -6.800 -17.503 -7.870 1.00 92.00 350 VAL A N 1
ATOM 2631 C CA . VAL A 1 350 ? -7.545 -18.142 -6.781 1.00 92.00 350 VAL A CA 1
ATOM 2632 C C . VAL A 1 350 ? -8.990 -17.664 -6.780 1.00 92.00 350 VAL A C 1
ATOM 2634 O O . VAL A 1 350 ? -9.919 -18.465 -6.712 1.00 92.00 350 VAL A O 1
ATOM 2637 N N . CYS A 1 351 ? -9.187 -16.349 -6.870 1.00 94.19 351 CYS A N 1
ATOM 2638 C CA . CYS A 1 351 ? -10.510 -15.748 -6.926 1.00 94.19 351 CYS A CA 1
ATOM 2639 C C . CYS A 1 351 ? -10.465 -14.321 -7.470 1.00 94.19 351 CYS A C 1
ATOM 2641 O O . CYS A 1 351 ? -9.469 -13.615 -7.311 1.00 94.19 351 CYS A O 1
ATOM 2643 N N . THR A 1 352 ? -11.596 -13.866 -8.005 1.00 96.19 352 THR A N 1
ATOM 2644 C CA . THR A 1 352 ? -11.831 -12.461 -8.346 1.00 96.19 352 THR A CA 1
ATOM 2645 C C . THR A 1 352 ? -13.121 -11.997 -7.689 1.00 96.19 352 THR A C 1
ATOM 2647 O O . THR A 1 352 ? -14.170 -12.610 -7.866 1.00 96.19 352 THR A O 1
ATOM 2650 N N . VAL A 1 353 ? -13.041 -10.892 -6.955 1.00 96.12 353 VAL A N 1
ATOM 2651 C CA . VAL A 1 353 ? -14.177 -10.211 -6.338 1.00 96.12 353 VAL A CA 1
ATOM 2652 C C . VAL A 1 353 ? -14.323 -8.853 -7.015 1.00 96.12 353 VAL A C 1
ATOM 2654 O O . VAL A 1 353 ? -13.344 -8.123 -7.144 1.00 96.12 353 VAL A O 1
ATOM 2657 N N . GLY A 1 354 ? -15.519 -8.514 -7.486 1.00 94.50 354 GLY A N 1
ATOM 2658 C CA . GLY A 1 354 ? -15.778 -7.258 -8.192 1.00 94.50 354 GLY A CA 1
ATOM 2659 C C . GLY A 1 354 ? -16.982 -6.517 -7.635 1.00 94.50 354 GLY A C 1
ATOM 2660 O O . GLY A 1 354 ? -17.827 -7.127 -6.983 1.00 94.50 354 GLY A O 1
ATOM 2661 N N . ASN A 1 355 ? -17.062 -5.218 -7.930 1.00 88.38 355 ASN A N 1
ATOM 2662 C CA . ASN A 1 355 ? -18.197 -4.349 -7.593 1.00 88.38 355 ASN A CA 1
ATOM 2663 C C . ASN A 1 355 ? -18.534 -4.323 -6.088 1.00 88.38 355 ASN A C 1
ATOM 2665 O O . ASN A 1 355 ? -19.702 -4.326 -5.709 1.00 88.38 355 ASN A O 1
ATOM 2669 N N . ILE A 1 356 ? -17.507 -4.320 -5.231 1.00 91.62 356 ILE A N 1
ATOM 2670 C CA . ILE A 1 356 ? -17.662 -4.242 -3.762 1.00 91.62 356 ILE A CA 1
ATOM 2671 C C . ILE A 1 356 ? -17.719 -2.809 -3.220 1.00 91.62 356 ILE A C 1
ATOM 2673 O O . ILE A 1 356 ? -17.992 -2.621 -2.037 1.00 91.62 356 ILE A O 1
ATOM 2677 N N . HIS A 1 357 ? -17.449 -1.830 -4.084 1.00 93.25 357 HIS A N 1
ATOM 2678 C CA . HIS A 1 357 ? -17.434 -0.395 -3.809 1.00 93.25 357 HIS A CA 1
ATOM 2679 C C . HIS A 1 357 ? -18.052 0.348 -4.997 1.00 93.25 357 HIS A C 1
ATOM 2681 O O . HIS A 1 357 ? -18.031 -0.160 -6.124 1.00 93.25 357 HIS A O 1
ATOM 2687 N N . TYR A 1 358 ? -18.613 1.533 -4.752 1.00 89.62 358 TYR A N 1
ATOM 2688 C CA . TYR A 1 358 ? -19.195 2.380 -5.804 1.00 89.62 358 TYR A CA 1
ATOM 2689 C C . TYR A 1 358 ? -18.141 3.236 -6.506 1.00 89.62 358 TYR A C 1
ATOM 2691 O O . TYR A 1 358 ? -18.347 3.660 -7.645 1.00 89.62 358 TYR A O 1
ATOM 2699 N N . ALA A 1 359 ? -17.024 3.487 -5.825 1.00 93.06 359 ALA A N 1
ATOM 2700 C CA . ALA A 1 359 ? -15.906 4.258 -6.338 1.00 93.06 359 ALA A CA 1
ATOM 2701 C C . ALA A 1 359 ? -14.618 3.418 -6.420 1.00 93.06 359 ALA A C 1
ATOM 2703 O O . ALA A 1 359 ? -14.627 2.198 -6.255 1.00 93.06 359 ALA A O 1
ATOM 2704 N N . GLY A 1 360 ? -13.517 4.081 -6.778 1.00 93.69 360 GLY A N 1
ATOM 2705 C CA . GLY A 1 360 ? -12.250 3.436 -7.098 1.00 93.69 360 GLY A CA 1
ATOM 2706 C C . GLY A 1 360 ? -11.541 2.864 -5.872 1.00 93.69 360 GLY A C 1
ATOM 2707 O O . GLY A 1 360 ? -11.390 3.553 -4.865 1.00 93.69 360 GLY A O 1
ATOM 2708 N N . ILE A 1 361 ? -11.024 1.640 -5.985 1.00 96.19 361 ILE A N 1
ATOM 2709 C CA . ILE A 1 361 ? -10.141 1.039 -4.974 1.00 96.19 361 ILE A CA 1
ATOM 2710 C C . ILE A 1 361 ? -8.811 1.808 -4.903 1.00 96.19 361 ILE A C 1
ATOM 2712 O O . ILE A 1 361 ? -8.168 2.048 -5.927 1.00 96.19 361 ILE A O 1
ATOM 2716 N N . THR A 1 362 ? -8.373 2.146 -3.688 1.00 96.75 362 THR A N 1
ATOM 2717 C CA . THR A 1 362 ? -7.188 2.989 -3.426 1.00 96.75 362 THR A CA 1
ATOM 2718 C C . THR A 1 362 ? -6.013 2.238 -2.806 1.00 96.75 362 THR A C 1
ATOM 2720 O O . THR A 1 362 ? -4.851 2.551 -3.085 1.00 96.75 362 THR A O 1
ATOM 2723 N N . ASP A 1 363 ? -6.288 1.243 -1.960 1.00 98.31 363 ASP A N 1
ATOM 2724 C CA . ASP A 1 363 ? -5.266 0.468 -1.260 1.00 98.31 363 ASP A CA 1
ATOM 2725 C C . ASP A 1 363 ? -5.818 -0.875 -0.757 1.00 98.31 363 ASP A C 1
ATOM 2727 O O . ASP A 1 363 ? -7.029 -1.088 -0.646 1.00 98.31 363 ASP A O 1
ATOM 2731 N N . LEU A 1 364 ? -4.902 -1.790 -0.451 1.00 98.56 364 LEU A N 1
ATOM 2732 C CA . LEU A 1 364 ? -5.187 -3.137 0.029 1.00 98.56 364 LEU A CA 1
ATOM 2733 C C . LEU A 1 364 ? -4.328 -3.436 1.264 1.00 98.56 364 LEU A C 1
ATOM 2735 O O . LEU A 1 364 ? -3.188 -2.979 1.363 1.00 98.56 364 LEU A O 1
ATOM 2739 N N . THR A 1 365 ? -4.816 -4.273 2.180 1.00 98.44 365 THR A N 1
ATOM 2740 C CA . THR A 1 365 ? -3.970 -4.821 3.252 1.00 98.44 365 THR A CA 1
ATOM 2741 C C . THR A 1 365 ? -4.454 -6.191 3.720 1.00 98.44 365 THR A C 1
ATOM 2743 O O . THR A 1 365 ? -5.655 -6.441 3.802 1.00 98.44 365 THR A O 1
ATOM 2746 N N . TRP A 1 366 ? -3.521 -7.094 4.021 1.00 97.56 366 TRP A N 1
ATOM 2747 C CA . TRP A 1 366 ? -3.832 -8.408 4.581 1.00 97.56 366 TRP A CA 1
ATOM 2748 C C . TRP A 1 366 ? -3.821 -8.311 6.104 1.00 97.56 366 TRP A C 1
ATOM 2750 O O . TRP A 1 366 ? -2.766 -8.113 6.697 1.00 97.56 366 TRP A O 1
ATOM 2760 N N . ALA A 1 367 ? -4.988 -8.449 6.732 1.00 95.38 367 ALA A N 1
ATOM 2761 C CA . ALA A 1 367 ? -5.113 -8.353 8.187 1.00 95.38 367 ALA A CA 1
ATOM 2762 C C . ALA A 1 367 ? -4.740 -9.656 8.902 1.00 95.38 367 ALA A C 1
ATOM 2764 O O . ALA A 1 367 ? -4.271 -9.635 10.034 1.00 95.38 367 ALA A O 1
ATOM 2765 N N . ARG A 1 368 ? -4.957 -10.793 8.236 1.00 93.38 368 ARG A N 1
ATOM 2766 C CA . ARG A 1 368 ? -4.476 -12.121 8.636 1.00 93.38 368 ARG A CA 1
ATOM 2767 C C . ARG A 1 368 ? -4.511 -13.076 7.442 1.00 93.38 368 ARG A C 1
ATOM 2769 O O . ARG A 1 368 ? -4.979 -12.696 6.366 1.00 93.38 368 ARG A O 1
ATOM 2776 N N . ALA A 1 369 ? -4.060 -14.317 7.624 1.00 91.31 369 ALA A N 1
ATOM 2777 C CA . ALA A 1 369 ? -4.181 -15.356 6.603 1.00 91.31 369 ALA A CA 1
ATOM 2778 C C . ALA A 1 369 ? -5.642 -15.473 6.123 1.00 91.31 369 ALA A C 1
ATOM 2780 O O . ALA A 1 369 ? -6.556 -15.634 6.932 1.00 91.31 369 ALA A O 1
ATOM 2781 N N . GLY A 1 370 ? -5.859 -15.320 4.813 1.00 91.38 370 GLY A N 1
ATOM 2782 C CA . GLY A 1 370 ? -7.186 -15.381 4.191 1.00 91.38 370 GLY A CA 1
ATOM 2783 C C . GLY A 1 370 ? -8.099 -14.169 4.422 1.00 91.38 370 GLY A C 1
ATOM 2784 O O . GLY A 1 370 ? -9.211 -14.176 3.910 1.00 91.38 370 GLY A O 1
ATOM 2785 N N . LEU A 1 371 ? -7.675 -13.122 5.143 1.00 94.94 371 LEU A N 1
ATOM 2786 C CA . LEU A 1 371 ? -8.471 -11.903 5.340 1.00 94.94 371 LEU A CA 1
ATOM 2787 C C . LEU A 1 371 ? -7.797 -10.697 4.683 1.00 94.94 371 LEU A C 1
ATOM 2789 O O . LEU A 1 371 ? -6.824 -10.148 5.207 1.00 94.94 371 LEU A O 1
ATOM 2793 N N . LEU A 1 372 ? -8.362 -10.270 3.560 1.00 97.62 372 LEU A N 1
ATOM 2794 C CA . LEU A 1 372 ? -7.947 -9.091 2.812 1.00 97.62 372 LEU A CA 1
ATOM 2795 C C . LEU A 1 372 ? -8.924 -7.940 3.066 1.00 97.62 372 LEU A C 1
ATOM 2797 O O . LEU A 1 372 ? -10.137 -8.135 3.046 1.00 97.62 372 LEU A O 1
ATOM 2801 N N . LEU A 1 373 ? -8.404 -6.736 3.272 1.00 98.19 373 LEU A N 1
ATOM 2802 C CA . LEU A 1 373 ? -9.193 -5.513 3.374 1.00 98.19 373 LEU A CA 1
ATOM 2803 C C . LEU A 1 373 ? -8.952 -4.625 2.158 1.00 98.19 373 LEU A C 1
ATOM 2805 O O . LEU A 1 373 ? -7.829 -4.545 1.653 1.00 98.19 373 LEU A O 1
ATOM 2809 N N . VAL A 1 374 ? -10.012 -3.949 1.723 1.00 98.25 374 VAL A N 1
ATOM 2810 C CA . VAL A 1 374 ? -10.042 -3.138 0.504 1.00 98.25 374 VAL A CA 1
ATOM 2811 C C . VAL A 1 374 ? -10.566 -1.746 0.829 1.00 98.25 374 VAL A C 1
ATOM 2813 O O . VAL A 1 374 ? -11.737 -1.618 1.187 1.00 98.25 374 VAL A O 1
ATOM 2816 N N . ALA A 1 375 ? -9.720 -0.726 0.684 1.00 97.38 375 ALA A N 1
ATOM 2817 C CA . ALA A 1 375 ? -10.087 0.681 0.855 1.00 97.38 375 ALA A CA 1
ATOM 2818 C C . ALA A 1 375 ? -10.492 1.323 -0.479 1.00 97.38 375 ALA A C 1
ATOM 2820 O O . ALA A 1 375 ? -10.043 0.892 -1.545 1.00 97.38 375 ALA A O 1
ATOM 2821 N N . SER A 1 376 ? -11.342 2.347 -0.418 1.00 95.81 376 SER A N 1
ATOM 2822 C CA . SER A 1 376 ? -11.935 2.980 -1.596 1.00 95.81 376 SER A CA 1
ATOM 2823 C C . SER A 1 376 ? -12.125 4.490 -1.421 1.00 95.81 376 SER A C 1
ATOM 2825 O O . SER A 1 376 ? -12.191 5.014 -0.303 1.00 95.81 376 SER A O 1
ATOM 2827 N N . THR A 1 377 ? -12.225 5.201 -2.547 1.00 95.00 377 THR A N 1
ATOM 2828 C CA . THR A 1 377 ? -12.514 6.640 -2.572 1.00 95.00 377 THR A CA 1
ATOM 2829 C C . THR A 1 377 ? -13.946 6.998 -2.173 1.00 95.00 377 THR A C 1
ATOM 2831 O O . THR A 1 377 ? -14.212 8.169 -1.932 1.00 95.00 377 THR A O 1
ATOM 2834 N N . ASP A 1 378 ? -14.853 6.025 -2.051 1.00 93.94 378 ASP A N 1
ATOM 2835 C CA . ASP A 1 378 ? -16.204 6.236 -1.500 1.00 93.94 378 ASP A CA 1
ATOM 2836 C C . ASP A 1 378 ? -16.239 6.286 0.037 1.00 93.94 378 ASP A C 1
ATOM 2838 O O . ASP A 1 378 ? -17.314 6.397 0.623 1.00 93.94 378 ASP A O 1
ATOM 2842 N N . GLY A 1 379 ? -15.076 6.218 0.692 1.00 94.62 379 GLY A N 1
ATOM 2843 C CA . GLY A 1 379 ? -14.968 6.356 2.141 1.00 94.62 379 GLY A CA 1
ATOM 2844 C C . GLY A 1 379 ? -15.232 5.063 2.914 1.00 94.62 379 GLY A C 1
ATOM 2845 O O . GLY A 1 379 ? -15.363 5.112 4.137 1.00 94.62 379 GLY A O 1
ATOM 2846 N N . PHE A 1 380 ? -15.306 3.908 2.239 1.00 95.06 380 PHE A N 1
ATOM 2847 C CA . PHE A 1 380 ? -15.573 2.615 2.871 1.00 95.06 380 PHE A CA 1
ATOM 2848 C C . PHE A 1 380 ? -14.396 1.636 2.796 1.00 95.06 380 PHE A C 1
ATOM 2850 O O . PHE A 1 380 ? -13.544 1.679 1.903 1.00 95.06 380 PHE A O 1
ATOM 2857 N N . VAL A 1 381 ? -14.400 0.679 3.729 1.00 96.81 381 VAL A N 1
ATOM 2858 C CA . VAL A 1 381 ? -13.547 -0.514 3.697 1.00 96.81 381 VAL A CA 1
ATOM 2859 C C . VAL A 1 381 ? -14.416 -1.759 3.553 1.00 96.81 381 VAL A C 1
ATOM 2861 O O . VAL A 1 381 ? -15.443 -1.902 4.216 1.00 96.81 381 VAL A O 1
ATOM 2864 N N . SER A 1 382 ? -13.978 -2.692 2.717 1.00 96.62 382 SER A N 1
ATOM 2865 C CA . SER A 1 382 ? -14.599 -4.009 2.557 1.00 96.62 382 SER A CA 1
ATOM 2866 C C . SER A 1 382 ? -13.649 -5.106 3.024 1.00 96.62 382 SER A C 1
ATOM 2868 O O . SER A 1 382 ? -12.447 -5.037 2.773 1.00 96.62 382 SER A O 1
ATOM 2870 N N . ALA A 1 383 ? -14.185 -6.127 3.688 1.00 96.69 383 ALA A N 1
ATOM 2871 C CA . ALA A 1 383 ? -13.460 -7.325 4.088 1.00 96.69 383 ALA A CA 1
ATOM 2872 C C . ALA A 1 383 ? -13.754 -8.470 3.111 1.00 96.69 383 ALA A C 1
ATOM 2874 O O . ALA A 1 383 ? -14.914 -8.799 2.871 1.00 96.69 383 ALA A O 1
ATOM 2875 N N . VAL A 1 384 ? -12.705 -9.087 2.571 1.00 96.12 384 VAL A N 1
ATOM 2876 C CA . VAL A 1 384 ? -12.759 -10.265 1.700 1.00 96.12 384 VAL A CA 1
ATOM 2877 C C . VAL A 1 384 ? -12.118 -11.437 2.441 1.00 96.12 384 VAL A C 1
ATOM 2879 O O . VAL A 1 384 ? -10.923 -11.416 2.740 1.00 96.12 384 VAL A O 1
ATOM 2882 N N . ASN A 1 385 ? -12.923 -12.445 2.765 1.00 93.12 385 ASN A N 1
ATOM 2883 C CA . ASN A 1 385 ? -12.499 -13.679 3.414 1.00 93.12 385 ASN A CA 1
ATOM 2884 C C . ASN A 1 385 ? -12.310 -14.771 2.357 1.00 93.12 385 ASN A C 1
ATOM 2886 O O . ASN A 1 385 ? -13.201 -15.001 1.544 1.00 93.12 385 ASN A O 1
ATOM 2890 N N . ILE A 1 386 ? -11.159 -15.433 2.372 1.00 91.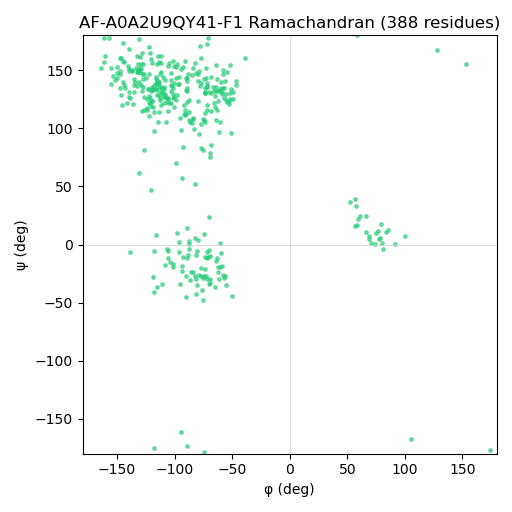69 386 ILE A N 1
ATOM 2891 C CA . ILE A 1 386 ? -10.762 -16.461 1.410 1.00 91.69 386 ILE A CA 1
ATOM 2892 C C . ILE A 1 386 ? -10.430 -17.717 2.204 1.00 91.69 386 ILE A C 1
ATOM 2894 O O . ILE A 1 386 ? -9.484 -17.726 2.996 1.00 91.69 386 ILE A O 1
ATOM 2898 N N . ARG A 1 387 ? -11.210 -18.778 1.993 1.00 84.81 387 ARG A N 1
ATOM 2899 C CA . ARG A 1 387 ? -11.078 -20.052 2.705 1.00 84.81 387 ARG A CA 1
ATOM 2900 C C . ARG A 1 387 ? -11.040 -21.214 1.735 1.00 84.81 387 ARG A C 1
ATOM 2902 O O . ARG A 1 387 ? -11.689 -21.186 0.695 1.00 84.81 387 ARG A O 1
ATOM 2909 N N . TYR A 1 388 ? -10.318 -22.254 2.122 1.00 74.06 388 TYR A N 1
ATOM 2910 C CA . TYR A 1 388 ? -10.309 -23.532 1.426 1.00 74.06 388 TYR A CA 1
ATOM 2911 C C . TYR A 1 388 ? -11.165 -24.510 2.225 1.00 74.06 388 TYR A C 1
ATOM 2913 O O . TYR A 1 388 ? -10.895 -24.741 3.403 1.00 74.06 388 TYR A O 1
ATOM 2921 N N . GLU A 1 389 ? -12.202 -25.057 1.600 1.00 70.25 389 GLU A N 1
ATOM 2922 C CA . GLU A 1 389 ? -13.019 -26.122 2.184 1.00 70.25 389 GLU A CA 1
ATOM 2923 C C . GLU A 1 389 ? -12.588 -27.485 1.639 1.00 70.25 389 GLU A C 1
ATOM 2925 O O . GLU A 1 389 ? -12.231 -27.588 0.462 1.00 70.25 389 GLU A O 1
ATOM 2930 N N . GLY A 1 390 ? -12.631 -28.502 2.513 1.00 54.56 390 GLY A N 1
ATOM 2931 C CA . GLY A 1 390 ? -12.369 -29.930 2.259 1.00 54.56 390 GLY A CA 1
ATOM 2932 C C . GLY A 1 390 ? -13.246 -30.558 1.185 1.00 54.56 390 GLY A C 1
ATOM 2933 O O . GLY A 1 390 ? -14.467 -30.341 1.253 1.00 54.56 390 GLY A O 1
#

Sequence (390 aa):
MGIVVTAKTLALHWHDGANAIYSISAQPLKDGESLRIATGGGDNNIRIWRLLTNSNGEVDGVKYLSNISKHDRAVNCVRFNGQGDLLASGSDDGSVLLFCRSEEIVREFGDDEDEILESWVLVGGHRGSAGMSMKEVYDIAWSPDARLLCLGTMDGTVGVVDASSGALVSTVRAHAQNVQGVSWDPLGEYIVSLGGDRCINIMTFSMGILKSISKSCKIFYGENLETLFRRLTWSPQGSLLVAPCGIINNGANTTNGGTITTAENAVYIFTRASLTTPGPARAVAMLKFRKPPLVVRFSPYRFEPSSSVAHNDAESPVFTGGNRDDACYLFAVATADTVSVFESTTLRCVCTVGNIHYAGITDLTWARAGLLLVASTDGFVSAVNIRYEG

Nearest PDB structures (foldseek):
  8iqf-assembly1_B  TM=8.998E-01  e=4.473E-32  Homo sapiens
  7y61-assembly1_L  TM=9.325E-01  e=1.246E-30  Homo sapiens
  7y61-assembly1_N  TM=9.343E-01  e=1.695E-29  Homo sapiens
  5yzv-assembly1_B  TM=8.513E-01  e=6.133E-18  Thermomonospora curvata
  7enc-assembly1_De  TM=6.505E-01  e=7.961E-10  Homo sapiens

Solvent-accessible surface area (backbone atoms only — not comparable to full-atom values): 20267 Å² total; per-residue (Å²): 106,53,78,49,75,49,77,46,66,52,90,56,81,72,36,68,95,48,27,26,26,38,17,38,22,36,36,56,78,52,94,93,59,75,53,34,34,39,37,11,16,60,69,17,33,36,35,34,34,35,57,36,61,47,98,87,68,47,80,76,50,72,41,81,26,35,78,46,80,83,50,92,28,32,18,36,22,36,43,45,31,85,82,37,61,41,38,39,35,24,12,56,60,20,32,33,43,29,31,33,74,47,96,56,82,71,79,62,96,8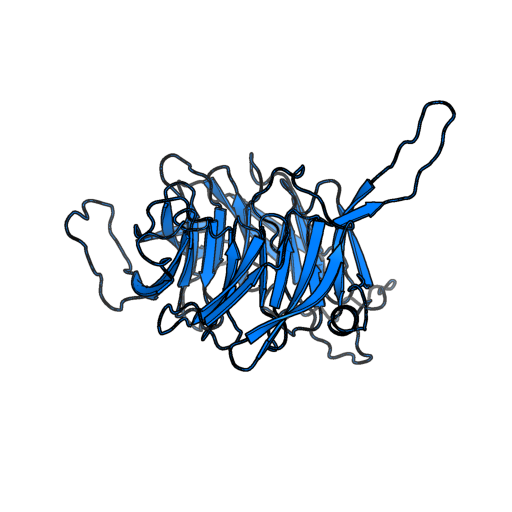3,73,81,68,76,88,70,72,48,24,68,44,80,69,34,37,33,63,60,62,90,93,56,88,58,48,28,25,35,20,62,24,51,36,65,83,53,53,35,32,39,36,10,17,54,78,4,34,38,39,34,31,34,49,78,75,16,43,78,61,28,64,38,80,75,36,89,27,29,18,22,8,31,30,42,30,55,78,58,62,39,38,38,38,32,24,37,60,10,28,43,36,36,25,36,64,56,97,65,42,52,42,84,78,28,59,31,64,80,43,33,50,42,74,86,52,94,64,68,50,36,31,31,31,47,36,74,86,41,53,37,37,38,36,37,32,23,48,47,73,70,56,69,54,79,48,105,86,50,75,56,66,60,66,41,27,17,34,35,30,25,39,51,67,36,54,68,42,92,58,57,44,46,66,76,46,73,50,80,42,96,51,57,27,30,31,34,42,49,36,87,44,80,43,77,80,66,85,85,67,74,48,98,74,64,71,71,59,76,62,56,94,84,51,96,79,65,83,31,29,41,33,38,39,26,22,48,51,35,40,36,30,25,36,65,30,59,63,46,75,78,48,73,52,63,70,76,56,97,39,44,50,44,28,57,30,56,52,49,83,45,32,38,36,40,28,13,47,62,12,41,44,28,43,36,41,51,46,80,45,116

Mean predicted aligned error: 6.42 Å